Protein 2WHX (pdb70)

Radius of gyration: 28.89 Å; Cα contacts (8 Å, |Δi|>4): 1310; chains: 2; bounding box: 64×65×86 Å

Secondary structure (DSSP, 8-state):
-EEEEEEE-SS-EEEEEEEE-SSS-EEE-HHHHTT--EE---B-EEEEETTTTEEEESSS--------SSS-EEEEE--TTS--EEEEE--EE---EEE-----TT-TT-EEE-SSS-EEEE----EE-B-------------GGGGSTT-EEEE-PPTTSSIIIIIHHHHHHHHHHTT--EEEEESSHHHHHHHHHHTTTS-EEE--TTSS----SSS-EEEEEHHHHHHHHHH-SS----SEEEEESTT--SHHHHHHHHHHHHHHHHTS-EEEEE-SS-TT---SS---SS-EEEEE----SS--SSS-HHHHH--S-EEEE-SSHHHHHHHHHHHHHTT--EEEE-TTTHHHHTTHHHHS--SEEEE-GGGGTT-----SEEEE--EEEEEEEE-SSS-EEEEEEEEEPPHHHHHHHHTTSS--TT---EEEEE-S------TT-HHHHHHHHHHTT---TT-PPP---GGGGGG--PPTTTT---HHHHHHHHHHHHTT---HHHHHHHHHTT--TT--GGGT---GGG--EETTEE-EEE-TTS-EEE---SS-BTHHHHSHHHHHHHHHHHHT--/--EEEEEEE-S---

CATH classification: 2.40.10.120 (+2 more: 3.40.50.300, 3.40.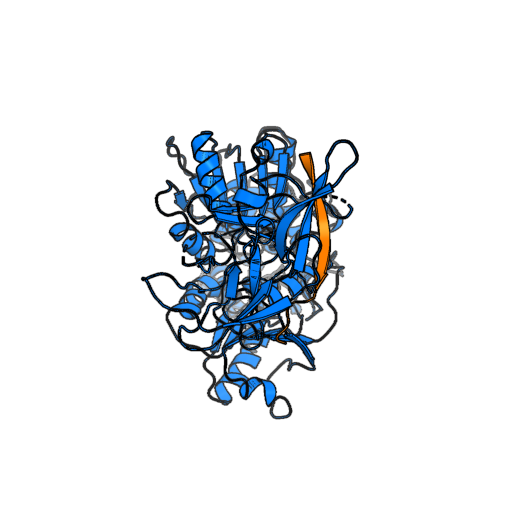50.300)

Foldseek 3Di:
DKDFDWDDDPHDIDTQEIWDDDDDKIKFFCVSQVQPFDDPVTWGWQAHDDVLGITMTPWFDAQQAADPQFDKKWFQFDAPPDDGDTDIDHWHPPVFTATCDDDDGNRHGTFIADPPGGGHATFADVTTGRDDNDQTQGDDPDDPVLWFFLAEAEAQPAQLNQVLLPVVLVVVVVCLVVLFAEEEAAADPVRLVVSVVSNPPAQEDEDDLVDLDDDDVDSYYYYYYLQSVLLSLLDPPDDDQGQEYEYELLQDLFLSSQLSLLQVNVRSNVRRHRYYYYHNADQPRAALADDFSADAAEAEDDDDQFADDDDPVVVVVDDWAEEEEHQAPVSLVRVVVNCVVVVFFEFEEDDVCCVPGLVCLPVPDGRYYYYYLSCLRNRAHPTQEYEEQQWHWFWFFDPPPDTAIDTDDRDGAASRSSNSRSSNPSSDNVDHYRYYYYYDDHDHDDLRGPSQVLSLLSQLSRADPVRDRRDGDDSSRSSYPDDRNPNYDDDQLSVQLSCCCSVVVDRNVVSSVCSVVVHHQQDLVQQQPADPVQQADDPRHRDWAQADVGDIGTRRGNYYYVVCRRDPVSVVSNSCSNRRVD/DDDDDDDDDDDDDD

InterPro domains:
  IPR000069 Envelope glycoprotein M, flavivirus [PF01004] (206-278)
  IPR000208 RNA-directed RNA polymerase, fingers/palm subdomains, flavivirus [PF00972] (2738-3188)
  IPR000336 Flavivirus/Alphavirus glycoprotein, immunoglobulin-like domain superfamily [G3DSA:2.60.40.350] (574-677)
  IPR000404 Flavivirus non-structural protein NS4A [PF01350] (2097-2238)
  IPR000487 Non-structural protein NS2B, flavivirus [PF01002] (1348-1474)
  IPR000487 Non-structural protein NS2B, flavivirus [PS51527] (1345-1474)
  IPR000752 Flavivirus non-structural protein NS2A [PF01005] (1137-1308)
  IPR001122 Capsid protein C, flavivirus [PF01003] (5-112)
  IPR001157 Non-structural protein NS1, flavivirus [PF00948] (777-1128)
  IPR001528 Flavivirus non-structural protein NS4B [PF01349] (2243-2480)
  IPR001650 Helicase, C-terminal domain-like [PS51194] (1805-1986)
  IPR001650 Helicase, C-terminal domain-like [SM00490] (1843-1939)
  IPR001850 Non-structural protein NS3, peptidase S7, flavivirus [PF00949] (1492-1641)
  IPR001850 Non-structural protein NS3, peptidase S7, flavivirus [PS51528] (1475-1652)
  IPR002535 Flavivirus polyprotein propeptide [PF01570] (119-203)
  IPR002877 Ribosomal RNA methyltransferase, FtsJ domain [PF01728] (2542-2709)
  IPR007094 RNA-directed RNA polymerase, catalytic domain [PS50507] (3015-3165)
  IPR009003 Peptidase S1, PA clan [SSF50494] (1479-1647)
  IPR011492 Non-structural protein NS3-like, DEAD-box helicase, flavivirus [PF07652] (1657-1804)
  IPR011998 Envelope glycoprotein E, central and dimerisation domain, flavivirus [PF00869] (281-575)

Solvent-accessible surface area: 28278 Å² total; per-residue (Å²): 23,0,53,36,0,31,54,166,45,180,198,38,65,88,20,50,0,0,0,0,58,85,60,47,9,0,0,0,0,72,83,11,5,166,25,50,76,0,56,78,137,105,38,116,50,32,22,51,35,112,229,43,18,10,0,0,0,59,11,13,4,112,8,55,59,100,28,83,144,65,33,50,0,6,0,0,1,0,25,48,88,126,131,44,44,54,46,93,22,137,9,26,83,132,170,56,19,3,0,101,40,135,38,156,120,12,0,25,0,0,0,0,0,27,63,83,24,128,0,2,0,0,13,4,102,119,12,31,23,16,32,5,149,163,120,10,90,42,62,58,167,33,79,110,52,7,16,141,118,125,107,42,29,67,20,80,78,40,10,19,19,16,20,32,109,60,2,1,9,20,0,0,131,46,0,44,78,98,174,38,136,1,0,0,0,0,9,21,92,15,4,0,42,37,4,67,105,36,5,216,82,38,57,28,109,40,6,59,67,100,67,95,45,51,143,61,63,189,101,52,1,13,0,1,14,1,46,4,4,1,26,20,21,7,24,27,138,136,81,36,71,30,11,0,1,0,0,1,21,0,19,14,58,25,17,32,1,0,0,0,1,0,10,0,16,13,8,15,112,47,23,67,0,0,0,0,4,0,1,20,6,26,40,69,27,94,79,24,78,25,120,26,36,3,80,29,97,59,40,123,107,127,11,9,144,165,56,27,137,111,64,29,100,43,0,35,101,52,184,36,51,0,0,1,0,4,25,20,47,133,14,2,67,39,2,0,103,2,0,114,129,60,64,43,134,16,18,49,5,8,90,75,36,5,81,94,41,5,61,94,6,94,169,72,90,4,31,4,0,2,0,7,41,4,0,10,8,12,0,51,16,209,9,12,2,0,0,0,17,6,86,29,47,19,8,18,33,45,104,119,56,89,68,64,1,61,44,25,46,65,43,28,2,36,10,21,24,0,0,9,0,16,5,5,3,0,78,66,59,99,88,113,117,3,35,0,2,16,33,35,118,26,78,148,91,17,76,75,28,1,22,7,30,1,0,4,4,0,0,0,0,2,93,14,103,93,62,78,56,0,26,3,14,34,64,3,121,127,35,14,172,23,120,82,18,93,27,75,10,183,54,138,70,30,124,12,0,7,42,1,30,84,121,1,72,12,27,14,0,0,0,29,40,0,1,43,55,50,30,70,10,148,62,21,102,5,0,32,83,13,95,194,123,13,24,3,103,40,146,150,115,87,7,79,5,155,16,168,127,50,82,117,55,86,0,54,1,103,30,24,1,8,43,6,71,48,22,70,80,10,7,144,45,5,58,70,0,1,6,14,142,55,102,111,9,46,24,99,126,25,22,82,40,101,63,128

Nearest PDB structures (foldseek):
  2whx-assembly1_A  TM=1.002E+00  e=0.000E+00  dengue virus type 4
  5yvu-assembly1_B  TM=7.774E-01  e=0.000E+00  dengue virus type 4
  5yvw-assembly1_B  TM=8.117E-01  e=0.000E+00  dengue virus type 4
  2jls-assembly1_A  TM=9.951E-01  e=6.774E-86  Dengue virus 4 Thailand/0348/1991
  2jlr-assembly1_A  TM=9.913E-01  e=8.833E-85  Dengue virus 4 Thailand/0348/1991

B-factor: mean 20.71, std 4.02, range [2.0, 70.57]

Sequence (596 aa):
GVYRIMQRGLFGKTQVGVGIHMEGVFHTMWHVTRGSVICHERLEPSWADVRNDMISYGGGWRLGDKWDKEEDVQVLAIEPGKNPKHVQTKPGLFEIGAVTLDFKPGTSGSPIINKKGKVIGLYGNVSAITQAERIGEPDYEVDEDIFRKKRLTIMDLHPGAGKTKRILPSIVREALKRRLRTLILAPTRVVAAEMEEALRGLPIRYQTPAVKSDHTGREIVDLMCHATFTTRLLSSTRVPNYNLIVMDEAHFTDPCSVAARGYISTRVEMGEAAAIFMTATPPGSTDPFPQSNSPIEDIEREIPERSWNTGFDWITDYQGKTVWFVPSIKAGNDIANCLRKSGKRVIQLSRKTFDTEYPKTKLTDWDFVVTTDISEMGANFRAGRVIDPRRCLKPVILTDGPERVILAGPIPVTPASAAQRRGRIGRNPAQEDDQYVFSGDPLKNDEDHAHWTEAKMLLDNIYTPEGIIPTLFGPEREKTQAIDGEFRLRGEQRKTFVELMRRGDLPVWLSYKVASAGISYKDREWCFTGERNNQILEENMEVEIWTREGEKKKLRPKWLDARVYADPMALKDFKEFASGRKADLSLEKAANVQWD

Organism: Dengue virus type 4 (strain Thailand/0348/1991) (NCBI:txid408688)

Structure (mmCIF, N/CA/C/O backbone):
data_2WHX
#
_entry.id   2WHX
#
_cell.length_a   52.420
_cell.length_b   87.720
_cell.length_c   75.779
_cell.angle_alpha   90.00
_cell.angle_beta   92.90
_cell.angle_gamma   90.00
#
_symmetry.space_group_name_H-M   'P 1 21 1'
#
loop_
_entity.id
_entity.type
_entity.pdbx_description
1 polymer 'SERINE PROTEASE/NTPASE/HELICASE NS3'
2 polymer 'SERINE PROTEASE SUBUNIT NS2B'
3 non-polymer "ADENOSINE-5'-DIPHOSPHATE"
4 non-polymer 'MANGANESE (II) ION'
5 non-polymer 'CHLORIDE ION'
6 water water
#
loop_
_atom_site.group_PDB
_atom_site.id
_atom_site.type_symbol
_atom_site.label_atom_id
_atom_site.label_alt_id
_atom_site.label_comp_id
_atom_site.label_asym_id
_atom_site.label_entity_id
_atom_site.label_seq_id
_atom_site.pdbx_PDB_ins_code
_atom_site.Cartn_x
_atom_site.Cartn_y
_atom_site.Cartn_z
_atom_site.occupancy
_atom_site.B_iso_or_equiv
_atom_site.auth_seq_id
_atom_site.auth_comp_id
_atom_site.auth_asym_id
_atom_site.auth_atom_id
_atom_site.pdbx_PDB_model_num
ATOM 1 N N . GLY A 1 21 ? -2.129 12.736 1.403 1.00 20.41 21 GLY A N 1
ATOM 2 C CA . GLY A 1 21 ? -1.982 11.668 0.371 1.00 20.38 21 GLY A CA 1
ATOM 3 C C . GLY A 1 21 ? -1.247 12.129 -0.874 1.00 20.39 21 GLY A C 1
ATOM 4 O O . GLY A 1 21 ? -0.015 12.130 -0.914 1.00 20.36 21 GLY A O 1
ATOM 5 N N . VAL A 1 22 ? -2.010 12.522 -1.891 1.00 20.41 22 VAL A N 1
ATOM 6 C CA . VAL A 1 22 ? -1.447 12.917 -3.184 1.00 20.35 22 VAL A CA 1
ATOM 7 C C . VAL A 1 22 ? -1.412 14.445 -3.328 1.00 20.42 22 VAL A C 1
ATOM 8 O O . VAL A 1 22 ? -2.438 15.120 -3.186 1.00 20.31 22 VAL A O 1
ATOM 12 N N . TYR A 1 23 ? -0.224 14.975 -3.612 1.00 20.45 23 TYR A N 1
ATOM 13 C CA . TYR A 1 23 ? -0.015 16.420 -3.672 1.00 20.58 23 TYR A CA 1
ATOM 14 C C . TYR A 1 23 ? 0.498 16.901 -5.027 1.00 20.53 23 TYR A C 1
ATOM 15 O O . TYR A 1 23 ? 1.344 16.254 -5.650 1.00 20.45 23 TYR A O 1
ATOM 24 N N . ARG A 1 24 ? -0.031 18.040 -5.468 1.00 20.57 24 ARG A N 1
ATOM 25 C CA . ARG A 1 24 ? 0.473 18.751 -6.641 1.00 20.61 24 ARG A CA 1
ATOM 26 C C . ARG A 1 24 ? 1.726 19.534 -6.253 1.00 20.61 24 ARG A C 1
ATOM 27 O O . ARG A 1 24 ? 1.722 20.261 -5.256 1.00 20.66 24 ARG A O 1
ATOM 35 N N . ILE A 1 25 ? 2.798 19.379 -7.024 1.00 20.52 25 ILE A N 1
ATOM 36 C CA . ILE A 1 25 ? 3.992 20.197 -6.811 1.00 20.49 25 ILE A CA 1
ATOM 37 C C . ILE A 1 25 ? 4.045 21.363 -7.802 1.00 20.48 25 ILE A C 1
ATOM 38 O O . ILE A 1 25 ? 4.120 21.175 -9.023 1.00 20.48 25 ILE A O 1
ATOM 43 N N . MET A 1 26 ? 3.983 22.566 -7.242 1.00 20.33 26 MET A N 1
ATOM 44 C CA . MET A 1 26 ? 3.866 23.794 -8.010 1.00 20.25 26 MET A CA 1
ATOM 45 C C . MET A 1 26 ? 5.197 24.532 -8.051 1.00 20.37 26 MET A C 1
ATOM 46 O O . MET A 1 26 ? 6.024 24.384 -7.147 1.00 20.34 26 MET A O 1
ATOM 51 N N . GLN A 1 27 ? 5.398 25.318 -9.107 1.00 20.48 27 GLN A N 1
ATOM 52 C CA . GLN A 1 27 ? 6.560 26.197 -9.206 1.00 20.59 27 GLN A CA 1
ATOM 53 C C . GLN A 1 27 ? 6.114 27.657 -9.276 1.00 20.61 27 GLN A C 1
ATOM 54 O O . GLN A 1 27 ? 5.344 28.043 -10.162 1.00 20.62 27 GLN A O 1
ATOM 60 N N . ARG A 1 28 ? 6.597 28.456 -8.326 1.00 20.61 28 ARG A N 1
ATOM 61 C CA . ARG A 1 28 ? 6.258 29.874 -8.240 1.00 20.59 28 ARG A CA 1
ATOM 62 C C . ARG A 1 28 ? 7.000 30.689 -9.300 1.00 20.49 28 ARG A C 1
ATOM 63 O O . ARG A 1 28 ? 8.225 30.607 -9.418 1.00 20.47 28 ARG A O 1
ATOM 71 N N . GLY A 1 29 ? 6.244 31.467 -10.070 1.00 20.38 29 GLY A N 1
ATOM 72 C CA . GLY A 1 29 ? 6.820 32.444 -10.989 1.00 20.28 29 GLY A CA 1
ATOM 73 C C . GLY A 1 29 ? 6.897 33.796 -10.306 1.00 20.23 29 GLY A C 1
ATOM 74 O O . GLY A 1 29 ? 6.856 33.877 -9.075 1.00 20.22 29 GLY A O 1
ATOM 75 N N . LEU A 1 30 ? 7.009 34.858 -11.102 1.00 20.19 30 LEU A N 1
ATOM 76 C CA . LEU A 1 30 ? 6.998 36.226 -10.577 1.00 20.08 30 LEU A CA 1
ATOM 77 C C . LEU A 1 30 ? 5.665 36.566 -9.912 1.00 20.04 30 LEU A C 1
ATOM 78 O O . LEU A 1 30 ? 5.634 37.220 -8.867 1.00 20.00 30 LEU A O 1
ATOM 83 N N . PHE A 1 31 ? 4.573 36.113 -10.527 1.00 20.00 31 PHE A N 1
ATOM 84 C CA . PHE A 1 31 ? 3.222 36.361 -10.020 1.00 19.92 31 PHE A CA 1
ATOM 85 C C . PHE A 1 31 ? 2.242 35.227 -10.342 1.00 19.85 31 PHE A C 1
ATOM 86 O O . PHE A 1 31 ? 1.066 35.295 -9.975 1.00 19.85 31 PHE A O 1
ATOM 94 N N . GLY A 1 32 ? 2.734 34.189 -11.019 1.00 19.74 32 GLY A N 1
ATOM 95 C CA . GLY A 1 32 ? 1.923 33.017 -11.352 1.00 19.58 32 GLY A CA 1
ATOM 96 C C . GLY A 1 32 ? 2.358 31.762 -10.615 1.00 19.46 32 GLY A C 1
ATOM 97 O O . GLY A 1 32 ? 3.179 31.825 -9.698 1.00 19.43 32 GLY A O 1
ATOM 98 N N . LYS A 1 33 ? 1.793 30.624 -11.019 1.00 19.39 33 LYS A N 1
ATOM 99 C CA . LYS A 1 33 ? 2.120 29.312 -10.445 1.00 19.31 33 LYS A CA 1
ATOM 100 C C . LYS A 1 33 ? 1.723 28.188 -11.402 1.00 19.23 33 LYS A C 1
ATOM 101 O O . LYS A 1 33 ? 0.597 28.162 -11.906 1.00 19.27 33 LYS A O 1
ATOM 103 N N . THR A 1 34 ? 2.654 27.266 -11.647 1.00 19.13 34 THR A N 1
ATOM 104 C CA . THR A 1 34 ? 2.434 26.146 -12.570 1.00 18.99 34 THR A CA 1
ATOM 105 C C . THR A 1 34 ? 2.793 24.800 -11.939 1.00 18.87 34 THR A C 1
ATOM 106 O O . THR A 1 34 ? 3.738 24.708 -11.154 1.00 18.91 34 THR A O 1
ATOM 110 N N . GLN A 1 35 ? 2.037 23.762 -12.293 1.00 18.62 35 GLN A N 1
ATOM 111 C CA . GLN A 1 35 ? 2.306 22.401 -11.829 1.00 18.36 35 GLN A CA 1
ATOM 112 C C . GLN A 1 35 ? 3.427 21.773 -12.654 1.00 18.24 35 GLN A C 1
ATOM 113 O O . GLN A 1 35 ? 3.352 21.728 -13.884 1.00 18.12 35 GLN A O 1
ATOM 119 N N . VAL A 1 36 ? 4.462 21.295 -11.968 1.00 18.06 36 VAL A N 1
ATOM 120 C CA . VAL A 1 36 ? 5.608 20.663 -12.629 1.00 17.92 36 VAL A CA 1
ATOM 121 C C . VAL A 1 36 ? 5.665 19.145 -12.400 1.00 17.85 36 VAL A C 1
ATOM 122 O O . VAL A 1 36 ? 6.539 18.459 -12.938 1.00 17.76 36 VAL A O 1
ATOM 126 N N . GLY A 1 37 ? 4.723 18.633 -11.612 1.00 17.82 37 GLY A N 1
ATOM 127 C CA . GLY A 1 37 ? 4.642 17.203 -11.326 1.00 17.81 37 GLY A CA 1
ATOM 128 C C . GLY A 1 37 ? 3.719 16.866 -10.171 1.00 17.81 37 GLY A C 1
ATOM 129 O O . GLY A 1 37 ? 2.915 17.697 -9.743 1.00 17.72 37 GLY A O 1
ATOM 130 N N . VAL A 1 38 ? 3.846 15.639 -9.667 1.00 17.92 38 VAL A N 1
ATOM 131 C CA . VAL A 1 38 ? 2.998 15.127 -8.582 1.00 18.05 38 VAL A CA 1
ATOM 132 C C . VAL A 1 38 ? 3.836 14.323 -7.576 1.00 18.00 38 VAL A C 1
ATOM 133 O O . VAL A 1 38 ? 4.800 13.659 -7.955 1.00 17.91 38 VAL A O 1
ATOM 137 N N . GLY A 1 39 ? 3.462 14.394 -6.299 1.00 18.22 39 GLY A N 1
ATOM 138 C CA . GLY A 1 39 ? 4.132 13.633 -5.238 1.00 18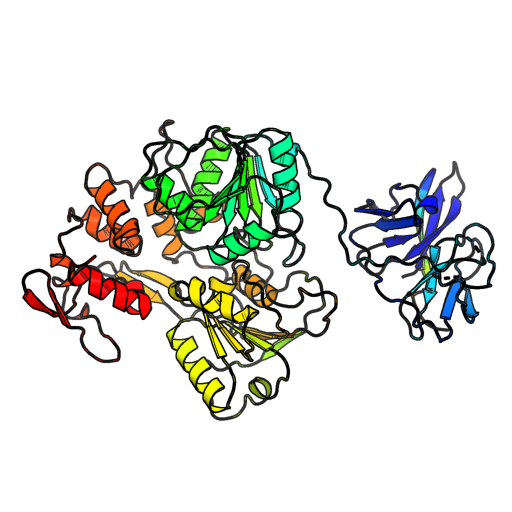.35 39 GLY A CA 1
ATOM 139 C C . GLY A 1 39 ? 3.181 13.016 -4.225 1.00 18.52 39 GLY A C 1
ATOM 140 O O . GLY A 1 39 ? 1.998 13.361 -4.190 1.00 18.55 39 GLY A O 1
ATOM 141 N N . ILE A 1 40 ? 3.701 12.109 -3.393 1.00 18.75 40 ILE A N 1
ATOM 142 C CA . ILE A 1 40 ? 2.879 11.334 -2.444 1.00 18.91 40 ILE A CA 1
ATOM 143 C C . ILE A 1 40 ? 3.427 11.345 -1.012 1.00 19.05 40 ILE A C 1
ATOM 144 O O . ILE A 1 40 ? 4.588 11.003 -0.783 1.00 19.21 40 ILE A O 1
ATOM 149 N N . HIS A 1 41 ? 2.575 11.721 -0.057 1.00 19.22 41 HIS A N 1
ATOM 150 C CA . HIS A 1 41 ? 2.897 11.684 1.375 1.00 19.33 41 HIS A CA 1
ATOM 151 C C . HIS A 1 41 ? 2.351 10.386 1.984 1.00 19.40 41 HIS A C 1
ATOM 152 O O . HIS A 1 41 ? 1.511 9.723 1.366 1.00 19.40 41 HIS A O 1
ATOM 159 N N . MET A 1 42 ? 2.807 10.022 3.185 1.00 19.49 42 MET A N 1
ATOM 160 C CA . MET A 1 42 ? 2.446 8.708 3.753 1.00 19.59 42 MET A CA 1
ATOM 161 C C . MET A 1 42 ? 1.892 8.563 5.194 1.00 19.52 42 MET A C 1
ATOM 162 O O . MET A 1 42 ? 0.806 8.004 5.356 1.00 19.48 42 MET A O 1
ATOM 167 N N . GLU A 1 43 ? 2.586 9.025 6.238 1.00 19.44 43 GLU A N 1
ATOM 168 C CA . GLU A 1 43 ? 3.853 9.751 6.191 1.00 19.38 43 GLU A CA 1
ATOM 169 C C . GLU A 1 43 ? 4.978 8.897 6.820 1.00 19.32 43 GLU A C 1
ATOM 170 O O . GLU A 1 43 ? 4.810 7.686 6.969 1.00 19.26 43 GLU A O 1
ATOM 172 N N . GLY A 1 44 ? 6.120 9.490 7.183 1.00 19.26 44 GLY A N 1
ATOM 173 C CA . GLY A 1 44 ? 6.399 10.919 7.023 1.00 19.21 44 GLY A CA 1
ATOM 174 C C . GLY A 1 44 ? 7.344 11.210 5.877 1.00 19.13 44 GLY A C 1
ATOM 175 O O . GLY A 1 44 ? 8.279 12.001 6.023 1.00 19.18 44 GLY A O 1
ATOM 176 N N . VAL A 1 45 ? 7.101 10.569 4.736 1.00 18.95 45 VAL A N 1
ATOM 177 C CA . VAL A 1 45 ? 7.978 10.706 3.575 1.00 18.93 45 VAL A CA 1
ATOM 178 C C . VAL A 1 45 ? 7.211 11.145 2.323 1.00 18.94 45 VAL A C 1
ATOM 179 O O . VAL A 1 45 ? 6.180 10.564 1.972 1.00 18.94 45 VAL A O 1
ATOM 183 N N . PHE A 1 46 ? 7.724 12.182 1.665 1.00 18.98 46 PHE A N 1
ATOM 184 C CA . PHE A 1 46 ? 7.148 12.676 0.420 1.00 19.05 46 PHE A CA 1
ATOM 185 C C . PHE A 1 46 ? 7.894 12.072 -0.763 1.00 19.10 46 PHE A C 1
ATOM 186 O O . PHE A 1 46 ? 9.114 12.205 -0.870 1.00 19.17 46 PHE A O 1
ATOM 194 N N . HIS A 1 47 ? 7.151 11.402 -1.640 1.00 19.12 47 HIS A N 1
ATOM 195 C CA . HIS A 1 47 ? 7.732 10.660 -2.756 1.00 19.26 47 HIS A CA 1
ATOM 196 C C . HIS A 1 47 ? 7.346 11.273 -4.093 1.00 19.36 47 HIS A C 1
ATOM 197 O O . HIS A 1 47 ? 6.170 11.524 -4.347 1.00 19.42 47 HIS A O 1
ATOM 204 N N . THR A 1 48 ? 8.347 11.510 -4.936 1.00 19.51 48 THR A N 1
ATOM 205 C CA . THR A 1 48 ? 8.146 11.965 -6.314 1.00 19.73 48 THR A CA 1
ATOM 206 C C . THR A 1 48 ? 9.321 11.492 -7.182 1.00 19.92 48 THR A C 1
ATOM 207 O O . THR A 1 48 ? 10.151 10.700 -6.730 1.00 20.05 48 THR A O 1
ATOM 211 N N . MET A 1 49 ? 9.383 11.963 -8.423 1.00 20.17 49 MET A N 1
ATOM 212 C CA . MET A 1 49 ? 10.448 11.573 -9.344 1.00 20.54 49 MET A CA 1
ATOM 213 C C . MET A 1 49 ? 11.499 12.676 -9.419 1.00 20.63 49 MET A C 1
ATOM 214 O O . MET A 1 49 ? 11.163 13.858 -9.326 1.00 20.68 49 MET A O 1
ATOM 219 N N . TRP A 1 50 ? 12.763 12.283 -9.580 1.00 20.72 50 TRP A N 1
ATOM 220 C CA . TRP A 1 50 ? 13.898 13.218 -9.514 1.00 20.84 50 TRP A CA 1
ATOM 221 C C . TRP A 1 50 ? 13.773 14.446 -10.423 1.00 20.86 50 TRP A C 1
ATOM 222 O O . TRP A 1 50 ? 13.995 15.572 -9.973 1.00 20.72 50 TRP A O 1
ATOM 233 N N . HIS A 1 51 ? 13.416 14.226 -11.689 1.00 20.95 51 HIS A N 1
ATOM 234 C CA . HIS A 1 51 ? 13.411 15.299 -12.694 1.00 21.05 51 HIS A CA 1
ATOM 235 C C . HIS A 1 51 ? 12.369 16.393 -12.424 1.00 21.12 51 HIS A C 1
ATOM 236 O O . HIS A 1 51 ? 12.433 17.479 -13.006 1.00 21.11 51 HIS A O 1
ATOM 243 N N . VAL A 1 52 ? 11.426 16.100 -11.532 1.00 21.21 52 VAL A N 1
ATOM 244 C CA . VAL A 1 52 ? 10.381 17.049 -11.152 1.00 21.35 52 VAL A CA 1
ATOM 245 C C . VAL A 1 52 ? 10.936 18.162 -10.252 1.00 21.47 52 VAL A C 1
ATOM 246 O O . VAL A 1 52 ? 10.631 19.341 -10.456 1.00 21.46 52 VAL A O 1
ATOM 250 N N . THR A 1 53 ? 11.765 17.781 -9.280 1.00 21.64 53 THR A N 1
ATOM 251 C CA . THR A 1 53 ? 12.262 18.707 -8.255 1.00 21.78 53 THR A CA 1
ATOM 252 C C . THR A 1 53 ? 13.743 19.055 -8.406 1.00 21.99 53 THR A C 1
ATOM 253 O O . THR A 1 53 ? 14.166 20.150 -8.027 1.00 22.06 53 THR A O 1
ATOM 257 N N . ARG A 1 54 ? 14.517 18.112 -8.946 1.00 22.22 54 ARG A N 1
ATOM 258 C CA . ARG A 1 54 ? 15.982 18.213 -9.054 1.00 22.55 54 ARG A CA 1
ATOM 259 C C . ARG A 1 54 ? 16.679 18.460 -7.706 1.00 22.66 54 ARG A C 1
ATOM 260 O O . ARG A 1 54 ? 17.714 19.129 -7.642 1.00 22.61 54 ARG A O 1
ATOM 268 N N . GLY A 1 55 ? 16.101 17.906 -6.640 1.00 22.84 55 GLY A N 1
ATOM 269 C CA . GLY A 1 55 ? 16.656 18.007 -5.290 1.00 23.11 55 GLY A CA 1
ATOM 270 C C . GLY A 1 55 ? 16.391 19.311 -4.553 1.00 23.32 55 GLY A C 1
ATOM 271 O O . GLY A 1 55 ? 17.046 19.600 -3.546 1.00 23.28 55 GLY A O 1
ATOM 272 N N . SER A 1 56 ? 15.435 20.098 -5.047 1.00 23.49 56 SER A N 1
ATOM 273 C CA . SER A 1 56 ? 15.081 21.377 -4.426 1.00 23.70 56 SER A CA 1
ATOM 274 C C . SER A 1 56 ? 14.118 21.191 -3.252 1.00 23.89 56 SER A C 1
ATOM 275 O O . SER A 1 56 ? 13.425 20.174 -3.162 1.00 23.92 56 SER A O 1
ATOM 278 N N . VAL A 1 57 ? 14.084 22.178 -2.359 1.00 24.13 57 VAL A N 1
ATOM 279 C CA . VAL A 1 57 ? 13.189 22.150 -1.198 1.00 24.42 57 VAL A CA 1
ATOM 280 C C . VAL A 1 57 ? 11.751 22.534 -1.555 1.00 24.60 57 VAL A C 1
ATOM 281 O O . VAL A 1 57 ? 11.518 23.469 -2.327 1.00 24.57 57 VAL A O 1
ATOM 285 N N . ILE A 1 58 ? 10.796 21.794 -0.994 1.00 24.86 58 ILE A N 1
ATOM 286 C CA . ILE A 1 58 ? 9.370 22.112 -1.133 1.00 25.23 58 ILE A CA 1
ATOM 287 C C . ILE A 1 58 ? 8.751 22.366 0.244 1.00 25.36 58 ILE A C 1
ATOM 288 O O . ILE A 1 58 ? 9.199 21.792 1.241 1.00 25.50 58 ILE A O 1
ATOM 293 N N . CYS A 1 59 ? 7.735 23.227 0.303 1.00 25.48 59 CYS A N 1
ATOM 294 C CA . CYS A 1 59 ? 7.125 23.587 1.587 1.00 25.60 59 CYS A CA 1
ATOM 295 C C . CYS A 1 59 ? 5.628 23.887 1.528 1.00 25.67 59 CYS A C 1
ATOM 296 O O . CYS A 1 59 ? 5.151 24.578 0.626 1.00 25.69 59 CYS A O 1
ATOM 299 N N . HIS A 1 60 ? 4.903 23.344 2.506 1.00 25.73 60 HIS A N 1
ATOM 300 C CA . HIS A 1 60 ? 3.495 23.661 2.727 1.00 25.73 60 HIS A CA 1
ATOM 301 C C . HIS A 1 60 ? 3.358 24.747 3.799 1.00 25.74 60 HIS A C 1
ATOM 302 O O . HIS A 1 60 ? 2.338 25.440 3.863 1.00 25.76 60 HIS A O 1
ATOM 304 N N . GLU A 1 61 ? 4.397 24.880 4.628 1.00 25.73 61 GLU A N 1
ATOM 305 C CA . GLU A 1 61 ? 4.481 25.884 5.700 1.00 25.73 61 GLU A CA 1
ATOM 306 C C . GLU A 1 61 ? 3.237 25.953 6.584 1.00 25.71 61 GLU A C 1
ATOM 307 O O . GLU A 1 61 ? 2.857 24.966 7.213 1.00 25.65 61 GLU A O 1
ATOM 309 N N . ARG A 1 64 ? 9.258 23.330 5.444 1.00 24.52 64 ARG A N 1
ATOM 310 C CA . ARG A 1 64 ? 10.305 22.953 4.501 1.00 24.55 64 ARG A CA 1
ATOM 311 C C . ARG A 1 64 ? 10.570 21.448 4.520 1.00 24.60 64 ARG A C 1
ATOM 312 O O . ARG A 1 64 ? 10.644 20.833 5.588 1.00 24.60 64 ARG A O 1
ATOM 314 N N . LEU A 1 65 ? 10.706 20.865 3.330 1.00 24.60 65 LEU A N 1
ATOM 315 C CA . LEU A 1 65 ? 11.005 19.441 3.182 1.00 24.62 65 LEU A CA 1
ATOM 316 C C . LEU A 1 65 ? 12.340 19.237 2.464 1.00 24.57 65 LEU A C 1
ATOM 317 O O . LEU A 1 65 ? 12.504 19.632 1.305 1.00 24.49 65 LEU A O 1
ATOM 322 N N . GLU A 1 66 ? 13.288 18.620 3.167 1.00 24.58 66 GLU A N 1
ATOM 323 C CA . GLU A 1 66 ? 14.647 18.421 2.661 1.00 24.58 66 GLU A CA 1
ATOM 324 C C . GLU A 1 66 ? 14.849 17.027 2.064 1.00 24.55 66 GLU A C 1
ATOM 325 O O . GLU A 1 66 ? 14.427 16.032 2.662 1.00 24.53 66 GLU A O 1
ATOM 331 N N . PRO A 1 67 ? 15.497 16.952 0.881 1.00 24.50 67 PRO A N 1
ATOM 332 C CA . PRO A 1 67 ? 15.768 15.666 0.226 1.00 24.45 67 PRO A CA 1
ATOM 333 C C . PRO A 1 67 ? 16.738 14.804 1.032 1.00 24.36 67 PRO A C 1
ATOM 334 O O . PRO A 1 67 ? 17.828 15.259 1.383 1.00 24.37 67 PRO A O 1
ATOM 338 N N . SER A 1 68 ? 16.330 13.571 1.323 1.00 24.33 68 SER A N 1
ATOM 339 C CA . SER A 1 68 ? 17.124 12.663 2.153 1.00 24.29 68 SER A CA 1
ATOM 340 C C . SER A 1 68 ? 17.517 11.364 1.443 1.00 24.27 68 SER A C 1
ATOM 341 O O . SER A 1 68 ? 18.381 10.630 1.923 1.00 24.29 68 SER A O 1
ATOM 344 N N . TRP A 1 69 ? 16.883 11.090 0.304 1.00 24.32 69 TRP A N 1
ATOM 345 C CA . TRP A 1 69 ? 17.175 9.901 -0.501 1.00 24.29 69 TRP A CA 1
ATOM 346 C C . TRP A 1 69 ? 16.811 10.155 -1.959 1.00 24.21 69 TRP A C 1
ATOM 347 O O . TRP A 1 69 ? 15.760 10.728 -2.251 1.00 24.23 69 TRP A O 1
ATOM 358 N N . ALA A 1 70 ? 17.684 9.727 -2.869 1.00 24.13 70 ALA A N 1
ATOM 359 C CA . ALA A 1 70 ? 17.489 9.958 -4.301 1.00 24.03 70 ALA A CA 1
ATOM 360 C C . ALA A 1 70 ? 18.114 8.871 -5.178 1.00 23.98 70 ALA A C 1
ATOM 361 O O . ALA A 1 70 ? 19.076 8.207 -4.779 1.00 24.03 70 ALA A O 1
ATOM 363 N N . ASP A 1 71 ? 17.542 8.693 -6.368 1.00 23.83 71 ASP A N 1
ATOM 364 C CA . ASP A 1 71 ? 18.110 7.842 -7.413 1.00 23.73 71 ASP A CA 1
ATOM 365 C C . ASP A 1 71 ? 17.974 8.581 -8.743 1.00 23.65 71 ASP A C 1
ATOM 366 O O . ASP A 1 71 ? 16.859 8.806 -9.223 1.00 23.61 71 ASP A O 1
ATOM 371 N N . VAL A 1 72 ? 19.105 8.965 -9.328 1.00 23.55 72 VAL A N 1
ATOM 372 C CA . VAL A 1 72 ? 19.106 9.775 -10.553 1.00 23.44 72 VAL A CA 1
ATOM 373 C C . VAL A 1 72 ? 18.924 8.932 -11.825 1.00 23.32 72 VAL A C 1
ATOM 374 O O . VAL A 1 72 ? 18.286 9.378 -12.785 1.00 23.32 72 VAL A O 1
ATOM 378 N N . ARG A 1 73 ? 19.466 7.714 -11.812 1.00 23.15 73 ARG A N 1
ATOM 379 C CA . ARG A 1 73 ? 19.410 6.814 -12.966 1.00 22.98 73 ARG A CA 1
ATOM 380 C C . ARG A 1 73 ? 18.001 6.262 -13.207 1.00 22.80 73 ARG A C 1
ATOM 381 O O . ARG A 1 73 ? 17.561 6.149 -14.354 1.00 22.74 73 ARG A O 1
ATOM 389 N N . ASN A 1 74 ? 17.307 5.918 -12.124 1.00 22.58 74 ASN A N 1
ATOM 390 C CA . ASN A 1 74 ? 15.946 5.388 -12.204 1.00 22.41 74 ASN A CA 1
ATOM 391 C C . ASN A 1 74 ? 14.881 6.474 -11.995 1.00 22.24 74 ASN A C 1
ATOM 392 O O . ASN A 1 74 ? 13.681 6.198 -12.071 1.00 22.21 74 ASN A O 1
ATOM 394 N N . ASP A 1 75 ? 15.340 7.701 -11.737 1.00 22.09 75 ASP A N 1
ATOM 395 C CA . ASP A 1 75 ? 14.483 8.890 -11.584 1.00 21.92 75 ASP A CA 1
ATOM 396 C C . ASP A 1 75 ? 13.487 8.797 -10.413 1.00 21.77 75 ASP A C 1
ATOM 397 O O . ASP A 1 75 ? 12.270 8.780 -10.615 1.00 21.71 75 ASP A O 1
ATOM 402 N N . MET A 1 76 ? 14.022 8.739 -9.194 1.00 21.59 76 MET A N 1
ATOM 403 C CA . MET A 1 76 ? 13.214 8.711 -7.967 1.00 21.43 76 MET A CA 1
ATOM 404 C C . MET A 1 76 ? 13.870 9.530 -6.850 1.00 21.46 76 MET A C 1
ATOM 405 O O . MET A 1 76 ? 15.096 9.575 -6.747 1.00 21.39 76 MET A O 1
ATOM 410 N N . ILE A 1 77 ? 13.046 10.175 -6.023 1.00 21.50 77 ILE A N 1
ATOM 411 C CA . ILE A 1 77 ? 13.523 10.982 -4.887 1.00 21.54 77 ILE A CA 1
ATOM 412 C C . ILE A 1 77 ? 12.489 11.007 -3.749 1.00 21.58 77 ILE A C 1
ATOM 413 O O . ILE A 1 77 ? 11.282 10.928 -3.996 1.00 21.61 77 ILE A O 1
ATOM 418 N N . SER A 1 78 ? 12.968 11.102 -2.508 1.00 21.57 78 SER A N 1
ATOM 419 C CA . SER A 1 78 ? 12.085 11.143 -1.339 1.00 21.59 78 SER A CA 1
ATOM 420 C C . SER A 1 78 ? 12.496 12.184 -0.292 1.00 21.67 78 SER A C 1
ATOM 421 O O . SER A 1 78 ? 13.682 12.478 -0.120 1.00 21.70 78 SER A O 1
ATOM 424 N N . TYR A 1 79 ? 11.500 12.732 0.403 1.00 21.76 79 TYR A N 1
ATOM 425 C CA . TYR A 1 79 ? 11.699 13.834 1.346 1.00 21.82 79 TYR A CA 1
ATOM 426 C C . TYR A 1 79 ? 11.215 13.478 2.748 1.00 21.91 79 TYR A C 1
ATOM 427 O O . TYR A 1 79 ? 10.090 13.012 2.920 1.00 21.86 79 TYR A O 1
ATOM 436 N N . GLY A 1 80 ? 12.067 13.714 3.743 1.00 22.10 80 GLY A N 1
ATOM 437 C CA . GLY A 1 80 ? 11.715 13.479 5.146 1.00 22.26 80 GLY A CA 1
ATOM 438 C C . GLY A 1 80 ? 12.163 12.138 5.702 1.00 22.40 80 GLY A C 1
ATOM 439 O O . GLY A 1 80 ? 12.082 11.903 6.910 1.00 22.36 80 GLY A O 1
ATOM 440 N N . GLY A 1 81 ? 12.632 11.259 4.819 1.00 22.54 81 GLY A N 1
ATOM 441 C CA . GLY A 1 81 ? 13.102 9.931 5.210 1.00 22.73 81 GLY A CA 1
ATOM 442 C C . GLY A 1 81 ? 13.230 8.981 4.034 1.00 22.89 81 GLY A C 1
ATOM 443 O O . GLY A 1 81 ? 13.172 9.400 2.872 1.00 22.94 81 GLY A O 1
ATOM 444 N N . GLY A 1 82 ? 13.401 7.697 4.341 1.00 23.01 82 GLY A N 1
ATOM 445 C CA . GLY A 1 82 ? 13.556 6.658 3.321 1.00 23.09 82 GLY A CA 1
ATOM 446 C C . GLY A 1 82 ? 12.280 6.334 2.566 1.00 23.16 82 GLY A C 1
ATOM 447 O O . GLY A 1 82 ? 11.187 6.727 2.978 1.00 23.21 82 GLY A O 1
ATOM 448 N N . TRP A 1 83 ? 12.432 5.607 1.459 1.00 23.16 83 TRP A N 1
ATOM 449 C CA . TRP A 1 83 ? 11.320 5.215 0.590 1.00 23.08 83 TRP A CA 1
ATOM 450 C C . TRP A 1 83 ? 10.306 4.340 1.338 1.00 23.09 83 TRP A C 1
ATOM 451 O O . TRP A 1 83 ? 10.557 3.161 1.606 1.00 23.06 83 TRP A O 1
ATOM 462 N N . ARG A 1 84 ? 9.168 4.940 1.677 1.00 23.08 84 ARG A N 1
ATOM 463 C CA . ARG A 1 84 ? 8.118 4.292 2.470 1.00 23.09 84 ARG A CA 1
ATOM 464 C C . ARG A 1 84 ? 7.271 3.276 1.702 1.00 22.98 84 ARG A C 1
ATOM 465 O O . ARG A 1 84 ? 6.900 2.237 2.251 1.00 22.89 84 ARG A O 1
ATOM 473 N N . LEU A 1 85 ? 6.964 3.581 0.443 1.00 22.98 85 LEU A N 1
ATOM 474 C CA . LEU A 1 85 ? 6.082 2.735 -0.368 1.00 22.95 85 LEU A CA 1
ATOM 475 C C . LEU A 1 85 ? 6.815 1.541 -0.999 1.00 22.88 85 LEU A C 1
ATOM 476 O O . LEU A 1 85 ? 7.398 1.648 -2.081 1.00 22.96 85 LEU A O 1
ATOM 481 N N . GLY A 1 86 ? 6.778 0.408 -0.300 1.00 22.75 86 GLY A N 1
ATOM 482 C CA . GLY A 1 86 ? 7.501 -0.790 -0.717 1.00 22.52 86 GLY A CA 1
ATOM 483 C C . GLY A 1 86 ? 6.651 -1.829 -1.422 1.00 22.46 86 GLY A C 1
ATOM 484 O O . GLY A 1 86 ? 7.101 -2.956 -1.638 1.00 22.51 86 GLY A O 1
ATOM 485 N N . ASP A 1 87 ? 5.423 -1.454 -1.780 1.00 22.32 87 ASP A N 1
ATOM 486 C CA . ASP A 1 87 ? 4.512 -2.355 -2.487 1.00 22.16 87 ASP A CA 1
ATOM 487 C C . ASP A 1 87 ? 4.837 -2.421 -3.974 1.00 22.04 87 ASP A C 1
ATOM 488 O O . ASP A 1 87 ? 5.296 -1.439 -4.563 1.00 22.00 87 ASP A O 1
ATOM 493 N N . LYS A 1 88 ? 4.592 -3.584 -4.574 1.00 21.86 88 LYS A N 1
ATOM 494 C CA . LYS A 1 88 ? 4.863 -3.793 -5.995 1.00 21.65 88 LYS A CA 1
ATOM 495 C C . LYS A 1 88 ? 3.698 -4.449 -6.735 1.00 21.59 88 LYS A C 1
ATOM 496 O O . LYS A 1 88 ? 2.819 -5.060 -6.120 1.00 21.53 88 LYS A O 1
ATOM 502 N N . TRP A 1 89 ? 3.700 -4.305 -8.059 1.00 21.51 89 TRP A N 1
ATOM 503 C CA . TRP A 1 89 ? 2.686 -4.899 -8.923 1.00 21.44 89 TRP A CA 1
ATOM 504 C C . TRP A 1 89 ? 2.912 -6.404 -9.038 1.00 21.52 89 TRP A C 1
ATOM 505 O O . TRP A 1 89 ? 4.020 -6.847 -9.353 1.00 21.60 89 TRP A O 1
ATOM 516 N N . ASP A 1 90 ? 1.861 -7.183 -8.783 1.00 21.51 90 ASP A N 1
ATOM 517 C CA . ASP A 1 90 ? 1.971 -8.648 -8.756 1.00 21.61 90 ASP A CA 1
ATOM 518 C C . ASP A 1 90 ? 2.081 -9.308 -10.143 1.00 21.60 90 ASP A C 1
ATOM 519 O O . ASP A 1 90 ? 1.973 -10.532 -10.264 1.00 21.55 90 ASP A O 1
ATOM 524 N N . LYS A 1 91 ? 2.294 -8.482 -11.171 1.00 21.58 91 LYS A N 1
ATOM 525 C CA . LYS A 1 91 ? 2.534 -8.925 -12.559 1.00 21.56 91 LYS A CA 1
ATOM 526 C C . LYS A 1 91 ? 1.279 -9.367 -13.331 1.00 21.55 91 LYS A C 1
ATOM 527 O O . LYS A 1 91 ? 1.332 -9.566 -14.548 1.00 21.53 91 LYS A O 1
ATOM 533 N N . GLU A 1 92 ? 0.151 -9.493 -12.635 1.00 21.54 92 GLU A N 1
ATOM 534 C CA . GLU A 1 92 ? -1.056 -10.056 -13.242 1.00 21.51 92 GLU A CA 1
ATOM 535 C C . GLU A 1 92 ? -2.270 -9.122 -13.270 1.00 21.49 92 GLU A C 1
ATOM 536 O O . GLU A 1 92 ? -2.936 -9.001 -14.300 1.00 21.53 92 GLU A O 1
ATOM 538 N N . GLU A 1 93 ? -2.555 -8.465 -12.149 1.00 21.43 93 GLU A N 1
ATOM 539 C CA . GLU A 1 93 ? -3.833 -7.769 -11.981 1.00 21.48 93 GLU A CA 1
ATOM 540 C C . GLU A 1 93 ? -3.883 -6.34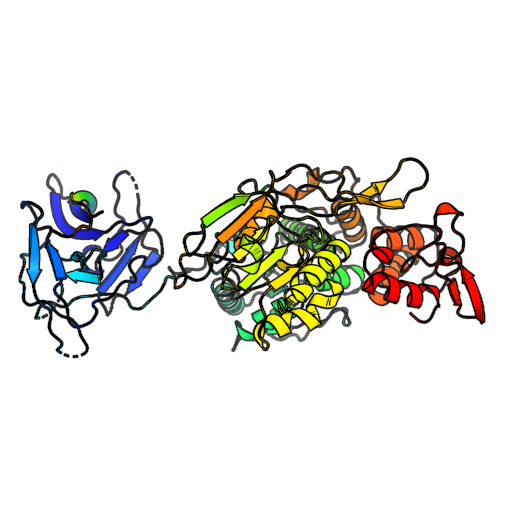6 -12.545 1.00 21.52 93 GLU A C 1
ATOM 541 O O . GLU A 1 93 ? -2.891 -5.829 -13.067 1.00 21.42 93 GLU A O 1
ATOM 543 N N . ASP A 1 94 ? -5.063 -5.736 -12.443 1.00 21.51 94 ASP A N 1
ATOM 544 C CA . ASP A 1 94 ? -5.282 -4.359 -12.862 1.00 21.50 94 ASP A CA 1
ATOM 545 C C . ASP A 1 94 ? -4.726 -3.386 -11.831 1.00 21.43 94 ASP A C 1
ATOM 546 O O . ASP A 1 94 ? -4.519 -3.748 -10.672 1.00 21.51 94 ASP A O 1
ATOM 551 N N . VAL A 1 95 ? -4.475 -2.156 -12.274 1.00 21.31 95 VAL A N 1
ATOM 552 C CA . VAL A 1 95 ? -4.013 -1.067 -11.411 1.00 21.16 95 VAL A CA 1
ATOM 553 C C . VAL A 1 95 ? -4.802 0.200 -11.730 1.00 21.07 95 VAL A C 1
ATOM 554 O O . VAL A 1 95 ? -5.425 0.298 -12.788 1.00 21.07 95 VAL A O 1
ATOM 558 N N . GLN A 1 96 ? -4.772 1.170 -10.823 1.00 20.98 96 GLN A N 1
ATOM 559 C CA . GLN A 1 96 ? -5.385 2.462 -11.096 1.00 20.94 96 GLN A CA 1
ATOM 560 C C . GLN A 1 96 ? -4.377 3.599 -10.990 1.00 20.96 96 GLN A C 1
ATOM 561 O O . GLN A 1 96 ? -3.802 3.842 -9.928 1.00 20.94 96 GLN A O 1
ATOM 567 N N . VAL A 1 97 ? -4.155 4.283 -12.107 1.00 20.84 97 VAL A N 1
ATOM 568 C CA . VAL A 1 97 ? -3.331 5.481 -12.104 1.00 20.74 97 VAL A CA 1
ATOM 569 C C . VAL A 1 97 ? -4.205 6.621 -11.600 1.00 20.62 97 VAL A C 1
ATOM 570 O O . VAL A 1 97 ? -5.177 7.004 -12.253 1.00 20.66 97 VAL A O 1
ATOM 574 N N . LEU A 1 98 ? -3.874 7.127 -10.416 1.00 20.60 98 LEU A N 1
ATOM 575 C CA . LEU A 1 98 ? -4.552 8.289 -9.853 1.00 20.51 98 LEU A CA 1
ATOM 576 C C . LEU A 1 98 ? -3.916 9.549 -10.445 1.00 20.42 98 LEU A C 1
ATOM 577 O O . LEU A 1 98 ? -3.120 10.238 -9.798 1.00 20.44 98 LEU A O 1
ATOM 582 N N . ALA A 1 99 ? -4.272 9.825 -11.697 1.00 20.25 99 ALA A N 1
ATOM 583 C CA . ALA A 1 99 ? -3.645 10.891 -12.465 1.00 20.14 99 ALA A CA 1
ATOM 584 C C . ALA A 1 99 ? -4.067 12.269 -11.975 1.00 20.10 99 ALA A C 1
ATOM 585 O O . ALA A 1 99 ? -5.254 12.610 -11.980 1.00 20.12 99 ALA A O 1
ATOM 587 N N . ILE A 1 100 ? -3.081 13.048 -11.540 1.00 19.95 100 ILE A N 1
ATOM 588 C CA . ILE A 1 100 ? -3.310 14.420 -11.112 1.00 19.93 100 ILE A CA 1
ATOM 589 C C . ILE A 1 100 ? -2.801 15.352 -12.209 1.00 20.10 100 ILE A C 1
ATOM 590 O O . ILE A 1 100 ? -1.651 15.806 -12.184 1.00 20.11 100 ILE A O 1
ATOM 595 N N . GLU A 1 101 ? -3.661 15.603 -13.190 1.00 20.18 101 GLU A N 1
ATOM 596 C CA . GLU A 1 101 ? -3.321 16.474 -14.305 1.00 20.39 101 GLU A CA 1
ATOM 597 C C . GLU A 1 101 ? -3.506 17.925 -13.883 1.00 20.50 101 GLU A C 1
ATOM 598 O O . GLU A 1 101 ? -4.471 18.240 -13.184 1.00 20.54 101 GLU A O 1
ATOM 604 N N . PRO A 1 102 ? -2.575 18.810 -14.293 1.00 20.62 102 PRO A N 1
ATOM 605 C CA . PRO A 1 102 ? -2.665 20.233 -13.949 1.00 20.73 102 PRO A CA 1
ATOM 606 C C . PRO A 1 102 ? -3.928 20.881 -14.508 1.00 20.82 102 PRO A C 1
ATOM 607 O O . PRO A 1 102 ? -4.314 20.600 -15.646 1.00 20.76 102 PRO A O 1
ATOM 611 N N . GLY A 1 103 ? -4.567 21.722 -13.692 1.00 20.97 103 GLY A N 1
ATOM 612 C CA . GLY A 1 103 ? -5.809 22.407 -14.061 1.00 21.06 103 GLY A CA 1
ATOM 613 C C . GLY A 1 103 ? -6.968 21.469 -14.343 1.00 21.17 103 GLY A C 1
ATOM 614 O O . GLY A 1 103 ? -7.940 21.848 -14.997 1.00 21.17 103 GLY A O 1
ATOM 615 N N . LYS A 1 104 ? -6.851 20.239 -13.848 1.00 21.28 104 LYS A N 1
ATOM 616 C CA . LYS A 1 104 ? -7.863 19.205 -14.038 1.00 21.40 104 LYS A CA 1
ATOM 617 C C . LYS A 1 104 ? -8.136 18.491 -12.719 1.00 21.37 104 LYS A C 1
ATOM 618 O O . LYS A 1 104 ? -7.269 18.434 -11.843 1.00 21.33 104 LYS A O 1
ATOM 624 N N . ASN A 1 105 ? -9.344 17.952 -12.586 1.00 21.39 105 ASN A N 1
ATOM 625 C CA . ASN A 1 105 ? -9.720 17.173 -11.410 1.00 21.40 105 ASN A CA 1
ATOM 626 C C . ASN A 1 105 ? -9.002 15.822 -11.355 1.00 21.35 105 ASN A C 1
ATOM 627 O O . ASN A 1 105 ? -8.739 15.220 -12.400 1.00 21.41 105 ASN A O 1
ATOM 632 N N . PRO A 1 106 ? -8.671 15.348 -10.135 1.00 21.28 106 PRO A N 1
ATOM 633 C CA . PRO A 1 106 ? -8.091 14.016 -9.961 1.00 21.19 106 PRO A CA 1
ATOM 634 C C . PRO A 1 106 ? -8.968 12.938 -10.593 1.00 21.12 106 PRO A C 1
ATOM 635 O O . PRO A 1 106 ? -10.164 12.853 -10.293 1.00 21.17 106 PRO A O 1
ATOM 639 N N . LYS A 1 107 ? -8.373 12.138 -11.473 1.00 20.99 107 LYS A N 1
ATOM 640 C CA . LYS A 1 107 ? -9.100 11.087 -12.178 1.00 20.81 107 LYS A CA 1
ATOM 641 C C . LYS A 1 107 ? -8.424 9.734 -12.004 1.00 20.64 107 LYS A C 1
ATOM 642 O O . LYS A 1 107 ? -7.236 9.581 -12.306 1.00 20.60 107 LYS A O 1
ATOM 644 N N . HIS A 1 108 ? -9.189 8.767 -11.500 1.00 20.37 108 HIS A N 1
ATOM 645 C CA . HIS A 1 108 ? -8.735 7.386 -11.386 1.00 20.20 108 HIS A CA 1
ATOM 646 C C . HIS A 1 108 ? -8.948 6.703 -12.728 1.00 19.95 108 HIS A C 1
ATOM 647 O O . HIS A 1 108 ? -10.059 6.721 -13.267 1.00 19.99 108 HIS A O 1
ATOM 654 N N . VAL A 1 109 ? -7.885 6.117 -13.274 1.00 19.63 109 VAL A N 1
ATOM 655 C CA . VAL A 1 109 ? -7.989 5.358 -14.523 1.00 19.43 109 VAL A CA 1
ATOM 656 C C . VAL A 1 109 ? -7.403 3.955 -14.373 1.00 19.29 109 VAL A C 1
ATOM 657 O O . VAL A 1 109 ? -6.199 3.789 -14.155 1.00 19.08 109 VAL A O 1
ATOM 661 N N . GLN A 1 110 ? -8.280 2.959 -14.491 1.00 19.28 110 GLN A N 1
ATOM 662 C CA . GLN A 1 110 ? -7.912 1.551 -14.390 1.00 19.17 110 GLN A CA 1
ATOM 663 C C . GLN A 1 110 ? -7.387 1.036 -15.724 1.00 19.27 110 GLN A C 1
ATOM 664 O O . GLN A 1 110 ? -7.914 1.379 -16.787 1.00 19.40 110 GLN A O 1
ATOM 670 N N . THR A 1 111 ? -6.343 0.214 -15.656 1.00 19.26 111 THR A N 1
ATOM 671 C CA . THR A 1 111 ? -5.707 -0.361 -16.843 1.00 19.21 111 THR A CA 1
ATOM 672 C C . THR A 1 111 ? -4.998 -1.666 -16.483 1.00 19.21 111 THR A C 1
ATOM 673 O O . THR A 1 111 ? -4.901 -2.021 -15.305 1.00 19.25 111 THR A O 1
ATOM 677 N N . LYS A 1 112 ? -4.513 -2.378 -17.496 1.00 19.23 112 LYS A N 1
ATOM 678 C CA . LYS A 1 112 ? -3.698 -3.567 -17.272 1.00 19.22 112 LYS A CA 1
ATOM 679 C C . LYS A 1 112 ? -2.283 -3.347 -17.811 1.00 19.36 112 LYS A C 1
ATOM 680 O O . LYS A 1 112 ? -2.095 -3.164 -19.018 1.00 19.42 112 LYS A O 1
ATOM 686 N N . PRO A 1 113 ? -1.285 -3.346 -16.912 1.00 19.51 113 PRO A N 1
ATOM 687 C CA . PRO A 1 113 ? 0.105 -3.190 -17.329 1.00 19.69 113 PRO A CA 1
ATOM 688 C C . PRO A 1 113 ? 0.640 -4.440 -18.026 1.00 19.86 113 PRO A C 1
ATOM 689 O O . PRO A 1 113 ? 0.066 -5.523 -17.885 1.00 19.81 113 PRO A O 1
ATOM 693 N N . GLY A 1 114 ? 1.728 -4.273 -18.776 1.00 20.07 114 GLY A N 1
ATOM 694 C CA . GLY A 1 114 ? 2.411 -5.386 -19.433 1.00 20.41 114 GLY A CA 1
ATOM 695 C C . GLY A 1 114 ? 3.898 -5.419 -19.124 1.00 20.71 114 GLY A C 1
ATOM 696 O O . GLY A 1 114 ? 4.448 -4.466 -18.559 1.00 20.68 114 GLY A O 1
ATOM 697 N N . LEU A 1 115 ? 4.547 -6.520 -19.503 1.00 20.93 115 LEU A N 1
ATOM 698 C CA . LEU A 1 115 ? 5.981 -6.711 -19.270 1.00 21.24 115 LEU A CA 1
ATOM 699 C C . LEU A 1 115 ? 6.781 -6.542 -20.562 1.00 21.34 115 LEU A C 1
ATOM 700 O O . LEU A 1 115 ? 6.417 -7.099 -21.603 1.00 21.39 115 LEU A O 1
ATOM 705 N N . PHE A 1 116 ? 7.868 -5.776 -20.486 1.00 21.44 116 PHE A N 1
ATOM 706 C CA . PHE A 1 116 ? 8.704 -5.479 -21.654 1.00 21.49 116 PHE A CA 1
ATOM 707 C C . PHE A 1 116 ? 10.186 -5.636 -21.326 1.00 21.52 116 PHE A C 1
ATOM 708 O O . PHE A 1 116 ? 10.650 -6.728 -20.995 1.00 21.56 116 PHE A O 1
ATOM 716 N N . GLU A 1 122 ? 13.312 -6.641 -17.906 1.00 23.08 122 GLU A N 1
ATOM 717 C CA . GLU A 1 122 ? 11.946 -6.667 -17.394 1.00 23.03 122 GLU A CA 1
ATOM 718 C C . GLU A 1 122 ? 11.578 -5.356 -16.706 1.00 22.91 122 GLU A C 1
ATOM 719 O O . GLU A 1 122 ? 12.258 -4.913 -15.777 1.00 22.85 122 GLU A O 1
ATOM 725 N N . ILE A 1 123 ? 10.497 -4.741 -17.181 1.00 22.81 123 ILE A N 1
ATOM 726 C CA . ILE A 1 123 ? 9.969 -3.512 -16.598 1.00 22.65 123 ILE A CA 1
ATOM 727 C C . ILE A 1 123 ? 8.450 -3.467 -16.727 1.00 22.53 123 ILE A C 1
ATOM 728 O O . ILE A 1 123 ? 7.904 -3.703 -17.808 1.00 22.53 123 ILE A O 1
ATOM 730 N N . GLY A 1 124 ? 7.777 -3.177 -15.617 1.00 22.37 124 GLY A N 1
ATOM 731 C CA . GLY A 1 124 ? 6.329 -2.984 -15.617 1.00 22.24 124 GLY A CA 1
ATOM 732 C C . GLY A 1 124 ? 5.985 -1.626 -16.198 1.00 22.14 124 GLY A C 1
ATOM 733 O O . GLY A 1 124 ? 6.597 -0.618 -15.833 1.00 22.22 124 GLY A O 1
ATOM 734 N N . ALA A 1 125 ? 5.015 -1.596 -17.109 1.00 21.90 125 ALA A N 1
ATOM 735 C CA . ALA A 1 125 ? 4.645 -0.358 -17.790 1.00 21.68 125 ALA A CA 1
ATOM 736 C C . ALA A 1 125 ? 3.156 -0.279 -18.109 1.00 21.62 125 ALA A C 1
ATOM 737 O O . ALA A 1 125 ? 2.528 -1.290 -18.440 1.00 21.50 125 ALA A O 1
ATOM 739 N N . VAL A 1 126 ? 2.603 0.930 -18.006 1.00 21.47 126 VAL A N 1
ATOM 740 C CA . VAL A 1 126 ? 1.217 1.196 -18.405 1.00 21.37 126 VAL A CA 1
ATOM 741 C C . VAL A 1 126 ? 1.160 1.747 -19.830 1.00 21.34 126 VAL A C 1
ATOM 742 O O . VAL A 1 126 ? 2.134 2.319 -20.322 1.00 21.39 126 VAL A O 1
ATOM 746 N N . THR A 1 127 ? 0.014 1.569 -20.484 1.00 21.33 127 THR A N 1
ATOM 747 C CA . THR A 1 127 ? -0.196 2.055 -21.848 1.00 21.23 127 THR A CA 1
ATOM 748 C C . THR A 1 127 ? -1.010 3.358 -21.900 1.00 21.35 127 THR A C 1
ATOM 749 O O . THR A 1 127 ? -1.514 3.747 -22.957 1.00 21.26 127 THR A O 1
ATOM 753 N N . LEU A 1 128 ? -1.119 4.033 -20.757 1.00 21.54 128 LEU A N 1
ATOM 754 C CA . LEU A 1 128 ? -1.849 5.299 -20.661 1.00 21.85 128 LEU A CA 1
ATOM 755 C C . LEU A 1 128 ? -0.935 6.510 -20.854 1.00 22.08 128 LEU A C 1
ATOM 756 O O . LEU A 1 128 ? 0.222 6.504 -20.423 1.00 22.18 128 LEU A O 1
ATOM 761 N N . ASP A 1 129 ? -1.467 7.543 -21.506 1.00 22.36 129 ASP A N 1
ATOM 762 C CA . ASP A 1 129 ? -0.743 8.798 -21.717 1.00 22.63 129 ASP A CA 1
ATOM 763 C C . ASP A 1 129 ? -1.469 9.999 -21.110 1.00 22.64 129 ASP A C 1
ATOM 764 O O . ASP A 1 129 ? -2.611 10.299 -21.471 1.00 22.72 129 ASP A O 1
ATOM 769 N N . PHE A 1 130 ? -0.794 10.670 -20.180 1.00 22.58 130 PHE A N 1
ATOM 770 C CA . PHE A 1 130 ? -1.296 11.906 -19.582 1.00 22.59 130 PHE A CA 1
ATOM 771 C C . PHE A 1 130 ? -0.361 13.071 -19.916 1.00 22.54 130 PHE A C 1
ATOM 772 O O . PHE A 1 130 ? 0.838 12.875 -20.135 1.00 22.61 130 PHE A O 1
ATOM 780 N N . LYS A 1 131 ? -0.920 14.277 -19.962 1.00 22.40 131 LYS A N 1
ATOM 781 C CA . LYS A 1 131 ? -0.197 15.454 -20.444 1.00 22.23 131 LYS A CA 1
ATOM 782 C C . LYS A 1 131 ? 0.826 15.964 -19.421 1.00 22.01 131 LYS A C 1
ATOM 783 O O . LYS A 1 131 ? 0.706 15.660 -18.232 1.00 22.11 131 LYS A O 1
ATOM 789 N N . PRO A 1 132 ? 1.850 16.720 -19.885 1.00 21.72 132 PRO A N 1
ATOM 790 C CA . PRO A 1 132 ? 2.893 17.307 -19.033 1.00 21.36 132 PRO A CA 1
ATOM 791 C C . PRO A 1 132 ? 2.386 17.888 -17.707 1.00 20.98 132 PRO A C 1
ATOM 792 O O . PRO A 1 132 ? 1.360 18.570 -17.680 1.00 20.95 132 PRO A O 1
ATOM 796 N N . GLY A 1 133 ? 3.114 17.610 -16.628 1.00 20.59 133 GLY A N 1
ATOM 797 C CA . GLY A 1 133 ? 2.745 18.065 -15.285 1.00 20.18 133 GLY A CA 1
ATOM 798 C C . GLY A 1 133 ? 2.128 16.989 -14.403 1.00 19.88 133 GLY A C 1
ATOM 799 O O . GLY A 1 133 ? 1.883 17.219 -13.216 1.00 19.65 133 GLY A O 1
ATOM 800 N N . THR A 1 134 ? 1.877 15.817 -14.985 1.00 19.62 134 THR A N 1
ATOM 801 C CA . THR A 1 134 ? 1.245 14.703 -14.276 1.00 19.49 134 THR A CA 1
ATOM 802 C C . THR A 1 134 ? 2.284 13.678 -13.800 1.00 19.52 134 THR A C 1
ATOM 803 O O . THR A 1 134 ? 1.946 12.717 -13.103 1.00 19.42 134 THR A O 1
ATOM 807 N N . SER A 1 135 ? 3.545 13.898 -14.172 1.00 19.49 135 SER A N 1
ATOM 808 C CA . SER A 1 135 ? 4.650 13.011 -13.799 1.00 19.65 135 SER A CA 1
ATOM 809 C C . SER A 1 135 ? 4.832 12.885 -12.282 1.00 19.70 135 SER A C 1
ATOM 810 O O . SER A 1 135 ? 5.024 13.880 -11.580 1.00 19.71 135 SER A O 1
ATOM 813 N N . GLY A 1 136 ? 4.763 11.649 -11.792 1.00 19.75 136 GLY A N 1
ATOM 814 C CA . GLY A 1 136 ? 4.834 11.364 -10.360 1.00 19.77 136 GLY A CA 1
ATOM 815 C C . GLY A 1 136 ? 3.484 10.987 -9.773 1.00 19.89 136 GLY A C 1
ATOM 816 O O . GLY A 1 136 ? 3.343 10.858 -8.553 1.00 19.88 136 GLY A O 1
ATOM 817 N N . SER A 1 137 ? 2.489 10.823 -10.644 1.00 19.85 137 SER A N 1
ATOM 818 C CA . SER A 1 137 ? 1.161 10.375 -10.237 1.00 19.84 137 SER A CA 1
ATOM 819 C C . SER A 1 137 ? 1.203 8.930 -9.738 1.00 19.88 137 SER A C 1
ATOM 820 O O . SER A 1 137 ? 1.852 8.082 -10.355 1.00 19.78 137 SER A O 1
ATOM 823 N N . PRO A 1 138 ? 0.517 8.654 -8.613 1.00 19.91 138 PRO A N 1
ATOM 824 C CA . PRO A 1 138 ? 0.489 7.324 -8.008 1.00 19.92 138 PRO A CA 1
ATOM 825 C C . PRO A 1 138 ? -0.287 6.289 -8.825 1.00 19.99 138 PRO A C 1
ATOM 826 O O . PRO A 1 138 ? -1.377 6.574 -9.332 1.00 19.63 138 PRO A O 1
ATOM 830 N N . ILE A 1 139 ? 0.293 5.098 -8.940 1.00 20.24 139 ILE A N 1
ATOM 831 C CA . ILE A 1 139 ? -0.396 3.947 -9.506 1.00 20.61 139 ILE A CA 1
ATOM 832 C C . ILE A 1 139 ? -0.814 3.027 -8.353 1.00 20.91 139 ILE A C 1
ATOM 833 O O . ILE A 1 139 ? 0.031 2.466 -7.649 1.00 21.05 139 ILE A O 1
ATOM 838 N N . ILE A 1 140 ? -2.125 2.886 -8.174 1.00 21.11 140 ILE A N 1
ATOM 839 C CA . ILE A 1 140 ? -2.703 2.269 -6.984 1.00 21.28 140 ILE A CA 1
ATOM 840 C C . ILE A 1 140 ? -2.922 0.763 -7.136 1.00 21.41 140 ILE A C 1
ATOM 841 O O . ILE A 1 140 ? -3.359 0.287 -8.189 1.00 21.43 140 ILE A O 1
ATOM 846 N N . ASN A 1 141 ? -2.611 0.037 -6.062 1.00 21.49 141 ASN A N 1
ATOM 847 C CA . ASN A 1 141 ? -2.818 -1.407 -5.940 1.00 21.53 141 ASN A CA 1
ATOM 848 C C . ASN A 1 141 ? -4.294 -1.761 -5.780 1.00 21.53 141 ASN A C 1
ATOM 849 O O . ASN A 1 141 ? -5.134 -0.888 -5.564 1.00 21.50 141 ASN A O 1
ATOM 854 N N . LYS A 1 142 ? -4.588 -3.055 -5.859 1.00 21.61 142 LYS A N 1
ATOM 855 C CA . LYS A 1 142 ? -5.945 -3.583 -5.742 1.00 21.63 142 LYS A CA 1
ATOM 856 C C . LYS A 1 142 ? -6.136 -4.474 -4.494 1.00 21.71 142 LYS A C 1
ATOM 857 O O . LYS A 1 142 ? -6.006 -5.699 -4.585 1.00 21.66 142 LYS A O 1
ATOM 863 N N . LYS A 1 143 ? -6.448 -3.896 -3.329 1.00 21.68 143 LYS A N 1
ATOM 864 C CA . LYS A 1 143 ? -6.645 -2.463 -3.110 1.00 21.66 143 LYS A CA 1
ATOM 865 C C . LYS A 1 143 ? -6.286 -2.120 -1.659 1.00 21.75 143 LYS A C 1
ATOM 866 O O . LYS A 1 143 ? -6.665 -2.851 -0.742 1.00 21.69 143 LYS A O 1
ATOM 868 N N . GLY A 1 144 ? -5.559 -1.023 -1.437 1.00 21.84 144 GLY A N 1
ATOM 869 C CA . GLY A 1 144 ? -5.096 -0.132 -2.498 1.00 21.91 144 GLY A CA 1
ATOM 870 C C . GLY A 1 144 ? -3.935 0.752 -2.084 1.00 21.99 144 GLY A C 1
ATOM 871 O O . GLY A 1 144 ? -4.119 1.932 -1.780 1.00 22.01 144 GLY A O 1
ATOM 872 N N . LYS A 1 145 ? -2.736 0.174 -2.073 1.00 22.05 145 LYS A N 1
ATOM 873 C CA . LYS A 1 145 ? -1.502 0.911 -1.798 1.00 22.06 145 LYS A CA 1
ATOM 874 C C . LYS A 1 145 ? -0.905 1.399 -3.122 1.00 22.11 145 LYS A C 1
ATOM 875 O O . LYS A 1 145 ? -1.342 0.979 -4.190 1.00 22.13 145 LYS A O 1
ATOM 881 N N . VAL A 1 146 ? 0.080 2.289 -3.064 1.00 22.13 146 VAL A N 1
ATOM 882 C CA . VAL A 1 146 ? 0.757 2.740 -4.286 1.00 22.21 146 VAL A CA 1
ATOM 883 C C . VAL A 1 146 ? 1.890 1.769 -4.649 1.00 22.18 146 VAL A C 1
ATOM 884 O O . VAL A 1 146 ? 2.737 1.447 -3.810 1.00 22.24 146 VAL A O 1
ATOM 888 N N . ILE A 1 147 ? 1.880 1.291 -5.893 1.00 22.10 147 ILE A N 1
ATOM 889 C CA . ILE A 1 147 ? 2.858 0.295 -6.357 1.00 21.98 147 ILE A CA 1
ATOM 890 C C . ILE A 1 147 ? 3.905 0.875 -7.311 1.00 21.97 147 ILE A C 1
ATOM 891 O O . ILE A 1 147 ? 4.836 0.177 -7.720 1.00 22.03 147 ILE A O 1
ATOM 896 N N . GLY A 1 148 ? 3.745 2.148 -7.657 1.00 21.93 148 GLY A N 1
ATOM 897 C CA . GLY A 1 148 ? 4.669 2.827 -8.555 1.00 21.88 148 GLY A CA 1
ATOM 898 C C . GLY A 1 148 ? 4.161 4.187 -8.981 1.00 21.92 148 GLY A C 1
ATOM 899 O O . GLY A 1 148 ? 3.018 4.554 -8.690 1.00 21.89 148 GLY A O 1
ATOM 900 N N . LEU A 1 149 ? 5.019 4.931 -9.677 1.00 21.88 149 LEU A N 1
ATOM 901 C CA . LEU A 1 149 ? 4.706 6.289 -10.107 1.00 21.92 149 LEU A CA 1
ATOM 902 C C . LEU A 1 149 ? 4.606 6.371 -11.625 1.00 22.01 149 LEU A C 1
ATOM 903 O O . LEU A 1 149 ? 5.441 5.811 -12.341 1.00 21.98 149 LEU A O 1
ATOM 908 N N . TYR A 1 150 ? 3.576 7.064 -12.104 1.00 22.17 150 TYR A N 1
ATOM 909 C CA . TYR A 1 150 ? 3.397 7.312 -13.530 1.00 22.30 150 TYR A CA 1
ATOM 910 C C . TYR A 1 150 ? 4.415 8.338 -14.029 1.00 22.50 150 TYR A C 1
ATOM 911 O O . TYR A 1 150 ? 4.746 9.291 -13.320 1.00 22.41 150 TYR A O 1
ATOM 920 N N . GLY A 1 151 ? 4.893 8.134 -15.256 1.00 22.75 151 GLY A N 1
ATOM 921 C CA . GLY A 1 151 ? 5.869 9.023 -15.880 1.00 23.12 151 GLY A CA 1
ATOM 922 C C . GLY A 1 151 ? 7.024 8.250 -16.490 1.00 23.45 151 GLY A C 1
ATOM 923 O O . GLY A 1 151 ? 7.221 7.067 -16.183 1.00 23.64 151 GLY A O 1
ATOM 924 N N . ASN A 1 152 ? 7.787 8.930 -17.348 1.00 23.53 152 ASN A N 1
ATOM 925 C CA . ASN A 1 152 ? 8.922 8.344 -18.079 1.00 23.61 152 ASN A CA 1
ATOM 926 C C . ASN A 1 152 ? 8.501 7.220 -19.022 1.00 23.52 152 ASN A C 1
ATOM 927 O O . ASN A 1 152 ? 8.450 7.404 -20.239 1.00 23.46 152 ASN A O 1
ATOM 932 N N . VAL A 1 162 ? 6.196 3.033 -24.422 1.00 23.20 162 VAL A N 1
ATOM 933 C CA . VAL A 1 162 ? 5.308 2.852 -23.270 1.00 23.30 162 VAL A CA 1
ATOM 934 C C . VAL A 1 162 ? 5.731 3.687 -22.059 1.00 23.29 162 VAL A C 1
ATOM 935 O O . VAL A 1 162 ? 6.914 3.991 -21.880 1.00 23.28 162 VAL A O 1
ATOM 939 N N . SER A 1 163 ? 4.748 4.053 -21.240 1.00 23.32 163 SER A N 1
ATOM 940 C CA . SER A 1 163 ? 4.986 4.755 -19.979 1.00 23.43 163 SER A CA 1
ATOM 941 C C . SER A 1 163 ? 5.333 3.762 -18.868 1.00 23.37 163 SER A C 1
ATOM 942 O O . SER A 1 163 ? 4.549 2.861 -18.563 1.00 23.36 163 SER A O 1
ATOM 945 N N . ALA A 1 164 ? 6.502 3.944 -18.259 1.00 23.35 164 ALA A N 1
ATOM 946 C CA . ALA A 1 164 ? 7.009 3.017 -17.246 1.00 23.45 164 ALA A CA 1
ATOM 947 C C . ALA A 1 164 ? 6.376 3.199 -15.864 1.00 23.54 164 ALA A C 1
ATOM 948 O O . ALA A 1 164 ? 6.023 4.316 -15.473 1.00 23.52 164 ALA A O 1
ATOM 950 N N . ILE A 1 165 ? 6.228 2.089 -15.139 1.00 23.59 165 ILE A N 1
ATOM 951 C CA . ILE A 1 165 ? 5.902 2.123 -13.716 1.00 23.69 165 ILE A CA 1
ATOM 952 C C . ILE A 1 165 ? 7.227 2.180 -12.961 1.00 23.81 165 ILE A C 1
ATOM 953 O O . ILE A 1 165 ? 7.939 1.176 -12.873 1.00 23.77 165 ILE A O 1
ATOM 958 N N . THR A 1 166 ? 7.565 3.355 -12.434 1.00 24.01 166 THR A N 1
ATOM 959 C CA . THR A 1 166 ? 8.819 3.525 -11.698 1.00 24.21 166 THR A CA 1
ATOM 960 C C . THR A 1 166 ? 8.604 3.268 -10.208 1.00 24.23 166 THR A C 1
ATOM 961 O O . THR A 1 166 ? 7.790 3.940 -9.564 1.00 24.22 166 THR A O 1
ATOM 965 N N . GLN A 1 167 ? 9.329 2.284 -9.678 1.00 24.24 167 GLN A N 1
ATOM 966 C CA . GLN A 1 167 ? 9.234 1.899 -8.271 1.00 24.34 167 GLN A CA 1
ATOM 967 C C . GLN A 1 167 ? 10.583 1.417 -7.740 1.00 24.42 167 GLN A C 1
ATOM 968 O O . GLN A 1 167 ? 11.274 0.634 -8.395 1.00 24.41 167 GLN A O 1
ATOM 974 N N . ALA A 1 168 ? 10.943 1.896 -6.551 1.00 24.51 168 ALA A N 1
ATOM 975 C CA . ALA A 1 168 ? 12.186 1.504 -5.893 1.00 24.65 168 ALA A CA 1
ATOM 976 C C . ALA A 1 168 ? 12.085 0.106 -5.293 1.00 24.76 168 ALA A C 1
ATOM 977 O O . ALA A 1 168 ? 11.016 -0.316 -4.847 1.00 24.70 168 ALA A O 1
ATOM 979 N N . GLU A 1 169 ? 13.214 -0.598 -5.289 1.00 24.95 169 GLU A N 1
ATOM 980 C CA . GLU A 1 169 ? 13.302 -1.955 -4.758 1.00 25.14 169 GLU A CA 1
ATOM 981 C C . GLU A 1 169 ? 13.860 -1.946 -3.330 1.00 25.29 169 GLU A C 1
ATOM 982 O O . GLU A 1 169 ? 14.027 -3.001 -2.708 1.00 25.36 169 GLU A O 1
ATOM 988 N N . ARG A 1 170 ? 14.123 -0.748 -2.810 1.00 25.44 170 ARG A N 1
ATOM 989 C CA . ARG A 1 170 ? 14.823 -0.594 -1.532 1.00 25.57 170 ARG A CA 1
ATOM 990 C C . ARG A 1 170 ? 13.902 -0.357 -0.330 1.00 25.61 170 ARG A C 1
ATOM 991 O O . ARG A 1 170 ? 12.702 -0.113 -0.486 1.00 25.55 170 ARG A O 1
ATOM 999 N N . ILE A 1 171 ? 14.487 -0.442 0.865 1.00 25.66 171 ILE A N 1
ATOM 1000 C CA . ILE A 1 171 ? 13.760 -0.284 2.124 1.00 25.75 171 ILE A CA 1
ATOM 1001 C C . ILE A 1 171 ? 13.819 1.163 2.630 1.00 25.84 171 ILE A C 1
ATOM 1002 O O . ILE A 1 171 ? 12.785 1.817 2.774 1.00 25.87 171 ILE A O 1
ATOM 1007 N N . GLY A 1 172 ? 15.029 1.653 2.892 1.00 25.89 172 GLY A N 1
ATOM 1008 C CA . GLY A 1 172 ? 15.218 2.990 3.451 1.00 25.93 172 GLY A CA 1
ATOM 1009 C C . GLY A 1 172 ? 15.831 3.983 2.479 1.00 25.95 172 GLY A C 1
ATOM 1010 O O . GLY A 1 172 ? 15.261 4.247 1.419 1.00 26.01 172 GLY A O 1
ATOM 1011 N N . GLU A 1 173 ? 16.992 4.538 2.829 1.00 25.95 173 GLU A N 1
ATOM 1012 C CA . GLU A 1 173 ? 17.694 4.199 4.075 1.00 25.95 173 GLU A CA 1
ATOM 1013 C C . GLU A 1 173 ? 17.414 5.131 5.269 1.00 25.97 173 GLU A C 1
ATOM 1014 O O . GLU A 1 173 ? 17.306 4.644 6.399 1.00 26.04 173 GLU A O 1
ATOM 1020 N N . PRO A 1 174 ? 17.300 6.464 5.044 1.00 25.96 174 PRO A N 1
ATOM 1021 C CA . PRO A 1 174 ? 17.395 7.273 3.812 1.00 25.94 174 PRO A CA 1
ATOM 1022 C C . PRO A 1 174 ? 18.817 7.373 3.236 1.00 25.91 174 PRO A C 1
ATOM 1023 O O . PRO A 1 174 ? 19.149 6.647 2.299 1.00 25.94 174 PRO A O 1
ATOM 1027 N N . ASP A 1 175 ? 19.634 8.271 3.783 1.00 25.83 175 ASP A N 1
ATOM 1028 C CA . ASP A 1 175 ? 21.041 8.403 3.404 1.00 25.73 175 ASP A CA 1
ATOM 1029 C C . ASP A 1 175 ? 21.768 9.166 4.495 1.00 25.62 175 ASP A C 1
ATOM 1030 O O . ASP A 1 175 ? 21.306 10.224 4.931 1.00 25.60 175 ASP A O 1
ATOM 1032 N N . TYR A 1 176 ? 22.899 8.629 4.944 1.00 25.53 176 TYR A N 1
ATOM 1033 C CA . TYR A 1 176 ? 23.664 9.301 5.987 1.00 25.45 176 TYR A CA 1
ATOM 1034 C C . TYR A 1 176 ? 24.865 10.079 5.456 1.00 25.45 176 TYR A C 1
ATOM 1035 O O . TYR A 1 176 ? 25.991 9.572 5.407 1.00 25.41 176 TYR A O 1
ATOM 1044 N N . GLU A 1 177 ? 24.591 11.317 5.049 1.00 25.41 177 GLU A N 1
ATOM 1045 C CA . GLU A 1 177 ? 25.622 12.318 4.827 1.00 25.38 177 GLU A CA 1
ATOM 1046 C C . GLU A 1 177 ? 26.226 12.654 6.184 1.00 25.32 177 GLU A C 1
ATOM 1047 O O . GLU A 1 177 ? 25.583 13.302 7.017 1.00 25.38 177 GLU A O 1
ATOM 1053 N N . VAL A 1 178 ? 27.451 12.188 6.410 1.00 25.16 178 VAL A N 1
ATOM 1054 C CA . VAL A 1 178 ? 28.118 12.360 7.698 1.00 25.01 178 VAL A CA 1
ATOM 1055 C C . VAL A 1 178 ? 28.484 13.821 7.965 1.00 24.92 178 VAL A C 1
ATOM 1056 O O . VAL A 1 178 ? 29.272 14.424 7.232 1.00 24.87 178 VAL A O 1
ATOM 1060 N N . ASP A 1 179 ? 27.879 14.384 9.009 1.00 24.82 179 ASP A N 1
ATOM 1061 C CA . ASP A 1 179 ? 28.156 15.755 9.423 1.00 24.77 179 ASP A CA 1
ATOM 1062 C C . ASP A 1 179 ? 29.553 15.831 10.03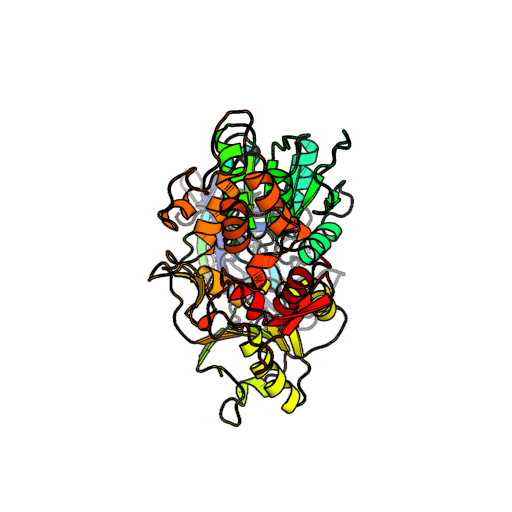0 1.00 24.77 179 ASP A C 1
ATOM 1063 O O . ASP A 1 179 ? 29.826 15.232 11.068 1.00 24.74 179 ASP A O 1
ATOM 1068 N N . GLU A 1 180 ? 30.426 16.577 9.363 1.00 24.78 180 GLU A N 1
ATOM 1069 C CA . GLU A 1 180 ? 31.846 16.665 9.712 1.00 24.69 180 GLU A CA 1
ATOM 1070 C C . GLU A 1 180 ? 32.118 17.411 11.021 1.00 24.42 180 GLU A C 1
ATOM 1071 O O . GLU A 1 180 ? 33.221 17.350 11.558 1.00 24.21 180 GLU A O 1
ATOM 1077 N N . ASP A 1 181 ? 31.106 18.107 11.531 1.00 24.30 181 ASP A N 1
ATOM 1078 C CA . ASP A 1 181 ? 31.229 18.818 12.801 1.00 24.10 181 ASP A CA 1
ATOM 1079 C C . ASP A 1 181 ? 31.159 17.887 14.017 1.00 23.69 181 ASP A C 1
ATOM 1080 O O . ASP A 1 181 ? 31.422 18.308 15.146 1.00 23.74 181 ASP A O 1
ATOM 1085 N N . ILE A 1 182 ? 30.823 16.619 13.783 1.00 23.02 182 ILE A N 1
ATOM 1086 C CA . ILE A 1 182 ? 30.845 15.612 14.849 1.00 22.47 182 ILE A CA 1
ATOM 1087 C C . ILE A 1 182 ? 32.277 15.161 15.167 1.00 21.91 182 ILE A C 1
ATOM 1088 O O . ILE A 1 182 ? 32.506 14.487 16.170 1.00 21.68 182 ILE A O 1
ATOM 1093 N N . PHE A 1 183 ? 33.228 15.543 14.309 1.00 21.57 183 PHE A N 1
ATOM 1094 C CA . PHE A 1 183 ? 34.647 15.186 14.479 1.00 21.20 183 PHE A CA 1
ATOM 1095 C C . PHE A 1 183 ? 35.487 16.294 15.119 1.00 21.00 183 PHE A C 1
ATOM 1096 O O . PHE A 1 183 ? 36.687 16.107 15.341 1.00 20.92 183 PHE A O 1
ATOM 1104 N N . ARG A 1 184 ? 34.872 17.441 15.406 1.00 20.77 184 ARG A N 1
ATOM 1105 C CA . ARG A 1 184 ? 35.591 18.547 16.040 1.00 20.70 184 ARG A CA 1
ATOM 1106 C C . ARG A 1 184 ? 35.899 18.201 17.489 1.00 20.38 184 ARG A C 1
ATOM 1107 O O . ARG A 1 184 ? 35.050 17.670 18.201 1.00 20.17 184 ARG A O 1
ATOM 1115 N N . LYS A 1 185 ? 37.117 18.512 17.918 1.00 20.19 185 LYS A N 1
ATOM 1116 C CA . LYS A 1 185 ? 37.500 18.347 19.311 1.00 20.06 185 LYS A CA 1
ATOM 1117 C C . LYS A 1 185 ? 36.669 19.273 20.199 1.00 19.76 185 LYS A C 1
ATOM 1118 O O . LYS A 1 185 ? 36.339 20.392 19.807 1.00 19.55 185 LYS A O 1
ATOM 1124 N N . LYS A 1 186 ? 36.332 18.779 21.387 1.00 19.50 186 LYS A N 1
ATOM 1125 C CA . LYS A 1 186 ? 35.467 19.472 22.347 1.00 19.30 186 LYS A CA 1
ATOM 1126 C C . LYS A 1 186 ? 33.990 19.444 21.933 1.00 19.24 186 LYS A C 1
ATOM 1127 O O . LYS A 1 186 ? 33.180 20.226 22.432 1.00 19.26 186 LYS A O 1
ATOM 1133 N N . ARG A 1 187 ? 33.643 18.523 21.038 1.00 18.84 187 ARG A N 1
ATOM 1134 C CA . ARG A 1 187 ? 32.252 18.309 20.658 1.00 19.15 187 ARG A CA 1
ATOM 1135 C C . ARG A 1 187 ? 31.781 16.900 21.050 1.00 18.75 187 ARG A C 1
ATOM 1136 O O . ARG A 1 187 ? 32.462 15.906 20.799 1.00 18.43 187 ARG A O 1
ATOM 1144 N N . LEU A 1 188 ? 30.627 16.835 21.698 1.00 18.79 188 LEU A N 1
ATOM 1145 C CA . LEU A 1 188 ? 29.995 15.559 22.012 1.00 18.85 188 LEU A CA 1
ATOM 1146 C C . LEU A 1 188 ? 28.637 15.530 21.331 1.00 18.80 188 LEU A C 1
ATOM 1147 O O . LEU A 1 188 ? 27.817 16.434 21.526 1.00 18.82 188 LEU A O 1
ATOM 1152 N N . THR A 1 189 ? 28.420 14.504 20.512 1.00 18.92 189 THR A N 1
ATOM 1153 C CA . THR A 1 189 ? 27.155 14.326 19.816 1.00 19.24 189 THR A CA 1
ATOM 1154 C C . THR A 1 189 ? 26.415 13.122 20.379 1.00 19.76 189 THR A C 1
ATOM 1155 O O . THR A 1 189 ? 27.000 12.053 20.567 1.00 19.84 189 THR A O 1
ATOM 1159 N N . ILE A 1 190 ? 25.132 13.314 20.665 1.00 20.21 190 ILE A N 1
ATOM 1160 C CA . ILE A 1 190 ? 24.246 12.216 20.985 1.00 20.61 190 ILE A CA 1
ATOM 1161 C C . ILE A 1 190 ? 23.480 11.862 19.722 1.00 20.73 190 ILE A C 1
ATOM 1162 O O . ILE A 1 190 ? 22.677 12.648 19.227 1.00 20.44 190 ILE A O 1
ATOM 1167 N N . MET A 1 191 ? 23.761 10.676 19.199 1.00 21.12 191 MET A N 1
ATOM 1168 C CA . MET A 1 191 ? 23.106 10.161 18.008 1.00 21.52 191 MET A CA 1
ATOM 1169 C C . MET A 1 191 ? 21.894 9.374 18.494 1.00 21.20 191 MET A C 1
ATOM 1170 O O . MET A 1 191 ? 22.023 8.197 18.847 1.00 20.92 191 MET A O 1
ATOM 1175 N N . ASP A 1 192 ? 20.728 10.026 18.530 1.00 20.84 192 ASP A N 1
ATOM 1176 C CA . ASP A 1 192 ? 19.552 9.435 19.185 1.00 20.64 192 ASP A CA 1
ATOM 1177 C C . ASP A 1 192 ? 18.405 9.017 18.261 1.00 20.00 192 ASP A C 1
ATOM 1178 O O . ASP A 1 192 ? 17.248 8.989 18.682 1.00 19.92 192 ASP A O 1
ATOM 1183 N N . LEU A 1 193 ? 18.730 8.677 17.015 1.00 19.16 193 LEU A N 1
ATOM 1184 C CA . LEU A 1 193 ? 17.765 8.063 16.111 1.00 18.61 193 LEU A CA 1
ATOM 1185 C C . LEU A 1 193 ? 17.109 6.849 16.774 1.00 18.06 193 LEU A C 1
ATOM 1186 O O . LEU A 1 193 ? 17.783 6.078 17.460 1.00 17.96 193 LEU A O 1
ATOM 1191 N N . HIS A 1 194 ? 15.799 6.700 16.565 1.00 17.57 194 HIS A N 1
ATOM 1192 C CA . HIS A 1 194 ? 14.975 5.643 17.172 1.00 16.95 194 HIS A CA 1
ATOM 1193 C C . HIS A 1 194 ? 15.578 4.226 17.070 1.00 16.80 194 HIS A C 1
ATOM 1194 O O . HIS A 1 194 ? 16.449 3.982 16.234 1.00 16.45 194 HIS A O 1
ATOM 1201 N N . PRO A 1 195 ? 15.115 3.284 17.923 1.00 16.82 195 PRO A N 1
ATOM 1202 C CA . PRO A 1 195 ? 15.617 1.904 17.824 1.00 16.67 195 PRO A CA 1
ATOM 1203 C C . PRO A 1 195 ? 15.372 1.331 16.429 1.00 16.54 195 PRO A C 1
ATOM 1204 O O . PRO A 1 195 ? 14.283 1.500 15.878 1.00 16.42 195 PRO A O 1
ATOM 1208 N N . GLY A 1 196 ? 16.388 0.689 15.855 1.00 16.51 196 GLY A N 1
ATOM 1209 C CA . GLY A 1 196 ? 16.281 0.108 14.511 1.00 16.17 196 GLY A CA 1
ATOM 1210 C C . GLY A 1 196 ? 16.609 1.048 13.362 1.00 16.23 196 GLY A C 1
ATOM 1211 O O . GLY A 1 196 ? 16.573 0.637 12.204 1.00 15.79 196 GLY A O 1
ATOM 1212 N N . ALA A 1 197 ? 16.853 2.298 13.655 1.00 16.75 197 ALA A N 1
ATOM 1213 C CA . ALA A 1 197 ? 17.090 3.290 12.659 1.00 17.46 197 ALA A CA 1
ATOM 1214 C C . ALA A 1 197 ? 18.324 2.960 11.873 1.00 17.78 197 ALA A C 1
ATOM 1215 O O . ALA A 1 197 ? 18.354 3.169 10.718 1.00 18.08 197 ALA A O 1
ATOM 1217 N N . GLY A 1 198 ? 19.321 2.397 12.521 1.00 18.26 198 GLY A N 1
ATOM 1218 C CA . GLY A 1 198 ? 20.465 1.848 11.857 1.00 18.76 198 GLY A CA 1
ATOM 1219 C C . GLY A 1 198 ? 21.758 2.351 12.400 1.00 18.58 198 GLY A C 1
ATOM 1220 O O . GLY A 1 198 ? 22.732 2.354 11.717 1.00 19.29 198 GLY A O 1
ATOM 1221 N N . LYS A 1 199 ? 21.754 2.776 13.641 1.00 18.35 199 LYS A N 1
ATOM 1222 C CA . LYS A 1 199 ? 22.884 3.441 14.243 1.00 17.81 199 LYS A CA 1
ATOM 1223 C C . LYS A 1 199 ? 24.145 2.625 14.248 1.00 17.25 199 LYS A C 1
ATOM 1224 O O . LYS A 1 199 ? 25.161 3.070 13.902 1.00 17.07 199 LYS A O 1
ATOM 1230 N N . THR A 1 200 ? 24.020 1.425 14.716 1.00 17.09 200 THR A N 1
ATOM 1231 C CA . THR A 1 200 ? 25.070 0.421 14.816 1.00 17.26 200 THR A CA 1
ATOM 1232 C C . THR A 1 200 ? 25.499 -0.125 13.452 1.00 17.09 200 THR A C 1
ATOM 1233 O O . THR A 1 200 ? 26.684 -0.140 13.133 1.00 17.12 200 THR A O 1
ATOM 1237 N N . LYS A 1 201 ? 24.530 -0.567 12.660 1.00 17.21 201 LYS A N 1
ATOM 1238 C CA . LYS A 1 201 ? 24.805 -1.328 11.446 1.00 17.77 201 LYS A CA 1
ATOM 1239 C C . LYS A 1 201 ? 25.103 -0.466 10.220 1.00 17.79 201 LYS A C 1
ATOM 1240 O O . LYS A 1 201 ? 25.746 -0.924 9.273 1.00 18.12 201 LYS A O 1
ATOM 1246 N N . ARG A 1 202 ? 24.638 0.778 10.234 1.00 17.77 202 ARG A N 1
ATOM 1247 C CA . ARG A 1 202 ? 24.675 1.604 9.034 1.00 17.82 202 ARG A CA 1
ATOM 1248 C C . ARG A 1 202 ? 25.435 2.918 9.241 1.00 17.72 202 ARG A C 1
ATOM 1249 O O . ARG A 1 202 ? 26.277 3.289 8.420 1.00 18.02 202 ARG A O 1
ATOM 1257 N N . ILE A 1 203 ? 25.141 3.608 10.339 1.00 17.47 203 ILE A N 1
ATOM 1258 C CA . ILE A 1 203 ? 25.747 4.907 10.616 1.00 17.22 203 ILE A CA 1
ATOM 1259 C C . ILE A 1 203 ? 27.158 4.756 11.180 1.00 17.20 203 ILE A C 1
ATOM 1260 O O . ILE A 1 203 ? 28.072 5.473 10.768 1.00 17.23 203 ILE A O 1
ATOM 1265 N N . LEU A 1 204 ? 27.333 3.812 12.102 1.00 17.05 204 LEU A N 1
ATOM 1266 C CA . LEU A 1 204 ? 28.634 3.575 12.723 1.00 16.98 204 LEU A CA 1
ATOM 1267 C C . LEU A 1 204 ? 29.735 3.207 11.713 1.00 16.77 204 LEU A C 1
ATOM 1268 O O . LEU A 1 204 ? 30.802 3.814 11.744 1.00 16.60 204 LEU A O 1
ATOM 1273 N N . PRO A 1 205 ? 29.483 2.235 10.811 1.00 16.73 205 PRO A N 1
ATOM 1274 C CA . PRO A 1 205 ? 30.525 1.958 9.820 1.00 16.77 205 PRO A CA 1
ATOM 1275 C C . PRO A 1 205 ? 30.881 3.194 9.004 1.00 16.79 205 PRO A C 1
ATOM 1276 O O . PRO A 1 205 ? 32.063 3.475 8.805 1.00 16.77 205 PRO A O 1
ATOM 1280 N N . SER A 1 206 ? 29.859 3.926 8.560 1.00 16.91 206 SER A N 1
ATOM 1281 C CA . SER A 1 206 ? 30.032 5.154 7.779 1.00 16.76 206 SER A CA 1
ATOM 1282 C C . SER A 1 206 ? 30.975 6.137 8.480 1.00 16.62 206 SER A C 1
ATOM 1283 O O . SER A 1 206 ? 31.914 6.657 7.865 1.00 16.61 206 SER A O 1
ATOM 1286 N N . ILE A 1 207 ? 30.727 6.356 9.769 1.00 16.34 207 ILE A N 1
ATOM 1287 C CA . ILE A 1 207 ? 31.533 7.245 10.598 1.00 16.40 207 ILE A CA 1
ATOM 1288 C C . ILE A 1 207 ? 32.981 6.762 10.709 1.00 16.47 207 ILE A C 1
ATOM 1289 O O . ILE A 1 207 ? 33.910 7.560 10.586 1.00 16.46 207 ILE A O 1
ATOM 1294 N N . VAL A 1 208 ? 33.159 5.461 10.927 1.00 16.56 208 VAL A N 1
ATOM 1295 C CA . VAL A 1 208 ? 34.492 4.859 11.042 1.00 16.83 208 VAL A CA 1
ATOM 1296 C C . VAL A 1 208 ? 35.257 4.992 9.735 1.00 17.04 208 VAL A C 1
ATOM 1297 O O . VAL A 1 208 ? 36.439 5.353 9.737 1.00 17.20 208 VAL A O 1
ATOM 1301 N N . ARG A 1 209 ? 34.574 4.704 8.627 1.00 17.28 209 ARG A N 1
ATOM 1302 C CA . ARG A 1 209 ? 35.130 4.909 7.290 1.00 17.56 209 ARG A CA 1
ATOM 1303 C C . ARG A 1 209 ? 35.556 6.365 7.089 1.00 17.50 209 ARG A C 1
ATOM 1304 O O . ARG A 1 209 ? 36.607 6.634 6.507 1.00 17.45 209 ARG A O 1
ATOM 1312 N N . GLU A 1 210 ? 34.744 7.293 7.592 1.00 17.41 210 GLU A N 1
ATOM 1313 C CA . GLU A 1 210 ? 35.014 8.720 7.444 1.00 17.25 210 GLU A CA 1
ATOM 1314 C C . GLU A 1 210 ? 36.158 9.177 8.343 1.00 17.03 210 GLU A C 1
ATOM 1315 O O . GLU A 1 210 ? 37.005 9.971 7.922 1.00 16.99 210 GLU A O 1
ATOM 1321 N N . ALA A 1 211 ? 36.177 8.662 9.570 1.00 16.64 211 ALA A N 1
ATOM 1322 C CA . ALA A 1 211 ? 37.198 8.990 10.557 1.00 16.46 211 ALA A CA 1
ATOM 1323 C C . ALA A 1 211 ? 38.565 8.462 10.149 1.00 16.51 211 ALA A C 1
ATOM 1324 O O . ALA A 1 211 ? 39.593 9.058 10.484 1.00 16.51 211 ALA A O 1
ATOM 1326 N N . LEU A 1 212 ? 38.567 7.341 9.430 1.00 16.40 212 LEU A N 1
ATOM 1327 C CA . LEU A 1 212 ? 39.792 6.763 8.890 1.00 16.40 212 LEU A CA 1
ATOM 1328 C C . LEU A 1 212 ? 40.367 7.594 7.746 1.00 16.46 212 LEU A C 1
ATOM 1329 O O . LEU A 1 212 ? 41.582 7.618 7.545 1.00 16.36 212 LEU A O 1
ATOM 1334 N N . LYS A 1 213 ? 39.488 8.263 7.001 1.00 16.61 213 LYS A N 1
ATOM 1335 C CA . LYS A 1 213 ? 39.904 9.178 5.939 1.00 16.78 213 LYS A CA 1
ATOM 1336 C C . LYS A 1 213 ? 40.539 10.435 6.531 1.00 16.97 213 LYS A C 1
ATOM 1337 O O . LYS A 1 213 ? 41.477 10.997 5.958 1.00 17.01 213 LYS A O 1
ATOM 1339 N N . ARG A 1 214 ? 40.030 10.854 7.689 1.00 17.27 214 ARG A N 1
ATOM 1340 C CA . ARG A 1 214 ? 40.543 12.028 8.396 1.00 17.69 214 ARG A CA 1
ATOM 1341 C C . ARG A 1 214 ? 41.776 11.716 9.244 1.00 17.73 214 ARG A C 1
ATOM 1342 O O . ARG A 1 214 ? 42.353 12.613 9.863 1.00 17.61 214 ARG A O 1
ATOM 1350 N N . ARG A 1 215 ? 42.167 10.441 9.253 1.00 18.02 215 ARG A N 1
ATOM 1351 C CA . ARG A 1 215 ? 43.319 9.933 10.009 1.00 18.38 215 ARG A CA 1
ATOM 1352 C C . ARG A 1 215 ? 43.193 10.178 11.523 1.00 18.35 215 ARG A C 1
ATOM 1353 O O . ARG A 1 215 ? 44.167 10.515 12.202 1.00 18.14 215 ARG A O 1
ATOM 1361 N N . LEU A 1 216 ? 41.977 9.998 12.033 1.00 18.42 216 LEU A N 1
ATOM 1362 C CA . LEU A 1 216 ? 41.691 10.145 13.458 1.00 18.72 216 LEU A CA 1
ATOM 1363 C C . LEU A 1 216 ? 41.966 8.837 14.194 1.00 18.89 216 LEU A C 1
ATOM 1364 O O . LEU A 1 216 ? 41.739 7.752 13.653 1.00 19.21 216 LEU A O 1
ATOM 1369 N N . ARG A 1 217 ? 42.463 8.955 15.423 1.00 18.79 217 ARG A N 1
ATOM 1370 C CA . ARG A 1 217 ? 42.698 7.815 16.298 1.00 18.74 217 ARG A CA 1
ATOM 1371 C C . ARG A 1 217 ? 41.368 7.401 16.928 1.00 18.35 217 ARG A C 1
ATOM 1372 O O . ARG A 1 217 ? 40.902 8.024 17.884 1.00 18.23 217 ARG A O 1
ATOM 1380 N N . THR A 1 218 ? 40.759 6.347 16.393 1.00 18.05 218 THR A N 1
ATOM 1381 C CA . THR A 1 218 ? 39.367 6.025 16.739 1.00 17.73 218 THR A CA 1
ATOM 1382 C C . THR A 1 218 ? 39.198 4.866 17.726 1.00 17.21 218 THR A C 1
ATOM 1383 O O . THR A 1 218 ? 39.851 3.824 17.608 1.00 17.43 218 THR A O 1
ATOM 1387 N N . LEU A 1 219 ? 38.307 5.065 18.687 1.00 16.67 219 LEU A N 1
ATOM 1388 C CA . LEU A 1 219 ? 37.885 4.012 19.601 1.00 16.32 219 LEU A CA 1
ATOM 1389 C C . LEU A 1 219 ? 36.376 3.768 19.484 1.00 16.17 219 LEU A C 1
ATOM 1390 O O . LEU A 1 219 ? 35.583 4.699 19.605 1.00 15.97 219 LEU A O 1
ATOM 1395 N N . ILE A 1 220 ? 35.997 2.517 19.230 1.00 16.19 220 ILE A N 1
ATOM 1396 C CA . ILE A 1 220 ? 34.594 2.100 19.246 1.00 16.25 220 ILE A CA 1
ATOM 1397 C C . ILE A 1 220 ? 34.298 1.255 20.489 1.00 16.37 220 ILE A C 1
ATOM 1398 O O . ILE A 1 220 ? 34.997 0.278 20.762 1.00 16.36 220 ILE A O 1
ATOM 1403 N N . LEU A 1 221 ? 33.250 1.619 21.221 1.00 16.62 221 LEU A N 1
ATOM 1404 C CA . LEU A 1 221 ? 32.855 0.887 22.427 1.00 17.02 221 LEU A CA 1
ATOM 1405 C C . LEU A 1 221 ? 31.519 0.161 22.250 1.00 17.77 221 LEU A C 1
ATOM 1406 O O . LEU A 1 221 ? 30.503 0.772 21.885 1.00 17.84 221 LEU A O 1
ATOM 1411 N N . ALA A 1 222 ? 31.554 -1.148 22.505 1.00 18.31 222 ALA A N 1
ATOM 1412 C CA . ALA A 1 222 ? 30.404 -2.031 22.428 1.00 18.81 222 ALA A CA 1
ATOM 1413 C C . ALA A 1 222 ? 30.011 -2.463 23.834 1.00 19.38 222 ALA A C 1
ATOM 1414 O O . ALA A 1 222 ? 30.876 -2.569 24.705 1.00 19.99 222 ALA A O 1
ATOM 1416 N N . PRO A 1 223 ? 28.709 -2.706 24.070 1.00 19.58 223 PRO A N 1
ATOM 1417 C CA . PRO A 1 223 ? 28.243 -3.060 25.417 1.00 19.87 223 PRO A CA 1
ATOM 1418 C C . PRO A 1 223 ? 28.735 -4.414 25.922 1.00 20.36 223 PRO A C 1
ATOM 1419 O O . PRO A 1 223 ? 29.069 -4.532 27.100 1.00 20.63 223 PRO A O 1
ATOM 1423 N N . THR A 1 224 ? 28.747 -5.422 25.046 1.00 20.81 224 THR A N 1
ATOM 1424 C CA . THR A 1 224 ? 29.186 -6.782 25.380 1.00 20.99 224 THR A CA 1
ATOM 1425 C C . THR A 1 224 ? 30.086 -7.327 24.271 1.00 21.39 224 THR A C 1
ATOM 1426 O O . THR A 1 224 ? 30.128 -6.770 23.165 1.00 20.81 224 THR A O 1
ATOM 1430 N N . ARG A 1 225 ? 30.786 -8.425 24.566 1.00 21.82 225 ARG A N 1
ATOM 1431 C CA . ARG A 1 225 ? 31.711 -9.050 23.612 1.00 22.36 225 ARG A CA 1
ATOM 1432 C C . ARG A 1 225 ? 30.983 -9.566 22.370 1.00 22.19 225 ARG A C 1
ATOM 1433 O O . ARG A 1 225 ? 31.441 -9.345 21.249 1.00 21.67 225 ARG A O 1
ATOM 1441 N N . VAL A 1 226 ? 29.858 -10.254 22.569 1.00 22.59 226 VAL A N 1
ATOM 1442 C CA . VAL A 1 226 ? 29.099 -10.822 21.441 1.00 22.95 226 VAL A CA 1
ATOM 1443 C C . VAL A 1 226 ? 28.582 -9.724 20.514 1.00 22.84 226 VAL A C 1
ATOM 1444 O O . VAL A 1 226 ? 28.568 -9.888 19.290 1.00 22.79 226 VAL A O 1
ATOM 1448 N N . VAL A 1 227 ? 28.170 -8.608 21.107 1.00 22.81 227 VAL A N 1
ATOM 1449 C CA . VAL A 1 227 ? 27.750 -7.440 20.343 1.00 23.07 227 VAL A CA 1
ATOM 1450 C C . VAL A 1 227 ? 28.937 -6.849 19.576 1.00 23.39 227 VAL A C 1
ATOM 1451 O O . VAL A 1 227 ? 28.804 -6.515 18.400 1.00 23.43 227 VAL A O 1
ATOM 1455 N N . ALA A 1 228 ? 30.090 -6.745 20.240 1.00 23.71 228 ALA A N 1
ATOM 1456 C CA . ALA A 1 228 ? 31.335 -6.356 19.580 1.00 24.31 228 ALA A CA 1
ATOM 1457 C C . ALA A 1 228 ? 31.661 -7.294 18.423 1.00 24.88 228 ALA A C 1
ATOM 1458 O O . ALA A 1 228 ? 32.024 -6.837 17.340 1.00 24.92 228 ALA A O 1
ATOM 1460 N N . ALA A 1 229 ? 31.517 -8.599 18.663 1.00 25.56 229 ALA A N 1
ATOM 1461 C CA . ALA A 1 229 ? 31.740 -9.626 17.648 1.00 26.26 229 ALA A CA 1
ATOM 1462 C C . ALA A 1 229 ? 30.831 -9.429 16.433 1.00 26.96 229 ALA A C 1
ATOM 1463 O O . ALA A 1 229 ? 31.268 -9.609 15.297 1.00 27.10 229 ALA A O 1
ATOM 1465 N N . GLU A 1 230 ? 29.576 -9.056 16.678 1.00 27.78 230 GLU A N 1
ATOM 1466 C CA . GLU A 1 230 ? 28.653 -8.694 15.602 1.00 28.77 230 GLU A CA 1
ATOM 1467 C C . GLU A 1 230 ? 29.151 -7.457 14.850 1.00 29.62 230 GLU A C 1
ATOM 1468 O O . GLU A 1 230 ? 29.194 -7.452 13.620 1.00 29.85 230 GLU A O 1
ATOM 1474 N N . MET A 1 231 ? 29.551 -6.423 15.591 1.00 30.53 231 MET A N 1
ATOM 1475 C CA . MET A 1 231 ? 30.110 -5.209 14.988 1.00 31.46 231 MET A CA 1
ATOM 1476 C C . MET A 1 231 ? 31.344 -5.486 14.118 1.00 31.89 231 MET A C 1
ATOM 1477 O O . MET A 1 231 ? 31.513 -4.859 13.070 1.00 32.12 231 MET A O 1
ATOM 1482 N N . GLU A 1 232 ? 32.188 -6.425 14.554 1.00 32.13 232 GLU A N 1
ATOM 1483 C CA . GLU A 1 232 ? 33.379 -6.834 13.806 1.00 32.51 232 GLU A CA 1
ATOM 1484 C C . GLU A 1 232 ? 33.083 -7.313 12.383 1.00 32.54 232 GLU A C 1
ATOM 1485 O O . GLU A 1 232 ? 33.866 -7.056 11.466 1.00 32.65 232 GLU A O 1
ATOM 1491 N N . GLU A 1 233 ? 31.963 -8.014 12.212 1.00 32.49 233 GLU A N 1
ATOM 1492 C CA . GLU A 1 233 ? 31.560 -8.529 10.907 1.00 32.36 233 GLU A CA 1
ATOM 1493 C C . GLU A 1 233 ? 30.991 -7.418 10.019 1.00 32.01 233 GLU A C 1
ATOM 1494 O O . GLU A 1 233 ? 31.256 -7.385 8.817 1.00 32.03 233 GLU A O 1
ATOM 1500 N N . ALA A 1 234 ? 30.227 -6.506 10.623 1.00 31.54 234 ALA A N 1
ATOM 1501 C CA . ALA A 1 234 ? 29.602 -5.397 9.898 1.00 30.95 234 ALA A CA 1
ATOM 1502 C C . ALA A 1 234 ? 30.606 -4.312 9.484 1.00 30.44 234 ALA A C 1
ATOM 1503 O O . ALA A 1 234 ? 30.294 -3.455 8.649 1.00 30.47 234 ALA A O 1
ATOM 1505 N N . LEU A 1 235 ? 31.802 -4.354 10.069 1.00 29.57 235 LEU A N 1
ATOM 1506 C CA . LEU A 1 235 ? 32.877 -3.434 9.704 1.00 28.76 235 LEU A CA 1
ATOM 1507 C C . LEU A 1 235 ? 33.922 -4.140 8.832 1.00 28.36 235 LEU A C 1
ATOM 1508 O O . LEU A 1 235 ? 35.127 -3.919 8.975 1.00 28.25 235 LEU A O 1
ATOM 1513 N N . ARG A 1 236 ? 33.439 -4.981 7.920 1.00 27.69 236 ARG A N 1
ATOM 1514 C CA . ARG A 1 236 ? 34.294 -5.816 7.081 1.00 27.24 236 ARG A CA 1
ATOM 1515 C C . ARG A 1 236 ? 35.109 -4.985 6.090 1.00 26.65 236 ARG A C 1
ATOM 1516 O O . ARG A 1 236 ? 34.580 -4.079 5.440 1.00 26.74 236 ARG A O 1
ATOM 1524 N N . GLY A 1 237 ? 36.398 -5.300 5.988 1.00 25.93 237 GLY A N 1
ATOM 1525 C CA . GLY A 1 237 ? 37.311 -4.577 5.101 1.00 24.92 237 GLY A CA 1
ATOM 1526 C C . GLY A 1 237 ? 38.112 -3.517 5.837 1.00 24.15 237 GLY A C 1
ATOM 1527 O O . GLY A 1 237 ? 39.249 -3.206 5.458 1.00 24.01 237 GLY A O 1
ATOM 1528 N N . LEU A 1 238 ? 37.510 -2.973 6.893 1.00 23.15 238 LEU A N 1
ATOM 1529 C CA . LEU A 1 238 ? 38.128 -1.944 7.728 1.00 22.28 238 LEU A CA 1
ATOM 1530 C C . LEU A 1 238 ? 39.222 -2.542 8.620 1.00 21.70 238 LEU A C 1
ATOM 1531 O O . LEU A 1 238 ? 39.216 -3.750 8.870 1.00 21.71 238 LEU A O 1
ATOM 1536 N N . PRO A 1 239 ? 40.182 -1.707 9.076 1.00 21.14 239 PRO A N 1
ATOM 1537 C CA . PRO A 1 239 ? 41.232 -2.181 9.980 1.00 20.71 239 PRO A CA 1
ATOM 1538 C C . PRO A 1 239 ? 40.849 -2.065 11.464 1.00 20.30 239 PRO A C 1
ATOM 1539 O O . PRO A 1 239 ? 41.469 -1.308 12.215 1.00 20.23 239 PRO A O 1
ATOM 1543 N N . ILE A 1 240 ? 39.836 -2.819 11.877 1.00 19.76 240 ILE A N 1
ATOM 1544 C CA . ILE A 1 240 ? 39.408 -2.810 13.275 1.00 19.36 240 ILE A CA 1
ATOM 1545 C C . ILE A 1 240 ? 40.111 -3.903 14.086 1.00 19.10 240 ILE A C 1
ATOM 1546 O O . ILE A 1 240 ? 40.361 -5.009 13.582 1.00 18.85 240 ILE A O 1
ATOM 1551 N N . ARG A 1 241 ? 40.451 -3.572 15.329 1.00 18.41 241 ARG A N 1
ATOM 1552 C CA . ARG A 1 241 ? 41.177 -4.484 16.207 1.00 18.28 241 ARG A CA 1
ATOM 1553 C C . ARG A 1 241 ? 40.431 -4.650 17.524 1.00 18.07 241 ARG A C 1
ATOM 1554 O O . ARG A 1 241 ? 40.267 -3.680 18.280 1.00 17.78 241 ARG A O 1
ATOM 1562 N N . TYR A 1 242 ? 39.975 -5.870 17.800 1.00 17.79 242 TYR A N 1
ATOM 1563 C CA . TYR A 1 242 ? 39.284 -6.122 19.064 1.00 17.83 242 TYR A CA 1
ATOM 1564 C C . TYR A 1 242 ? 40.286 -6.163 20.219 1.00 17.67 242 TYR A C 1
ATOM 1565 O O . TYR A 1 242 ? 41.345 -6.788 20.123 1.00 17.58 242 TYR A O 1
ATOM 1574 N N . GLN A 1 243 ? 39.935 -5.480 21.300 1.00 17.51 243 GLN A N 1
ATOM 1575 C CA . GLN A 1 243 ? 40.796 -5.351 22.462 1.00 17.59 243 GLN A CA 1
ATOM 1576 C C . GLN A 1 243 ? 40.191 -6.031 23.688 1.00 17.66 243 GLN A C 1
ATOM 1577 O O . GLN A 1 243 ? 39.077 -5.716 24.086 1.00 17.44 243 GLN A O 1
ATOM 1583 N N . THR A 1 244 ? 40.940 -6.951 24.285 1.00 17.97 244 THR A N 1
ATOM 1584 C CA . THR A 1 244 ? 40.476 -7.718 25.445 1.00 18.59 244 THR A CA 1
ATOM 1585 C C . THR A 1 244 ? 40.896 -7.040 26.756 1.00 18.86 244 THR A C 1
ATOM 1586 O O . THR A 1 244 ? 41.912 -6.351 26.792 1.00 18.91 244 THR A O 1
ATOM 1590 N N . PRO A 1 245 ? 40.128 -7.254 27.846 1.00 19.15 245 PRO A N 1
ATOM 1591 C CA . PRO A 1 245 ? 40.524 -6.727 29.165 1.00 18.97 245 PRO A CA 1
ATOM 1592 C C . PRO A 1 245 ? 41.772 -7.387 29.792 1.00 18.86 245 PRO A C 1
ATOM 1593 O O . PRO A 1 245 ? 42.278 -6.882 30.801 1.00 19.04 245 PRO A O 1
ATOM 1597 N N . ALA A 1 246 ? 42.261 -8.485 29.208 1.00 17.93 246 ALA A N 1
ATOM 1598 C CA . ALA A 1 246 ? 43.471 -9.154 29.699 1.00 17.67 246 ALA A CA 1
ATOM 1599 C C . ALA A 1 246 ? 44.749 -8.383 29.343 1.00 17.38 246 ALA A C 1
ATOM 1600 O O . ALA A 1 246 ? 45.818 -8.647 29.902 1.00 17.18 246 ALA A O 1
ATOM 1602 N N . VAL A 1 247 ? 44.622 -7.456 28.397 1.00 16.92 247 VAL A N 1
ATOM 1603 C CA . VAL A 1 247 ? 45.705 -6.565 28.000 1.00 16.78 247 VAL A CA 1
ATOM 1604 C C . VAL A 1 247 ? 45.388 -5.145 28.478 1.00 16.54 247 VAL A C 1
ATOM 1605 O O . VAL A 1 247 ? 44.277 -4.661 28.296 1.00 16.31 247 VAL A O 1
ATOM 1609 N N . LYS A 1 248 ? 46.369 -4.492 29.096 1.00 16.36 248 LYS A N 1
ATOM 1610 C CA . LYS A 1 248 ? 46.160 -3.175 29.690 1.00 16.26 248 LYS A CA 1
ATOM 1611 C C . LYS A 1 248 ? 46.247 -2.040 28.669 1.00 16.18 248 LYS A C 1
ATOM 1612 O O . LYS A 1 248 ? 45.544 -1.038 28.801 1.00 16.32 248 LYS A O 1
ATOM 1618 N N . SER A 1 249 ? 47.123 -2.192 27.674 1.00 15.85 249 SER A N 1
ATOM 1619 C CA . SER A 1 249 ? 47.153 -1.309 26.498 1.00 15.54 249 SER A CA 1
ATOM 1620 C C . SER A 1 249 ? 47.794 -2.025 25.309 1.00 15.31 249 SER A C 1
ATOM 1621 O O . SER A 1 249 ? 48.524 -2.996 25.489 1.00 15.59 249 SER A O 1
ATOM 1624 N N . ASP A 1 250 ? 47.522 -1.544 24.101 1.00 15.24 250 ASP A N 1
ATOM 1625 C CA . ASP A 1 250 ? 47.986 -2.205 22.881 1.00 15.50 250 ASP A CA 1
ATOM 1626 C C . ASP A 1 250 ? 48.125 -1.200 21.736 1.00 15.41 250 ASP A C 1
ATOM 1627 O O . ASP A 1 250 ? 47.165 -0.886 21.035 1.00 15.66 250 ASP A O 1
ATOM 1632 N N . HIS A 1 251 ? 49.340 -0.698 21.565 1.00 15.65 251 HIS A N 1
ATOM 1633 C CA . HIS A 1 251 ? 49.645 0.323 20.574 1.00 15.44 251 HIS A CA 1
ATOM 1634 C C . HIS A 1 251 ? 50.445 -0.296 19.430 1.00 15.36 251 HIS A C 1
ATOM 1635 O O . HIS A 1 251 ? 51.515 -0.870 19.654 1.00 15.34 251 HIS A O 1
ATOM 1642 N N . THR A 1 252 ? 49.924 -0.188 18.209 1.00 15.17 252 THR A N 1
ATOM 1643 C CA . THR A 1 252 ? 50.597 -0.758 17.031 1.00 14.80 252 THR A CA 1
ATOM 1644 C C . THR A 1 252 ? 51.381 0.280 16.239 1.00 15.08 252 THR A C 1
ATOM 1645 O O . THR A 1 252 ? 52.357 -0.052 15.568 1.00 15.09 252 THR A O 1
ATOM 1649 N N . GLY A 1 253 ? 50.938 1.532 16.298 1.00 15.53 253 GLY A N 1
ATOM 1650 C CA . GLY A 1 253 ? 51.542 2.600 15.500 1.00 15.98 253 GLY A CA 1
ATOM 1651 C C . GLY A 1 253 ? 51.003 2.631 14.079 1.00 16.21 253 GLY A C 1
ATOM 1652 O O . GLY A 1 253 ? 51.474 3.408 13.247 1.00 16.01 253 GLY A O 1
ATOM 1653 N N . ARG A 1 254 ? 50.006 1.786 13.813 1.00 16.38 254 ARG A N 1
ATOM 1654 C CA . ARG A 1 254 ? 49.389 1.668 12.493 1.00 16.45 254 ARG A CA 1
ATOM 1655 C C . ARG A 1 254 ? 48.034 2.353 12.510 1.00 16.51 254 ARG A C 1
ATOM 1656 O O . ARG A 1 254 ? 47.439 2.535 13.578 1.00 16.28 254 ARG A O 1
ATOM 1664 N N . GLU A 1 255 ? 47.544 2.724 11.327 1.00 16.59 255 GLU A N 1
ATOM 1665 C CA . GLU A 1 255 ? 46.214 3.314 11.199 1.00 16.66 255 GLU A CA 1
ATOM 1666 C C . GLU A 1 255 ? 45.191 2.216 11.457 1.00 16.53 255 GLU A C 1
ATOM 1667 O O . GLU A 1 255 ? 44.883 1.418 10.564 1.00 16.56 255 GLU A O 1
ATOM 1673 N N . ILE A 1 256 ? 44.688 2.181 12.691 1.00 16.03 256 ILE A N 1
ATOM 1674 C CA . ILE A 1 256 ? 43.875 1.080 13.199 1.00 15.86 256 ILE A CA 1
ATOM 1675 C C . ILE A 1 256 ? 42.789 1.587 14.152 1.00 15.74 256 ILE A C 1
ATOM 1676 O O . ILE A 1 256 ? 43.025 2.491 14.959 1.00 15.78 256 ILE A O 1
ATOM 1681 N N . VAL A 1 257 ? 41.601 1.002 14.044 1.00 15.36 257 VAL A N 1
ATOM 1682 C CA . VAL A 1 257 ? 40.503 1.329 14.939 1.00 15.60 257 VAL A CA 1
ATOM 1683 C C . VAL A 1 257 ? 40.388 0.283 16.046 1.00 15.59 257 VAL A C 1
ATOM 1684 O O . VAL A 1 257 ? 40.281 -0.914 15.775 1.00 15.75 257 VAL A O 1
ATOM 1688 N N . ASP A 1 258 ? 40.419 0.744 17.290 1.00 15.55 258 ASP A N 1
ATOM 1689 C CA . ASP A 1 258 ? 40.215 -0.138 18.437 1.00 15.38 258 ASP A CA 1
ATOM 1690 C C . ASP A 1 258 ? 38.733 -0.367 18.725 1.00 15.35 258 ASP A C 1
ATOM 1691 O O . ASP A 1 258 ? 37.942 0.579 18.799 1.00 15.15 258 ASP A O 1
ATOM 1696 N N . LEU A 1 259 ? 38.372 -1.635 18.882 1.00 15.60 259 LEU A N 1
ATOM 1697 C CA . LEU A 1 259 ? 37.036 -2.031 19.293 1.00 15.92 259 LEU A CA 1
ATOM 1698 C C . LEU A 1 259 ? 37.139 -2.771 20.622 1.00 16.39 259 LEU A C 1
ATOM 1699 O O . LEU A 1 259 ? 37.954 -3.684 20.766 1.00 16.83 259 LEU A O 1
ATOM 1704 N N . MET A 1 260 ? 36.321 -2.375 21.589 1.00 16.67 260 MET A N 1
ATOM 1705 C CA . MET A 1 260 ? 36.323 -3.014 22.909 1.00 17.25 260 MET A CA 1
ATOM 1706 C C . MET A 1 260 ? 34.996 -2.808 23.639 1.00 17.49 260 MET A C 1
ATOM 1707 O O . MET A 1 260 ? 34.180 -1.983 23.244 1.00 17.50 260 MET A O 1
ATOM 1712 N N . CYS A 1 261 ? 34.796 -3.570 24.706 1.00 18.11 261 CYS A N 1
ATOM 1713 C CA . CYS A 1 261 ? 33.612 -3.439 25.546 1.00 18.70 261 CYS A CA 1
ATOM 1714 C C . CYS A 1 261 ? 33.679 -2.146 26.341 1.00 18.31 261 CYS A C 1
ATOM 1715 O O . CYS A 1 261 ? 34.773 -1.644 26.593 1.00 18.16 261 CYS A O 1
ATOM 1718 N N . HIS A 1 262 ? 32.522 -1.602 26.732 1.00 18.53 262 HIS A N 1
ATOM 1719 C CA . HIS A 1 262 ? 32.517 -0.424 27.612 1.00 18.06 262 HIS A CA 1
ATOM 1720 C C . HIS A 1 262 ? 33.450 -0.709 28.790 1.00 18.02 262 HIS A C 1
ATOM 1721 O O . HIS A 1 262 ? 34.314 0.111 29.117 1.00 18.09 262 HIS A O 1
ATOM 1728 N N . ALA A 1 263 ? 33.280 -1.882 29.403 1.00 17.80 263 ALA A N 1
ATOM 1729 C CA . ALA A 1 263 ? 33.999 -2.246 30.634 1.00 18.03 263 ALA A CA 1
ATOM 1730 C C . ALA A 1 263 ? 35.508 -2.431 30.446 1.00 18.10 263 ALA A C 1
ATOM 1731 O O . ALA A 1 263 ? 36.281 -2.219 31.382 1.00 18.43 263 ALA A O 1
ATOM 1733 N N . THR A 1 264 ? 35.915 -2.835 29.246 1.00 17.92 264 THR A N 1
ATOM 1734 C CA . THR A 1 264 ? 37.328 -3.018 28.936 1.00 18.02 264 THR A CA 1
ATOM 1735 C C . THR A 1 264 ? 38.052 -1.675 28.944 1.00 17.90 264 THR A C 1
ATOM 1736 O O . THR A 1 264 ? 39.164 -1.562 29.460 1.00 18.14 264 THR A O 1
ATOM 1740 N N . PHE A 1 265 ? 37.408 -0.662 28.372 1.00 17.77 265 PHE A N 1
ATOM 1741 C CA . PHE A 1 265 ? 37.921 0.702 28.372 1.00 17.58 265 PHE A CA 1
ATOM 1742 C C . PHE A 1 265 ? 38.162 1.209 29.802 1.00 17.62 265 PHE A C 1
ATOM 1743 O O . PHE A 1 265 ? 39.253 1.692 30.116 1.00 17.20 265 PHE A O 1
ATOM 1751 N N . THR A 1 266 ? 37.149 1.074 30.661 1.00 17.27 266 THR A N 1
ATOM 1752 C CA . THR A 1 266 ? 37.239 1.509 32.057 1.00 17.37 266 THR A CA 1
ATOM 1753 C C . THR A 1 266 ? 38.347 0.778 32.814 1.00 17.64 266 THR A C 1
ATOM 1754 O O . THR A 1 266 ? 39.083 1.389 33.588 1.00 18.05 266 THR A O 1
ATOM 1758 N N . THR A 1 267 ? 38.460 -0.530 32.586 1.00 17.75 267 THR A N 1
ATOM 1759 C CA . THR A 1 267 ? 39.460 -1.356 33.261 1.00 17.42 267 THR A CA 1
ATOM 1760 C C . THR A 1 267 ? 40.888 -0.956 32.870 1.00 17.06 267 THR A C 1
ATOM 1761 O O . THR A 1 267 ? 41.779 -0.884 33.719 1.00 17.02 267 THR A O 1
ATOM 1765 N N . ARG A 1 268 ? 41.091 -0.692 31.585 1.00 16.70 268 ARG A N 1
ATOM 1766 C CA . ARG A 1 268 ? 42.371 -0.199 31.085 1.00 16.40 268 ARG A CA 1
ATOM 1767 C C . ARG A 1 268 ? 42.744 1.165 31.679 1.00 16.45 268 ARG A C 1
ATOM 1768 O O . ARG A 1 268 ? 43.928 1.447 31.893 1.00 16.28 268 ARG A O 1
ATOM 1776 N N . LEU A 1 269 ? 41.737 1.997 31.945 1.00 16.20 269 LEU A N 1
ATOM 1777 C CA . LEU A 1 269 ? 41.947 3.326 32.519 1.00 16.51 269 LEU A CA 1
ATOM 1778 C C . LEU A 1 269 ? 42.401 3.240 33.972 1.00 16.94 269 LEU A C 1
ATOM 1779 O O . LEU A 1 269 ? 43.216 4.050 34.426 1.00 16.90 269 LEU A O 1
ATOM 1784 N N . LEU A 1 270 ? 41.880 2.245 34.689 1.00 17.18 270 LEU A N 1
ATOM 1785 C CA . LEU A 1 270 ? 42.263 2.011 36.078 1.00 17.63 270 LEU A CA 1
ATOM 1786 C C . LEU A 1 270 ? 43.610 1.320 36.242 1.00 17.84 270 LEU A C 1
ATOM 1787 O O . LEU A 1 270 ? 44.208 1.410 37.308 1.00 17.85 270 LEU A O 1
ATOM 1792 N N . SER A 1 271 ? 44.077 0.627 35.202 1.00 18.31 271 SER A N 1
ATOM 1793 C CA . SER A 1 271 ? 45.258 -0.239 35.322 1.00 18.89 271 SER A CA 1
ATOM 1794 C C . SER A 1 271 ? 46.447 0.115 34.432 1.00 19.23 271 SER A C 1
ATOM 1795 O O . SER A 1 271 ? 47.584 -0.164 34.796 1.00 19.27 271 SER A O 1
ATOM 1798 N N . SER A 1 272 ? 46.194 0.709 33.269 1.00 20.06 272 SER A N 1
ATOM 1799 C CA . SER A 1 272 ? 47.273 1.016 32.335 1.00 20.89 272 SER A CA 1
ATOM 1800 C C . SER A 1 272 ? 48.123 2.186 32.797 1.00 21.98 272 SER A C 1
ATOM 1801 O O . SER A 1 272 ? 47.641 3.118 33.437 1.00 22.15 272 SER A O 1
ATOM 1804 N N . THR A 1 273 ? 49.399 2.114 32.450 1.00 23.21 273 THR A N 1
ATOM 1805 C CA . THR A 1 273 ? 50.344 3.184 32.694 1.00 24.54 273 THR A CA 1
ATOM 1806 C C . THR A 1 273 ? 50.410 4.126 31.483 1.00 25.11 273 THR A C 1
ATOM 1807 O O . THR A 1 273 ? 51.206 5.069 31.472 1.00 25.44 273 THR A O 1
ATOM 1811 N N . ARG A 1 274 ? 49.578 3.859 30.473 1.00 25.71 274 ARG A N 1
ATOM 1812 C CA . ARG A 1 274 ? 49.564 4.630 29.227 1.00 26.37 274 ARG A CA 1
ATOM 1813 C C . ARG A 1 274 ? 48.252 5.380 29.063 1.00 26.77 274 ARG A C 1
ATOM 1814 O O . ARG A 1 274 ? 47.175 4.782 29.123 1.00 26.65 274 ARG A O 1
ATOM 1822 N N . VAL A 1 275 ? 48.344 6.685 28.828 1.00 27.25 275 VAL A N 1
ATOM 1823 C CA . VAL A 1 275 ? 47.170 7.463 28.442 1.00 27.69 275 VAL A CA 1
ATOM 1824 C C . VAL A 1 275 ? 46.763 7.113 27.004 1.00 27.83 275 VAL A C 1
ATOM 1825 O O . VAL A 1 275 ? 47.610 7.059 26.112 1.00 27.88 275 VAL A O 1
ATOM 1829 N N . PRO A 1 276 ? 45.465 6.841 26.785 1.00 28.02 276 PRO A N 1
ATOM 1830 C CA . PRO A 1 276 ? 44.986 6.444 25.466 1.00 27.88 276 PRO A CA 1
ATOM 1831 C C . PRO A 1 276 ? 44.465 7.645 24.681 1.00 27.43 276 PRO A C 1
ATOM 1832 O O . PRO A 1 276 ? 43.285 7.984 24.781 1.00 28.14 276 PRO A O 1
ATOM 1836 N N . ASN A 1 277 ? 45.329 8.282 23.902 1.00 26.67 277 ASN A N 1
ATOM 1837 C CA . ASN A 1 277 ? 44.945 9.513 23.223 1.00 25.91 277 ASN A CA 1
ATOM 1838 C C . ASN A 1 277 ? 44.167 9.307 21.919 1.00 24.79 277 ASN A C 1
ATOM 1839 O O . ASN A 1 277 ? 44.640 9.659 20.837 1.00 24.97 277 ASN A O 1
ATOM 1844 N N . TYR A 1 278 ? 42.974 8.726 22.037 1.00 23.09 278 TYR A N 1
ATOM 1845 C CA . TYR A 1 278 ? 42.009 8.709 20.943 1.00 21.54 278 TYR A CA 1
ATOM 1846 C C . TYR A 1 278 ? 41.401 10.093 20.808 1.00 20.70 278 TYR A C 1
ATOM 1847 O O . TYR A 1 278 ? 41.000 10.681 21.804 1.00 20.67 278 TYR A O 1
ATOM 1856 N N . ASN A 1 279 ? 41.312 10.616 19.591 1.00 19.71 279 ASN A N 1
ATOM 1857 C CA . ASN A 1 279 ? 40.607 11.886 19.399 1.00 18.92 279 ASN A CA 1
ATOM 1858 C C . ASN A 1 279 ? 39.163 11.747 18.882 1.00 18.51 279 ASN A C 1
ATOM 1859 O O . ASN A 1 279 ? 38.485 12.751 18.631 1.00 18.11 279 ASN A O 1
ATOM 1864 N N . LEU A 1 280 ? 38.714 10.498 18.735 1.00 17.91 280 LEU A N 1
ATOM 1865 C CA . LEU A 1 280 ? 37.319 10.173 18.455 1.00 17.56 280 LEU A CA 1
ATOM 1866 C C . LEU A 1 280 ? 36.922 8.896 19.188 1.00 17.75 280 LEU A C 1
ATOM 1867 O O . LEU A 1 280 ? 37.547 7.844 19.028 1.00 17.81 280 LEU A O 1
ATOM 1872 N N . ILE A 1 281 ? 35.888 9.002 20.010 1.00 17.49 281 ILE A N 1
ATOM 1873 C CA . ILE A 1 281 ? 35.388 7.862 20.752 1.00 17.50 281 ILE A CA 1
ATOM 1874 C C . ILE A 1 281 ? 33.909 7.703 20.434 1.00 17.50 281 ILE A C 1
ATOM 1875 O O . ILE A 1 281 ? 33.113 8.620 20.641 1.00 17.34 281 ILE A O 1
ATOM 1880 N N . VAL A 1 282 ? 33.554 6.547 19.887 1.00 17.67 282 VAL A N 1
ATOM 1881 C CA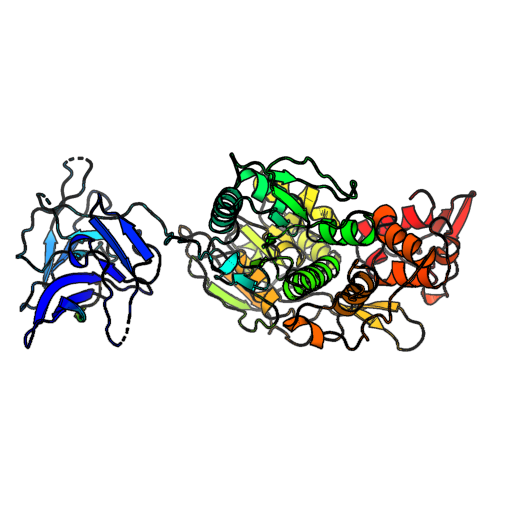 . VAL A 1 282 ? 32.159 6.225 19.633 1.00 17.76 282 VAL A CA 1
ATOM 1882 C C . VAL A 1 282 ? 31.726 5.173 20.643 1.00 18.05 282 VAL A C 1
ATOM 1883 O O . VAL A 1 282 ? 32.259 4.060 20.647 1.00 18.02 282 VAL A O 1
ATOM 1887 N N . MET A 1 283 ? 30.790 5.537 21.520 1.00 18.30 283 MET A N 1
ATOM 1888 C CA . MET A 1 283 ? 30.179 4.564 22.421 1.00 18.31 283 MET A CA 1
ATOM 1889 C C . MET A 1 283 ? 28.809 4.159 21.885 1.00 18.23 283 MET A C 1
ATOM 1890 O O . MET A 1 283 ? 27.905 4.981 21.789 1.00 17.95 283 MET A O 1
ATOM 1895 N N . ASP A 1 284 ? 28.675 2.887 21.523 1.00 18.22 284 ASP A N 1
ATOM 1896 C CA . ASP A 1 284 ? 27.410 2.363 21.032 1.00 18.15 284 ASP A CA 1
ATOM 1897 C C . ASP A 1 284 ? 26.590 1.781 22.193 1.00 18.46 284 ASP A C 1
ATOM 1898 O O . ASP A 1 284 ? 27.155 1.331 23.185 1.00 18.40 284 ASP A O 1
ATOM 1903 N N . GLU A 1 285 ? 25.265 1.789 22.056 1.00 18.57 285 GLU A N 1
ATOM 1904 C CA . GLU A 1 285 ? 24.357 1.421 23.152 1.00 18.86 285 GLU A CA 1
ATOM 1905 C C . GLU A 1 285 ? 24.752 2.167 24.430 1.00 18.73 285 GLU A C 1
ATOM 1906 O O . GLU A 1 285 ? 24.998 1.564 25.477 1.00 18.84 285 GLU A O 1
ATOM 1912 N N . ALA A 1 286 ? 24.813 3.492 24.323 1.00 18.68 286 ALA A N 1
ATOM 1913 C CA . ALA A 1 286 ? 25.253 4.361 25.422 1.00 18.30 286 ALA A CA 1
ATOM 1914 C C . ALA A 1 286 ? 24.222 4.573 26.551 1.00 18.26 286 ALA A C 1
ATOM 1915 O O . ALA A 1 286 ? 24.446 5.377 27.457 1.00 18.74 286 ALA A O 1
ATOM 1917 N N . HIS A 1 287 ? 23.106 3.850 26.501 1.00 17.69 287 HIS A N 1
ATOM 1918 C CA . HIS A 1 287 ? 22.133 3.839 27.599 1.00 17.42 287 HIS A CA 1
ATOM 1919 C C . HIS A 1 287 ? 22.537 2.876 28.720 1.00 17.40 287 HIS A C 1
ATOM 1920 O O . HIS A 1 287 ? 21.991 2.953 29.823 1.00 17.46 287 HIS A O 1
ATOM 1927 N N . PHE A 1 288 ? 23.477 1.968 28.437 1.00 16.91 288 PHE A N 1
ATOM 1928 C CA . PHE A 1 288 ? 23.951 0.996 29.425 1.00 16.68 288 PHE A CA 1
ATOM 1929 C C . PHE A 1 288 ? 24.229 1.696 30.755 1.00 16.73 288 PHE A C 1
ATOM 1930 O O . PHE A 1 288 ? 25.003 2.652 30.802 1.00 16.40 288 PHE A O 1
ATOM 1938 N N . THR A 1 289 ? 23.586 1.225 31.823 1.00 16.95 289 THR A N 1
ATOM 1939 C CA . THR A 1 289 ? 23.727 1.836 33.155 1.00 17.33 289 THR A CA 1
ATOM 1940 C C . THR A 1 289 ? 24.555 1.001 34.126 1.00 17.72 289 THR A C 1
ATOM 1941 O O . THR A 1 289 ? 24.573 1.265 35.324 1.00 18.10 289 THR A O 1
ATOM 1945 N N . ASP A 1 290 ? 25.226 -0.025 33.625 1.00 18.36 290 ASP A N 1
ATOM 1946 C CA . ASP A 1 290 ? 26.205 -0.716 34.447 1.00 18.78 290 ASP A CA 1
ATOM 1947 C C . ASP A 1 290 ? 27.336 0.275 34.767 1.00 18.66 290 ASP A C 1
ATOM 1948 O O . ASP A 1 290 ? 27.719 1.066 33.896 1.00 18.32 290 ASP A O 1
ATOM 1953 N N . PRO A 1 291 ? 27.844 0.255 36.024 1.00 18.46 291 PRO A N 1
ATOM 1954 C CA . PRO A 1 291 ? 28.830 1.213 36.554 1.00 18.79 291 PRO A CA 1
ATOM 1955 C C . PRO A 1 291 ? 29.995 1.495 35.613 1.00 18.83 291 PRO A C 1
ATOM 1956 O O . PRO A 1 291 ? 30.414 2.644 35.477 1.00 18.84 291 PRO A O 1
ATOM 1960 N N . CYS A 1 292 ? 30.516 0.454 34.978 1.00 19.12 292 CYS A N 1
ATOM 1961 C CA . CYS A 1 292 ? 31.616 0.610 34.030 1.00 19.66 292 CYS A CA 1
ATOM 1962 C C . CYS A 1 292 ? 31.248 1.456 32.811 1.00 19.12 292 CYS A C 1
ATOM 1963 O O . CYS A 1 292 ? 32.094 2.183 32.294 1.00 19.52 292 CYS A O 1
ATOM 1966 N N . SER A 1 293 ? 30.004 1.353 32.349 1.00 18.28 293 SER A N 1
ATOM 1967 C CA . SER A 1 293 ? 29.548 2.157 31.206 1.00 17.92 293 SER A CA 1
ATOM 1968 C C . SER A 1 293 ? 29.318 3.601 31.607 1.00 17.49 293 SER A C 1
ATOM 1969 O O . SER A 1 293 ? 29.628 4.518 30.844 1.00 17.41 293 SER A O 1
ATOM 1972 N N . VAL A 1 294 ? 28.739 3.780 32.796 1.00 16.99 294 VAL A N 1
ATOM 1973 C CA . VAL A 1 294 ? 28.515 5.095 33.385 1.00 16.48 294 VAL A CA 1
ATOM 1974 C C . VAL A 1 294 ? 29.844 5.821 33.596 1.00 16.59 294 VAL A C 1
ATOM 1975 O O . VAL A 1 294 ? 29.986 6.992 33.220 1.00 16.55 294 VAL A O 1
ATOM 1979 N N . ALA A 1 295 ? 30.815 5.118 34.177 1.00 16.36 295 ALA A N 1
ATOM 1980 C CA . ALA A 1 295 ? 32.138 5.695 34.405 1.00 16.44 295 ALA A CA 1
ATOM 1981 C C . ALA A 1 295 ? 32.814 6.049 33.080 1.00 16.43 295 ALA A C 1
ATOM 1982 O O . ALA A 1 295 ? 33.474 7.084 32.977 1.00 16.18 295 ALA A O 1
ATOM 1984 N N . ALA A 1 296 ? 32.628 5.198 32.069 1.00 16.42 296 ALA A N 1
ATOM 1985 C CA . ALA A 1 296 ? 33.199 5.439 30.740 1.00 16.43 296 ALA A CA 1
ATOM 1986 C C . ALA A 1 296 ? 32.675 6.725 30.111 1.00 16.68 296 ALA A C 1
ATOM 1987 O O . ALA A 1 296 ? 33.450 7.506 29.570 1.00 16.72 296 ALA A O 1
ATOM 1989 N N . ARG A 1 297 ? 31.360 6.944 30.204 1.00 16.97 297 ARG A N 1
ATOM 1990 C CA . ARG A 1 297 ? 30.729 8.159 29.693 1.00 16.99 297 ARG A CA 1
ATOM 1991 C C . ARG A 1 297 ? 31.305 9.398 30.359 1.00 17.24 297 ARG A C 1
ATOM 1992 O O . ARG A 1 297 ? 31.582 10.389 29.686 1.00 17.52 297 ARG A O 1
ATOM 2000 N N . GLY A 1 298 ? 31.491 9.329 31.676 1.00 17.09 298 GLY A N 1
ATOM 2001 C CA . GLY A 1 298 ? 32.077 10.420 32.434 1.00 17.13 298 GLY A CA 1
ATOM 2002 C C . GLY A 1 298 ? 33.501 10.739 32.010 1.00 17.28 298 GLY A C 1
ATOM 2003 O O . GLY A 1 298 ? 33.866 11.916 31.869 1.00 17.42 298 GLY A O 1
ATOM 2004 N N . TYR A 1 299 ? 34.310 9.699 31.814 1.00 16.94 299 TYR A N 1
ATOM 2005 C CA . TYR A 1 299 ? 35.684 9.884 31.359 1.00 17.01 299 TYR A CA 1
ATOM 2006 C C . TYR A 1 299 ? 35.744 10.450 29.944 1.00 16.95 299 TYR A C 1
ATOM 2007 O O . TYR A 1 299 ? 36.528 11.352 29.674 1.00 17.03 299 TYR A O 1
ATOM 2016 N N . ILE A 1 300 ? 34.937 9.892 29.045 1.00 17.34 300 ILE A N 1
ATOM 2017 C CA . ILE A 1 300 ? 34.858 10.370 27.662 1.00 17.54 300 ILE A CA 1
ATOM 2018 C C . ILE A 1 300 ? 34.419 11.836 27.644 1.00 17.91 300 ILE A C 1
ATOM 2019 O O . ILE A 1 300 ? 34.921 12.637 26.852 1.00 18.07 300 ILE A O 1
ATOM 2024 N N . SER A 1 301 ? 33.492 12.176 28.538 1.00 18.12 301 SER A N 1
ATOM 2025 C CA . SER A 1 301 ? 32.979 13.534 28.657 1.00 18.74 301 SER A CA 1
ATOM 2026 C C . SER A 1 301 ? 34.057 14.497 29.160 1.00 18.89 301 SER A C 1
ATOM 2027 O O . SER A 1 301 ? 34.160 15.623 28.679 1.00 18.30 301 SER A O 1
ATOM 2030 N N . THR A 1 302 ? 34.858 14.036 30.119 1.00 19.53 302 THR A N 1
ATOM 2031 C CA . THR A 1 302 ? 35.987 14.808 30.643 1.00 20.23 302 THR A CA 1
ATOM 2032 C C . THR A 1 302 ? 37.015 15.030 29.536 1.00 20.42 302 THR A C 1
ATOM 2033 O O . THR A 1 302 ? 37.527 16.132 29.373 1.00 20.55 302 THR A O 1
ATOM 2037 N N . ARG A 1 303 ? 37.273 13.982 28.759 1.00 20.86 303 ARG A N 1
ATOM 2038 C CA . ARG A 1 303 ? 38.167 14.052 27.610 1.00 21.31 303 ARG A CA 1
ATOM 2039 C C . ARG A 1 303 ? 37.693 15.032 26.545 1.00 21.27 303 ARG A C 1
ATOM 2040 O O . ARG A 1 303 ? 38.506 15.725 25.932 1.00 21.12 303 ARG A O 1
ATOM 2048 N N . VAL A 1 304 ? 36.383 15.082 26.321 1.00 21.40 304 VAL A N 1
ATOM 2049 C CA . VAL A 1 304 ? 35.822 16.072 25.413 1.00 21.67 304 VAL A CA 1
ATOM 2050 C C . VAL A 1 304 ? 36.036 17.476 25.983 1.00 21.46 304 VAL A C 1
ATOM 2051 O O . VAL A 1 304 ? 36.505 18.362 25.278 1.00 21.17 304 VAL A O 1
ATOM 2055 N N . GLU A 1 305 ? 35.732 17.652 27.269 1.00 21.58 305 GLU A N 1
ATOM 2056 C CA . GLU A 1 305 ? 35.842 18.950 27.931 1.00 21.60 305 GLU A CA 1
ATOM 2057 C C . GLU A 1 305 ? 37.272 19.495 27.929 1.00 21.92 305 GLU A C 1
ATOM 2058 O O . GLU A 1 305 ? 37.468 20.694 27.749 1.00 21.75 305 GLU A O 1
ATOM 2064 N N . MET A 1 306 ? 38.260 18.614 28.105 1.00 22.30 306 MET A N 1
ATOM 2065 C CA . MET A 1 306 ? 39.670 19.020 28.089 1.00 22.83 306 MET A CA 1
ATOM 2066 C C . MET A 1 306 ? 40.086 19.521 26.703 1.00 22.71 306 MET A C 1
ATOM 2067 O O . MET A 1 306 ? 41.003 20.336 26.578 1.00 22.80 306 MET A O 1
ATOM 2072 N N . GLY A 1 307 ? 39.391 19.043 25.674 1.00 22.74 307 GLY A N 1
ATOM 2073 C CA . GLY A 1 307 ? 39.637 19.457 24.295 1.00 22.83 307 GLY A CA 1
ATOM 2074 C C . GLY A 1 307 ? 40.416 18.439 23.483 1.00 22.85 307 GLY A C 1
ATOM 2075 O O . GLY A 1 307 ? 40.815 18.722 22.352 1.00 22.85 307 GLY A O 1
ATOM 2076 N N . GLU A 1 308 ? 40.620 17.254 24.057 1.00 22.84 308 GLU A N 1
ATOM 2077 C CA . GLU A 1 308 ? 41.456 16.211 23.453 1.00 23.13 308 GLU A CA 1
ATOM 2078 C C . GLU A 1 308 ? 40.721 15.257 22.506 1.00 22.77 308 GLU A C 1
ATOM 2079 O O . GLU A 1 308 ? 41.366 14.495 21.773 1.00 22.99 308 GLU A O 1
ATOM 2085 N N . ALA A 1 309 ? 39.388 15.293 22.518 1.00 21.90 309 ALA A N 1
ATOM 2086 C CA . ALA A 1 309 ? 38.602 14.352 21.725 1.00 21.17 309 ALA A CA 1
ATOM 2087 C C . ALA A 1 309 ? 37.249 14.881 21.279 1.00 20.83 309 ALA A C 1
ATOM 2088 O O . ALA A 1 309 ? 36.689 15.804 21.878 1.00 20.66 309 ALA A O 1
ATOM 2090 N N . ALA A 1 310 ? 36.746 14.281 20.204 1.00 20.50 310 ALA A N 1
ATOM 2091 C CA . ALA A 1 310 ? 35.336 14.327 19.854 1.00 20.13 310 ALA A CA 1
ATOM 2092 C C . ALA A 1 310 ? 34.704 13.025 20.350 1.00 19.99 310 ALA A C 1
ATOM 2093 O O . ALA A 1 310 ? 35.370 11.988 20.418 1.00 19.93 310 ALA A O 1
ATOM 2095 N N . ALA A 1 311 ? 33.428 13.080 20.717 1.00 19.75 311 ALA A N 1
ATOM 2096 C CA . ALA A 1 311 ? 32.749 11.908 21.250 1.00 19.22 311 ALA A CA 1
ATOM 2097 C C . ALA A 1 311 ? 31.357 11.766 20.676 1.00 18.98 311 ALA A C 1
ATOM 2098 O O . ALA A 1 311 ? 30.669 12.763 20.427 1.00 18.85 311 ALA A O 1
ATOM 2100 N N . ILE A 1 312 ? 30.953 10.521 20.451 1.00 18.63 312 ILE A N 1
ATOM 2101 C CA . ILE A 1 312 ? 29.617 10.227 19.951 1.00 18.61 312 ILE A CA 1
ATOM 2102 C C . ILE A 1 312 ? 28.970 9.136 20.799 1.00 18.59 312 ILE A C 1
ATOM 2103 O O . ILE A 1 312 ? 29.505 8.033 20.901 1.00 18.66 312 ILE A O 1
ATOM 2108 N N . PHE A 1 313 ? 27.827 9.456 21.406 1.00 18.54 313 PHE A N 1
ATOM 2109 C CA . PHE A 1 313 ? 27.043 8.471 22.150 1.00 18.50 313 PHE A CA 1
ATOM 2110 C C . PHE A 1 313 ? 25.862 8.049 21.304 1.00 18.67 313 PHE A C 1
ATOM 2111 O O . PHE A 1 313 ? 25.007 8.876 20.954 1.00 18.81 313 PHE A O 1
ATOM 2119 N N . MET A 1 314 ? 25.815 6.767 20.957 1.00 18.59 314 MET A N 1
ATOM 2120 C CA . MET A 1 314 ? 24.718 6.255 20.153 1.00 18.80 314 MET A CA 1
ATOM 2121 C C . MET A 1 314 ? 23.690 5.557 21.021 1.00 18.50 314 MET A C 1
ATOM 2122 O O . MET A 1 314 ? 23.963 4.525 21.631 1.00 18.52 314 MET A O 1
ATOM 2127 N N . THR A 1 315 ? 22.510 6.159 21.102 1.00 18.48 315 THR A N 1
ATOM 2128 C CA . THR A 1 315 ? 21.376 5.549 21.786 1.00 18.15 315 THR A CA 1
ATOM 2129 C C . THR A 1 315 ? 20.102 6.329 21.522 1.00 18.18 315 THR A C 1
ATOM 2130 O O . THR A 1 315 ? 20.081 7.557 21.632 1.00 18.09 315 THR A O 1
ATOM 2134 N N . ALA A 1 316 ? 19.046 5.596 21.189 1.00 17.83 316 ALA A N 1
ATOM 2135 C CA . ALA A 1 316 ? 17.709 6.155 21.085 1.00 17.99 316 ALA A CA 1
ATOM 2136 C C . ALA A 1 316 ? 17.190 6.639 22.438 1.00 17.99 316 ALA A C 1
ATOM 2137 O O . ALA A 1 316 ? 16.289 7.474 22.488 1.00 17.77 316 ALA A O 1
ATOM 2139 N N . THR A 1 317 ? 17.756 6.111 23.526 1.00 18.26 317 THR A N 1
ATOM 2140 C CA . THR A 1 317 ? 17.330 6.479 24.881 1.00 18.59 317 THR A CA 1
ATOM 2141 C C . THR A 1 317 ? 18.471 7.034 25.741 1.00 19.09 317 THR A C 1
ATOM 2142 O O . THR A 1 317 ? 18.955 6.344 26.649 1.00 19.02 317 THR A O 1
ATOM 2146 N N . PRO A 1 318 ? 18.900 8.283 25.468 1.00 19.52 318 PRO A N 1
ATOM 2147 C CA . PRO A 1 318 ? 19.948 8.886 26.282 1.00 20.02 318 PRO A CA 1
ATOM 2148 C C . PRO A 1 318 ? 19.432 9.213 27.685 1.00 20.78 318 PRO A C 1
ATOM 2149 O O . PRO A 1 318 ? 18.218 9.198 27.905 1.00 20.73 318 PRO A O 1
ATOM 2153 N N . PRO A 1 319 ? 20.345 9.492 28.635 1.00 21.62 319 PRO A N 1
ATOM 2154 C CA . PRO A 1 319 ? 19.947 9.880 29.986 1.00 22.23 319 PRO A CA 1
ATOM 2155 C C . PRO A 1 319 ? 18.829 10.923 29.991 1.00 22.74 319 PRO A C 1
ATOM 2156 O O . PRO A 1 319 ? 18.922 11.950 29.301 1.00 22.92 319 PRO A O 1
ATOM 2160 N N . GLY A 1 320 ? 17.771 10.641 30.747 1.00 23.13 320 GLY A N 1
ATOM 2161 C CA . GLY A 1 320 ? 16.631 11.550 30.843 1.00 23.62 320 GLY A CA 1
ATOM 2162 C C . GLY A 1 320 ? 15.453 11.199 29.955 1.00 23.97 320 GLY A C 1
ATOM 2163 O O . GLY A 1 320 ? 14.457 11.933 29.924 1.00 24.15 320 GLY A O 1
ATOM 2164 N N . SER A 1 321 ? 15.561 10.083 29.235 1.00 24.16 321 SER A N 1
ATOM 2165 C CA . SER A 1 321 ? 14.489 9.604 28.356 1.00 24.49 321 SER A CA 1
ATOM 2166 C C . SER A 1 321 ? 13.187 9.375 29.109 1.00 24.44 321 SER A C 1
ATOM 2167 O O . SER A 1 321 ? 13.181 8.771 30.178 1.00 24.61 321 SER A O 1
ATOM 2170 N N . THR A 1 322 ? 12.087 9.856 28.542 1.00 24.55 322 THR A N 1
ATOM 2171 C CA . THR A 1 322 ? 10.781 9.733 29.186 1.00 24.40 322 THR A CA 1
ATOM 2172 C C . THR A 1 322 ? 9.818 8.861 28.387 1.00 24.06 322 THR A C 1
ATOM 2173 O O . THR A 1 322 ? 8.891 8.286 28.953 1.00 24.31 322 THR A O 1
ATOM 2177 N N . ASP A 1 323 ? 10.051 8.748 27.081 1.00 23.61 323 ASP A N 1
ATOM 2178 C CA . ASP A 1 323 ? 9.094 8.106 26.170 1.00 23.03 323 ASP A CA 1
ATOM 2179 C C . ASP A 1 323 ? 9.285 6.590 26.097 1.00 22.31 323 ASP A C 1
ATOM 2180 O O . ASP A 1 323 ? 10.280 6.118 25.543 1.00 22.59 323 ASP A O 1
ATOM 2185 N N . PRO A 1 324 ? 8.326 5.818 26.649 1.00 21.44 324 PRO A N 1
ATOM 2186 C CA . PRO A 1 324 ? 8.434 4.359 26.596 1.00 20.68 324 PRO A CA 1
ATOM 2187 C C . PRO A 1 324 ? 7.999 3.756 25.260 1.00 20.00 324 PRO A C 1
ATOM 2188 O O . PRO A 1 324 ? 8.256 2.577 25.016 1.00 19.89 324 PRO A O 1
ATOM 2192 N N . PHE A 1 325 ? 7.362 4.557 24.403 1.00 19.32 325 PHE A N 1
ATOM 2193 C CA . PHE A 1 325 ? 6.796 4.064 23.143 1.00 18.57 325 PHE A CA 1
ATOM 2194 C C . PHE A 1 325 ? 7.348 4.782 21.904 1.00 17.97 325 PHE A C 1
ATOM 2195 O O . PHE A 1 325 ? 6.584 5.375 21.145 1.00 17.83 325 PHE A O 1
ATOM 2203 N N . PRO A 1 326 ? 8.677 4.720 21.684 1.00 17.73 326 PRO A N 1
ATOM 2204 C CA . PRO A 1 326 ? 9.262 5.455 20.555 1.00 17.34 326 PRO A CA 1
ATOM 2205 C C . PRO A 1 326 ? 8.930 4.872 19.171 1.00 17.34 326 PRO A C 1
ATOM 2206 O O . PRO A 1 326 ? 8.337 3.790 19.070 1.00 17.40 326 PRO A O 1
ATOM 2210 N N . GLN A 1 327 ? 9.308 5.607 18.124 1.00 17.11 327 GLN A N 1
ATOM 2211 C CA . GLN A 1 327 ? 9.161 5.178 16.732 1.00 17.03 327 GLN A CA 1
ATOM 2212 C C . GLN A 1 327 ? 9.877 3.853 16.456 1.00 16.81 327 GLN A C 1
ATOM 2213 O O . GLN A 1 327 ? 10.918 3.561 17.045 1.00 16.80 327 GLN A O 1
ATOM 2219 N N . SER A 1 328 ? 9.302 3.054 15.561 1.00 16.70 328 SER A N 1
ATOM 2220 C CA . SER A 1 328 ? 9.876 1.773 15.152 1.00 16.66 328 SER A CA 1
ATOM 2221 C C . SER A 1 328 ? 9.842 1.657 13.628 1.00 16.68 328 SER A C 1
ATOM 2222 O O . SER A 1 328 ? 9.122 2.408 12.968 1.00 16.77 328 SER A O 1
ATOM 2225 N N . ASN A 1 329 ? 10.624 0.733 13.069 1.00 16.69 329 ASN A N 1
ATOM 2226 C CA . ASN A 1 329 ? 10.646 0.516 11.612 1.00 16.46 329 ASN A CA 1
ATOM 2227 C C . ASN A 1 329 ? 9.319 -0.028 11.084 1.00 16.61 329 ASN A C 1
ATOM 2228 O O . ASN A 1 329 ? 8.902 0.292 9.968 1.00 16.13 329 ASN A O 1
ATOM 2233 N N . SER A 1 330 ? 8.679 -0.856 11.906 1.00 16.82 330 SER A N 1
ATOM 2234 C CA . SER A 1 330 ? 7.380 -1.449 11.611 1.00 17.24 330 SER A CA 1
ATOM 2235 C C . SER A 1 330 ? 6.422 -1.152 12.754 1.00 17.56 330 SER A C 1
ATOM 2236 O O . SER A 1 330 ? 6.871 -0.911 13.881 1.00 17.59 330 SER A O 1
ATOM 2239 N N . PRO A 1 331 ? 5.100 -1.173 12.479 1.00 17.74 331 PRO A N 1
ATOM 2240 C CA . PRO A 1 331 ? 4.125 -0.929 13.535 1.00 17.86 331 PRO A CA 1
ATOM 2241 C C . PRO A 1 331 ? 4.220 -1.957 14.652 1.00 17.84 331 PRO A C 1
ATOM 2242 O O . PRO A 1 331 ? 4.435 -3.139 14.391 1.00 18.09 331 PRO A O 1
ATOM 2246 N N . ILE A 1 332 ? 4.085 -1.491 15.886 1.00 17.82 332 ILE A N 1
ATOM 2247 C CA . ILE A 1 332 ? 4.062 -2.370 17.048 1.00 17.69 332 ILE A CA 1
ATOM 2248 C C . ILE A 1 332 ? 2.666 -2.347 17.645 1.00 17.77 332 ILE A C 1
ATOM 2249 O O . ILE A 1 332 ? 2.029 -1.293 17.714 1.00 17.79 332 ILE A O 1
ATOM 2254 N N . GLU A 1 333 ? 2.186 -3.517 18.053 1.00 17.84 333 GLU A N 1
ATOM 2255 C CA . GLU A 1 333 ? 0.950 -3.594 18.803 1.00 18.17 333 GLU A CA 1
ATOM 2256 C C . GLU A 1 333 ? 1.289 -3.611 20.284 1.00 17.99 333 GLU A C 1
ATOM 2257 O O . GLU A 1 333 ? 1.838 -4.594 20.790 1.00 18.11 333 GLU A O 1
ATOM 2263 N N . ASP A 1 334 ? 0.979 -2.509 20.962 1.00 17.86 334 ASP A N 1
ATOM 2264 C CA . ASP A 1 334 ? 1.244 -2.353 22.392 1.00 17.77 334 ASP A CA 1
ATOM 2265 C C . ASP A 1 334 ? 0.065 -2.879 23.200 1.00 17.74 334 ASP A C 1
ATOM 2266 O O . ASP A 1 334 ? -0.986 -2.234 23.284 1.00 17.74 334 ASP A O 1
ATOM 2271 N N . ILE A 1 335 ? 0.250 -4.053 23.792 1.00 17.73 335 ILE A N 1
ATOM 2272 C CA . ILE A 1 335 ? -0.822 -4.758 24.481 1.00 17.94 335 ILE A CA 1
ATOM 2273 C C . ILE A 1 335 ? -0.574 -4.767 25.988 1.00 17.87 335 ILE A C 1
ATOM 2274 O O . ILE A 1 335 ? 0.440 -5.292 26.461 1.00 18.27 335 ILE A O 1
ATOM 2279 N N . GLU A 1 336 ? -1.505 -4.182 26.733 1.00 17.63 336 GLU A N 1
ATOM 2280 C CA . GLU A 1 336 ? -1.397 -4.090 28.182 1.00 17.53 336 GLU A CA 1
ATOM 2281 C C . GLU A 1 336 ? -2.254 -5.161 28.835 1.00 17.44 336 GLU A C 1
ATOM 2282 O O . GLU A 1 336 ? -3.463 -5.207 28.617 1.00 17.50 336 GLU A O 1
ATOM 2288 N N . ARG A 1 337 ? -1.627 -6.023 29.632 1.00 17.52 337 ARG A N 1
ATOM 2289 C CA . ARG A 1 337 ? -2.365 -7.046 30.377 1.00 17.57 337 ARG A CA 1
ATOM 2290 C C . ARG A 1 337 ? -1.502 -7.715 31.442 1.00 17.59 337 ARG A C 1
ATOM 2291 O O . ARG A 1 337 ? -0.274 -7.610 31.405 1.00 17.58 337 ARG A O 1
ATOM 2299 N N . GLU A 1 338 ? -2.150 -8.407 32.381 1.00 17.62 338 GLU A N 1
ATOM 2300 C CA . GLU A 1 338 ? -1.446 -9.084 33.472 1.00 17.94 338 GLU A CA 1
ATOM 2301 C C . GLU A 1 338 ? -0.468 -10.129 32.941 1.00 17.59 338 GLU A C 1
ATOM 2302 O O . GLU A 1 338 ? -0.797 -10.914 32.047 1.00 17.18 338 GLU A O 1
ATOM 2308 N N . ILE A 1 339 ? 0.739 -10.110 33.498 1.00 17.53 339 ILE A N 1
ATOM 2309 C CA . ILE A 1 339 ? 1.811 -11.020 33.126 1.00 17.37 339 ILE A CA 1
ATOM 2310 C C . ILE A 1 339 ? 2.256 -11.763 34.386 1.00 17.76 339 ILE A C 1
ATOM 2311 O O . ILE A 1 339 ? 2.432 -11.136 35.434 1.00 17.35 339 ILE A O 1
ATOM 2316 N N . PRO A 1 340 ? 2.435 -13.101 34.296 1.00 18.22 340 PRO A N 1
ATOM 2317 C CA . PRO A 1 340 ? 2.831 -13.873 35.477 1.00 18.88 340 PRO A CA 1
ATOM 2318 C C . PRO A 1 340 ? 4.207 -13.486 36.018 1.00 19.59 340 PRO A C 1
ATOM 2319 O O . PRO A 1 340 ? 5.102 -13.121 35.250 1.00 19.82 340 PRO A O 1
ATOM 2323 N N . GLU A 1 341 ? 4.349 -13.558 37.339 1.00 20.57 341 GLU A N 1
ATOM 2324 C CA . GLU A 1 341 ? 5.605 -13.270 38.024 1.00 21.76 341 GLU A CA 1
ATOM 2325 C C . GLU A 1 341 ? 6.394 -14.550 38.265 1.00 21.80 341 GLU A C 1
ATOM 2326 O O . GLU A 1 341 ? 7.609 -14.514 38.463 1.00 21.73 341 GLU A O 1
ATOM 2332 N N . ARG A 1 342 ? 5.684 -15.672 38.276 1.00 22.05 342 ARG A N 1
ATOM 2333 C CA . ARG A 1 342 ? 6.278 -16.986 38.500 1.00 22.56 342 ARG A CA 1
ATOM 2334 C C . ARG A 1 342 ? 5.442 -18.023 37.748 1.00 22.51 342 ARG A C 1
ATOM 2335 O O . ARG A 1 342 ? 4.588 -17.660 36.938 1.00 22.85 342 ARG A O 1
ATOM 2343 N N . SER A 1 343 ? 5.688 -19.303 38.012 1.00 22.64 343 SER A N 1
ATOM 2344 C CA . SER A 1 343 ? 4.891 -20.396 37.448 1.00 22.88 343 SER A CA 1
ATOM 2345 C C . SER A 1 343 ? 3.382 -20.146 37.565 1.00 22.86 343 SER A C 1
ATOM 2346 O O . SER A 1 343 ? 2.897 -19.677 38.599 1.00 22.93 343 SER A O 1
ATOM 2349 N N . TRP A 1 344 ? 2.656 -20.458 36.494 1.00 22.87 344 TRP A N 1
ATOM 2350 C CA . TRP A 1 344 ? 1.203 -20.303 36.450 1.00 22.87 344 TRP A CA 1
ATOM 2351 C C . TRP A 1 344 ? 0.549 -21.616 36.020 1.00 23.41 344 TRP A C 1
ATOM 2352 O O . TRP A 1 344 ? 1.158 -22.412 35.302 1.00 23.49 344 TRP A O 1
ATOM 2363 N N . ASN A 1 345 ? -0.690 -21.829 36.460 1.00 23.98 345 ASN A N 1
ATOM 2364 C CA . ASN A 1 345 ? -1.417 -23.071 36.182 1.00 24.52 345 ASN A CA 1
ATOM 2365 C C . ASN A 1 345 ? -2.595 -22.909 35.217 1.00 24.64 345 ASN A C 1
ATOM 2366 O O . ASN A 1 345 ? -3.068 -23.905 34.649 1.00 25.12 345 ASN A O 1
ATOM 2371 N N . THR A 1 346 ? -3.061 -21.667 35.052 1.00 24.33 346 THR A N 1
ATOM 2372 C CA . THR A 1 346 ? -4.229 -21.306 34.229 1.00 24.05 346 THR A CA 1
ATOM 2373 C C . THR A 1 346 ? -4.251 -19.799 33.989 1.00 23.86 346 THR A C 1
ATOM 2374 O O . THR A 1 346 ? -3.502 -19.054 34.628 1.00 24.01 346 THR A O 1
ATOM 2378 N N . GLY A 1 347 ? -5.115 -19.357 33.073 1.00 23.38 347 GLY A N 1
ATOM 2379 C CA . GLY A 1 347 ? -5.439 -17.934 32.904 1.00 22.63 347 GLY A CA 1
ATOM 2380 C C . GLY A 1 347 ? -4.477 -17.093 32.082 1.00 22.34 347 GLY A C 1
ATOM 2381 O O . GLY A 1 347 ? -4.613 -15.864 32.017 1.00 22.38 347 GLY A O 1
ATOM 2382 N N . PHE A 1 348 ? -3.495 -17.744 31.464 1.00 21.57 348 PHE A N 1
ATOM 2383 C CA . PHE A 1 348 ? -2.550 -17.053 30.590 1.00 20.72 348 PHE A CA 1
ATOM 2384 C C . PHE A 1 348 ? -2.319 -17.878 29.324 1.00 20.29 348 PHE A C 1
ATOM 2385 O O . PHE A 1 348 ? -1.190 -18.023 28.865 1.00 19.67 348 PHE A O 1
ATOM 2393 N N . ASP A 1 349 ? -3.404 -18.420 28.774 1.00 20.01 349 ASP A N 1
ATOM 2394 C CA . ASP A 1 349 ? -3.346 -19.242 27.565 1.00 19.89 349 ASP A CA 1
ATOM 2395 C C . ASP A 1 349 ? -2.708 -18.477 26.411 1.00 19.45 349 ASP A C 1
ATOM 2396 O O . ASP A 1 349 ? -2.035 -19.070 25.567 1.00 19.64 349 ASP A O 1
ATOM 2401 N N . TRP A 1 350 ? -2.914 -17.158 26.397 1.00 18.91 350 TRP A N 1
ATOM 2402 C CA . TRP A 1 350 ? -2.341 -16.262 25.391 1.00 18.15 350 TRP A CA 1
ATOM 2403 C C . TRP A 1 350 ? -0.810 -16.338 25.307 1.00 17.97 350 TRP A C 1
ATOM 2404 O O . TRP A 1 350 ? -0.220 -16.003 24.274 1.00 17.69 350 TRP A O 1
ATOM 2415 N N . ILE A 1 351 ? -0.170 -16.765 26.393 1.00 17.86 351 ILE A N 1
ATOM 2416 C CA . ILE A 1 351 ? 1.293 -16.871 26.413 1.00 17.85 351 ILE A CA 1
ATOM 2417 C C . ILE A 1 351 ? 1.764 -18.017 25.541 1.00 17.78 351 ILE A C 1
ATOM 2418 O O . ILE A 1 351 ? 2.622 -17.839 24.680 1.00 17.80 351 ILE A O 1
ATOM 2423 N N . THR A 1 352 ? 1.176 -19.186 25.758 1.00 17.91 352 THR A N 1
ATOM 2424 C CA . THR A 1 352 ? 1.620 -20.398 25.092 1.00 18.02 352 THR A CA 1
ATOM 2425 C C . THR A 1 352 ? 0.892 -20.684 23.783 1.00 18.19 352 THR A C 1
ATOM 2426 O O . THR A 1 352 ? 1.385 -21.463 22.966 1.00 18.33 352 THR A O 1
ATOM 2430 N N . ASP A 1 353 ? -0.263 -20.048 23.577 1.00 18.31 353 ASP A N 1
ATOM 2431 C CA . ASP A 1 353 ? -1.010 -20.200 22.325 1.00 18.66 353 ASP A CA 1
ATOM 2432 C C . ASP A 1 353 ? -0.381 -19.427 21.165 1.00 18.65 353 ASP A C 1
ATOM 2433 O O . ASP A 1 353 ? -0.606 -19.758 19.992 1.00 18.62 353 ASP A O 1
ATOM 2438 N N . TYR A 1 354 ? 0.397 -18.402 21.505 1.00 18.53 354 TYR A N 1
ATOM 2439 C CA . TYR A 1 354 ? 1.095 -17.567 20.529 1.00 18.73 354 TYR A CA 1
ATOM 2440 C C . TYR A 1 354 ? 2.028 -18.403 19.645 1.00 18.86 354 TYR A C 1
ATOM 2441 O O . TYR A 1 354 ? 2.782 -19.245 20.139 1.00 18.73 354 TYR A O 1
ATOM 2450 N N . GLN A 1 355 ? 1.975 -18.151 18.339 1.00 19.09 355 GLN A N 1
ATOM 2451 C CA . GLN A 1 355 ? 2.594 -19.037 17.349 1.00 19.26 355 GLN A CA 1
ATOM 2452 C C . GLN A 1 355 ? 3.973 -18.603 16.823 1.00 19.34 355 GLN A C 1
ATOM 2453 O O . GLN A 1 355 ? 4.566 -19.287 15.991 1.00 19.90 355 GLN A O 1
ATOM 2459 N N . GLY A 1 356 ? 4.484 -17.483 17.315 1.00 19.12 356 GLY A N 1
ATOM 2460 C CA . GLY A 1 356 ? 5.823 -17.024 16.947 1.00 18.93 356 GLY A CA 1
ATOM 2461 C C . GLY A 1 356 ? 6.805 -17.121 18.100 1.00 18.67 356 GLY A C 1
ATOM 2462 O O . GLY A 1 356 ? 6.576 -17.859 19.062 1.00 18.86 356 GLY A O 1
ATOM 2463 N N . LYS A 1 357 ? 7.903 -16.377 17.996 1.00 18.34 357 LYS A N 1
ATOM 2464 C CA . LYS A 1 357 ? 8.940 -16.364 19.027 1.00 17.90 357 LYS A CA 1
ATOM 2465 C C . LYS A 1 357 ? 8.768 -15.170 19.960 1.00 17.66 357 LYS A C 1
ATOM 2466 O O . LYS A 1 357 ? 8.403 -14.073 19.518 1.00 17.34 357 LYS A O 1
ATOM 2472 N N . THR A 1 358 ? 9.046 -15.394 21.244 1.00 17.20 358 THR A N 1
ATOM 2473 C CA . THR A 1 358 ? 8.895 -14.371 22.277 1.00 16.68 358 THR A CA 1
ATOM 2474 C C . THR A 1 358 ? 10.191 -14.118 23.049 1.00 16.57 358 THR A C 1
ATOM 2475 O O . THR A 1 358 ? 10.919 -15.056 23.399 1.00 16.44 358 THR A O 1
ATOM 2479 N N . VAL A 1 359 ? 10.464 -12.837 23.286 1.00 16.16 359 VAL A N 1
ATOM 2480 C CA . VAL A 1 359 ? 11.501 -12.394 24.207 1.00 16.05 359 VAL A CA 1
ATOM 2481 C C . VAL A 1 359 ? 10.810 -11.908 25.472 1.00 15.68 359 VAL A C 1
ATOM 2482 O O . VAL A 1 359 ? 9.991 -11.002 25.424 1.00 16.13 359 VAL A O 1
ATOM 2486 N N . TRP A 1 360 ? 11.136 -12.515 26.604 1.00 15.60 360 TRP A N 1
ATOM 2487 C CA . TRP A 1 360 ? 10.460 -12.201 27.861 1.00 15.26 360 TRP A CA 1
ATOM 2488 C C . TRP A 1 360 ? 11.475 -11.662 28.869 1.00 15.24 360 TRP A C 1
ATOM 2489 O O . TRP A 1 360 ? 12.411 -12.369 29.267 1.00 15.25 360 TRP A O 1
ATOM 2500 N N . PHE A 1 361 ? 11.281 -10.408 29.271 1.00 15.07 361 PHE A N 1
ATOM 2501 C CA . PHE A 1 361 ? 12.178 -9.731 30.201 1.00 15.02 361 PHE A CA 1
ATOM 2502 C C . PHE A 1 361 ? 11.789 -9.968 31.657 1.00 15.58 361 PHE A C 1
ATOM 2503 O O . PHE A 1 361 ? 10.685 -9.618 32.085 1.00 15.60 361 PHE A O 1
ATOM 2511 N N . VAL A 1 362 ? 12.703 -10.575 32.410 1.00 15.84 362 VAL A N 1
ATOM 2512 C CA . VAL A 1 362 ? 12.453 -10.861 33.820 1.00 16.29 362 VAL A CA 1
ATOM 2513 C C . VAL A 1 362 ? 13.276 -9.927 34.710 1.00 16.59 362 VAL A C 1
ATOM 2514 O O . VAL A 1 362 ? 14.282 -9.379 34.252 1.00 16.59 362 VAL A O 1
ATOM 2518 N N . PRO A 1 363 ? 12.834 -9.722 35.968 1.00 16.78 363 PRO A N 1
ATOM 2519 C CA . PRO A 1 363 ? 13.566 -8.861 36.906 1.00 17.11 363 PRO A CA 1
ATOM 2520 C C . PRO A 1 363 ? 14.870 -9.471 37.426 1.00 17.65 363 PRO A C 1
ATOM 2521 O O . PRO A 1 363 ? 15.772 -8.738 37.828 1.00 17.58 363 PRO A O 1
ATOM 2525 N N . SER A 1 364 ? 14.967 -10.800 37.412 1.00 18.23 364 SER A N 1
ATOM 2526 C CA . SER A 1 364 ? 16.111 -11.499 37.993 1.00 18.63 364 SER A CA 1
ATOM 2527 C C . SER A 1 364 ? 16.314 -12.871 37.357 1.00 19.11 364 SER A C 1
ATOM 2528 O O . SER A 1 364 ? 15.428 -13.394 36.686 1.00 18.91 364 SER A O 1
ATOM 2531 N N . ILE A 1 365 ? 17.490 -13.446 37.590 1.00 19.76 365 ILE A N 1
ATOM 2532 C CA . ILE A 1 365 ? 17.804 -14.804 37.154 1.00 20.33 365 ILE A CA 1
ATOM 2533 C C . ILE A 1 365 ? 16.835 -15.806 37.782 1.00 20.14 365 ILE A C 1
ATOM 2534 O O . ILE A 1 365 ? 16.287 -16.651 37.079 1.00 20.30 365 ILE A O 1
ATOM 2539 N N . LYS A 1 366 ? 16.603 -15.678 39.089 1.00 20.20 366 LYS A N 1
ATOM 2540 C CA . LYS A 1 366 ? 15.672 -16.544 39.820 1.00 20.06 366 LYS A CA 1
ATOM 2541 C C . LYS A 1 366 ? 14.243 -16.473 39.271 1.00 19.70 366 LYS A C 1
ATOM 2542 O O . LYS A 1 366 ? 13.581 -17.510 39.115 1.00 19.87 366 LYS A O 1
ATOM 2548 N N . ALA A 1 367 ? 13.770 -15.264 38.980 1.00 19.02 367 ALA A N 1
ATOM 2549 C CA . ALA A 1 367 ? 12.459 -15.100 38.357 1.00 18.51 367 ALA A CA 1
ATOM 2550 C C . ALA A 1 367 ? 12.459 -15.745 36.974 1.00 18.31 367 ALA A C 1
ATOM 2551 O O . ALA A 1 367 ? 11.480 -16.383 36.582 1.00 17.94 367 ALA A O 1
ATOM 2553 N N . GLY A 1 368 ? 13.569 -15.579 36.253 1.00 18.05 368 GLY A N 1
ATOM 2554 C CA . GLY A 1 368 ? 13.768 -16.229 34.959 1.00 18.17 368 GLY A CA 1
ATOM 2555 C C . GLY A 1 368 ? 13.753 -17.746 35.049 1.00 18.27 368 GLY A C 1
ATOM 2556 O O . GLY A 1 368 ? 13.221 -18.412 34.165 1.00 17.98 368 GLY A O 1
ATOM 2557 N N . ASN A 1 369 ? 14.340 -18.289 36.119 1.00 18.53 369 ASN A N 1
ATOM 2558 C CA . ASN A 1 369 ? 14.353 -19.738 36.357 1.00 18.85 369 ASN A CA 1
ATOM 2559 C C . ASN A 1 369 ? 12.949 -20.292 36.544 1.00 18.97 369 ASN A C 1
ATOM 2560 O O . ASN A 1 369 ? 12.644 -21.396 36.090 1.00 19.11 369 ASN A O 1
ATOM 2565 N N . ASP A 1 370 ? 12.101 -19.515 37.215 1.00 19.19 370 ASP A N 1
ATOM 2566 C CA . ASP A 1 370 ? 10.718 -19.901 37.470 1.00 19.39 370 ASP A CA 1
ATOM 2567 C C . ASP A 1 370 ? 9.905 -19.865 36.196 1.00 18.96 370 ASP A C 1
ATOM 2568 O O . ASP A 1 370 ? 9.121 -20.764 35.930 1.00 19.27 370 ASP A O 1
ATOM 2573 N N . ILE A 1 371 ? 10.082 -18.805 35.419 1.00 18.71 371 ILE A N 1
ATOM 2574 C CA . ILE A 1 371 ? 9.318 -18.627 34.195 1.00 18.56 371 ILE A CA 1
ATOM 2575 C C . ILE A 1 371 ? 9.731 -19.688 33.172 1.00 18.09 371 ILE A C 1
ATOM 2576 O O . ILE A 1 371 ? 8.875 -20.348 32.589 1.00 17.98 371 ILE A O 1
ATOM 2581 N N . ALA A 1 372 ? 11.042 -19.858 32.992 1.00 17.79 372 ALA A N 1
ATOM 2582 C CA . ALA A 1 372 ? 11.597 -20.856 32.069 1.00 17.51 372 ALA A CA 1
ATOM 2583 C C . ALA A 1 372 ? 11.143 -22.272 32.386 1.00 17.12 372 ALA A C 1
ATOM 2584 O O . ALA A 1 372 ? 10.794 -23.016 31.472 1.00 17.12 372 ALA A O 1
ATOM 2586 N N . ASN A 1 373 ? 11.157 -22.634 33.673 1.00 16.97 373 ASN A N 1
ATOM 2587 C CA . ASN A 1 373 ? 10.690 -23.945 34.144 1.00 17.10 373 ASN A CA 1
ATOM 2588 C C . ASN A 1 373 ? 9.219 -24.170 33.798 1.00 17.06 373 ASN A C 1
ATOM 2589 O O . ASN A 1 373 ? 8.834 -25.266 33.388 1.00 16.95 373 ASN A O 1
ATOM 2594 N N . CYS A 1 374 ? 8.406 -23.128 33.962 1.00 16.99 374 CYS A N 1
ATOM 2595 C CA . CYS A 1 374 ? 6.978 -23.212 33.656 1.00 17.09 374 CYS A CA 1
ATOM 2596 C C . CYS A 1 374 ? 6.737 -23.400 32.158 1.00 16.90 374 CYS A C 1
ATOM 2597 O O . CYS A 1 374 ? 5.920 -24.234 31.769 1.00 16.69 374 CYS A O 1
ATOM 2600 N N . LEU A 1 375 ? 7.459 -22.640 31.332 1.00 16.72 375 LEU A N 1
ATOM 2601 C CA . LEU A 1 375 ? 7.352 -22.752 29.871 1.00 16.71 375 LEU A CA 1
ATOM 2602 C C . LEU A 1 375 ? 7.758 -24.134 29.339 1.00 17.00 375 LEU A C 1
ATOM 2603 O O . LEU A 1 375 ? 7.088 -24.685 28.463 1.00 16.84 375 LEU A O 1
ATOM 2608 N N . ARG A 1 376 ? 8.848 -24.686 29.874 1.00 17.32 376 ARG A N 1
ATOM 2609 C CA . ARG A 1 376 ? 9.340 -26.010 29.469 1.00 17.58 376 ARG A CA 1
ATOM 2610 C C . ARG A 1 376 ? 8.385 -27.133 29.853 1.00 18.03 376 ARG A C 1
ATOM 2611 O O . ARG A 1 376 ? 8.349 -28.176 29.195 1.00 17.80 376 ARG A O 1
ATOM 2619 N N . LYS A 1 377 ? 7.614 -26.909 30.915 1.00 18.67 377 LYS A N 1
ATOM 2620 C CA . LYS A 1 377 ? 6.559 -27.837 31.344 1.00 19.52 377 LYS A CA 1
ATOM 2621 C C . LYS A 1 377 ? 5.464 -27.973 30.274 1.00 19.83 377 LYS A C 1
ATOM 2622 O O . LYS A 1 377 ? 4.866 -29.033 30.124 1.00 20.01 377 LYS A O 1
ATOM 2628 N N . SER A 1 378 ? 5.235 -26.906 29.513 1.00 20.48 378 SER A N 1
ATOM 2629 C CA . SER A 1 378 ? 4.311 -26.952 28.375 1.00 20.96 378 SER A CA 1
ATOM 2630 C C . SER A 1 378 ? 5.015 -27.372 27.081 1.00 20.75 378 SER A C 1
ATOM 2631 O O . SER A 1 378 ? 4.456 -27.223 25.992 1.00 21.04 378 SER A O 1
ATOM 2634 N N . GLY A 1 379 ? 6.237 -27.885 27.201 1.00 20.33 379 GLY A N 1
ATOM 2635 C CA . GLY A 1 379 ? 7.023 -28.299 26.038 1.00 19.99 379 GLY A CA 1
ATOM 2636 C C . GLY A 1 379 ? 7.588 -27.168 25.184 1.00 19.66 379 GLY A C 1
ATOM 2637 O O . GLY A 1 379 ? 7.864 -27.362 23.998 1.00 19.65 379 GLY A O 1
ATOM 2638 N N . LYS A 1 380 ? 7.768 -25.991 25.778 1.00 19.22 380 LYS A N 1
ATOM 2639 C CA . LYS A 1 380 ? 8.375 -24.857 25.071 1.00 19.03 380 LYS A CA 1
ATOM 2640 C C . LYS A 1 380 ? 9.893 -24.868 25.176 1.00 19.04 380 LYS A C 1
ATOM 2641 O O . LYS A 1 380 ? 10.449 -25.158 26.241 1.00 19.02 380 LYS A O 1
ATOM 2647 N N . ARG A 1 381 ? 10.554 -24.550 24.065 1.00 18.96 381 ARG A N 1
ATOM 2648 C CA . ARG A 1 381 ? 12.013 -24.484 24.001 1.00 18.75 381 ARG A CA 1
ATOM 2649 C C . ARG A 1 381 ? 12.505 -23.102 24.424 1.00 18.64 381 ARG A C 1
ATOM 2650 O O . ARG A 1 381 ? 12.282 -22.107 23.728 1.00 18.59 381 ARG A O 1
ATOM 2658 N N . VAL A 1 382 ? 13.172 -23.034 25.572 1.00 18.44 382 VAL A N 1
ATOM 2659 C CA . VAL A 1 382 ? 13.616 -21.742 26.086 1.00 17.87 382 VAL A CA 1
ATOM 2660 C C . VAL A 1 382 ? 15.127 -21.563 26.266 1.00 17.79 382 VAL A C 1
ATOM 2661 O O . VAL A 1 382 ? 15.839 -22.473 26.707 1.00 17.39 382 VAL A O 1
ATOM 2665 N N . ILE A 1 383 ? 15.600 -20.379 25.877 1.00 17.47 383 ILE A N 1
ATOM 2666 C CA . ILE A 1 383 ? 16.984 -19.979 26.106 1.00 17.38 383 ILE A CA 1
ATOM 2667 C C . ILE A 1 383 ? 16.989 -18.881 27.166 1.00 17.40 383 ILE A C 1
ATOM 2668 O O . ILE A 1 383 ? 16.206 -17.930 27.093 1.00 17.58 383 ILE A O 1
ATOM 2673 N N . GLN A 1 384 ? 17.847 -19.034 28.169 1.00 17.51 384 GLN A N 1
ATOM 2674 C CA . GLN A 1 384 ? 17.936 -18.062 29.255 1.00 17.70 384 GLN A CA 1
ATOM 2675 C C . GLN A 1 384 ? 19.170 -17.194 29.112 1.00 17.76 384 GLN A C 1
ATOM 2676 O O . GLN A 1 384 ? 20.267 -17.695 28.864 1.00 17.81 384 GLN A O 1
ATOM 2682 N N . LEU A 1 385 ? 18.975 -15.888 29.275 1.00 17.88 385 LEU A N 1
ATOM 2683 C CA . LEU A 1 385 ? 20.056 -14.921 29.141 1.00 17.93 385 LEU A CA 1
ATOM 2684 C C . LEU A 1 385 ? 20.245 -14.108 30.416 1.00 18.03 385 LEU A C 1
ATOM 2685 O O . LEU A 1 385 ? 19.282 -13.673 31.039 1.00 17.97 385 LEU A O 1
ATOM 2690 N N . SER A 1 386 ? 21.506 -13.933 30.793 1.00 18.40 386 SER A N 1
ATOM 2691 C CA . SER A 1 386 ? 21.904 -13.057 31.880 1.00 18.53 386 SER A CA 1
ATOM 2692 C C . SER A 1 386 ? 23.290 -12.539 31.538 1.00 18.76 386 SER A C 1
ATOM 2693 O O . SER A 1 386 ? 23.916 -13.023 30.589 1.00 18.66 386 SER A O 1
ATOM 2696 N N . ARG A 1 387 ? 23.772 -11.572 32.312 1.00 18.85 387 ARG A N 1
ATOM 2697 C CA . ARG A 1 387 ? 25.088 -10.980 32.077 1.00 19.21 387 ARG A CA 1
ATOM 2698 C C . ARG A 1 387 ? 26.204 -12.013 31.979 1.00 19.32 387 ARG A C 1
ATOM 2699 O O . ARG A 1 387 ? 26.995 -11.996 31.027 1.00 19.35 387 ARG A O 1
ATOM 2707 N N . LYS A 1 388 ? 26.257 -12.911 32.959 1.00 19.34 388 LYS A N 1
ATOM 2708 C CA . LYS A 1 388 ? 27.351 -13.875 33.057 1.00 19.65 388 LYS A CA 1
ATOM 2709 C C . LYS A 1 388 ? 27.238 -15.052 32.091 1.00 19.47 388 LYS A C 1
ATOM 2710 O O . LYS A 1 388 ? 28.229 -15.724 31.821 1.00 19.31 388 LYS A O 1
ATOM 2716 N N . THR A 1 389 ? 26.037 -15.294 31.568 1.00 19.58 389 THR A N 1
ATOM 2717 C CA . THR A 1 389 ? 25.829 -16.384 30.618 1.00 19.76 389 THR A CA 1
ATOM 2718 C C . THR A 1 389 ? 25.597 -15.882 29.199 1.00 20.12 389 THR A C 1
ATOM 2719 O O . THR A 1 389 ? 25.430 -16.678 28.277 1.00 20.41 389 THR A O 1
ATOM 2723 N N . PHE A 1 390 ? 25.600 -14.564 29.030 1.00 20.58 390 PHE A N 1
ATOM 2724 C CA . PHE A 1 390 ? 25.253 -13.949 27.751 1.00 21.12 390 PHE A CA 1
ATOM 2725 C C . PHE A 1 390 ? 26.171 -14.425 26.629 1.00 21.61 390 PHE A C 1
ATOM 2726 O O . PHE A 1 390 ? 25.703 -14.775 25.549 1.00 21.52 390 PHE A O 1
ATOM 2734 N N . ASP A 1 391 ? 27.471 -14.469 26.917 1.00 22.37 391 ASP A N 1
ATOM 2735 C CA . ASP A 1 391 ? 28.499 -14.815 25.935 1.00 22.84 391 ASP A CA 1
ATOM 2736 C C . ASP A 1 391 ? 28.336 -16.205 25.337 1.00 22.89 391 ASP A C 1
ATOM 2737 O O . ASP A 1 391 ? 28.585 -16.403 24.148 1.00 22.93 391 ASP A O 1
ATOM 2742 N N . THR A 1 392 ? 27.942 -17.169 26.164 1.00 22.91 392 THR A N 1
ATOM 2743 C CA . THR A 1 392 ? 27.720 -18.530 25.686 1.00 23.02 392 THR A CA 1
ATOM 2744 C C . THR A 1 392 ? 26.305 -18.716 25.139 1.00 22.71 392 THR A C 1
ATOM 2745 O O . THR A 1 392 ? 26.122 -19.352 24.103 1.00 22.60 392 THR A O 1
ATOM 2749 N N . GLU A 1 393 ? 25.313 -18.146 25.820 1.00 22.52 393 GLU A N 1
ATOM 2750 C CA . GLU A 1 393 ? 23.910 -18.399 25.480 1.00 22.50 393 GLU A CA 1
ATOM 2751 C C . GLU A 1 393 ? 23.361 -17.610 24.285 1.00 22.31 393 GLU A C 1
ATOM 2752 O O . GLU A 1 393 ? 22.645 -18.174 23.457 1.00 22.04 393 GLU A O 1
ATOM 2758 N N . TYR A 1 394 ? 23.697 -16.323 24.191 1.00 22.19 394 TYR A N 1
ATOM 2759 C CA . TYR A 1 394 ? 23.187 -15.465 23.108 1.00 22.15 394 TYR A CA 1
ATOM 2760 C C . TYR A 1 394 ? 23.498 -15.965 21.685 1.00 22.28 394 TYR A C 1
ATOM 2761 O O . TYR A 1 394 ? 22.645 -15.847 20.806 1.00 22.38 394 TYR A O 1
ATOM 2770 N N . PRO A 1 395 ? 24.716 -16.501 21.445 1.00 22.45 395 PRO A N 1
ATOM 2771 C CA . PRO A 1 395 ? 24.969 -17.101 20.130 1.00 22.55 395 PRO A CA 1
ATOM 2772 C C . PRO A 1 395 ? 23.952 -18.175 19.739 1.00 22.62 395 PRO A C 1
ATOM 2773 O O . PRO A 1 395 ? 23.621 -18.304 18.560 1.00 22.72 395 PRO A O 1
ATOM 2777 N N . LYS A 1 396 ? 23.460 -18.922 20.723 1.00 22.71 396 LYS A N 1
ATOM 2778 C CA . LYS A 1 396 ? 22.506 -20.005 20.480 1.00 22.77 396 LYS A CA 1
ATOM 2779 C C . LYS A 1 396 ? 21.140 -19.510 19.995 1.00 22.89 396 LYS A C 1
ATOM 2780 O O . LYS A 1 396 ? 20.419 -20.253 19.330 1.00 22.84 396 LYS A O 1
ATOM 2786 N N . THR A 1 397 ? 20.793 -18.261 20.313 1.00 22.87 397 THR A N 1
ATOM 2787 C CA . THR A 1 397 ? 19.539 -17.666 19.831 1.00 22.96 397 THR A CA 1
ATOM 2788 C C . THR A 1 397 ? 19.555 -17.430 18.319 1.00 23.37 397 THR A C 1
ATOM 2789 O O . THR A 1 397 ? 18.532 -17.068 17.732 1.00 23.40 397 THR A O 1
ATOM 2793 N N . LYS A 1 398 ? 20.714 -17.647 17.701 1.00 23.76 398 LYS A N 1
ATOM 2794 C CA . LYS A 1 398 ? 20.864 -17.530 16.252 1.00 24.41 398 LYS A CA 1
ATOM 2795 C C . LYS A 1 398 ? 20.980 -18.886 15.537 1.00 24.73 398 LYS A C 1
ATOM 2796 O O . LYS A 1 398 ? 20.282 -19.118 14.547 1.00 24.85 398 LYS A O 1
ATOM 2802 N N . LEU A 1 399 ? 21.844 -19.774 16.038 1.00 25.12 399 LEU A N 1
ATOM 2803 C CA . LEU A 1 399 ? 22.133 -21.054 15.357 1.00 25.53 399 LEU A CA 1
ATOM 2804 C C . LEU A 1 399 ? 21.448 -22.291 15.969 1.00 25.64 399 LEU A C 1
ATOM 2805 O O . LEU A 1 399 ? 21.817 -23.429 15.675 1.00 25.62 399 LEU A O 1
ATOM 2810 N N . THR A 1 400 ? 20.459 -22.067 16.826 1.00 25.81 400 THR A N 1
ATOM 2811 C CA . THR A 1 400 ? 19.542 -23.132 17.234 1.00 25.94 400 THR A CA 1
ATOM 2812 C C . THR A 1 400 ? 18.135 -22.593 17.041 1.00 25.74 400 THR A C 1
ATOM 2813 O O . THR A 1 400 ? 17.963 -21.410 16.710 1.00 26.19 400 THR A O 1
ATOM 2817 N N . ASP A 1 401 ? 17.125 -23.435 17.233 1.00 25.18 401 ASP A N 1
ATOM 2818 C CA . ASP A 1 401 ? 15.771 -22.904 17.237 1.00 24.56 401 ASP A CA 1
ATOM 2819 C C . ASP A 1 401 ? 15.053 -23.029 18.581 1.00 23.70 401 ASP A C 1
ATOM 2820 O O . ASP A 1 401 ? 15.223 -24.008 19.317 1.00 23.71 401 ASP A O 1
ATOM 2825 N N . TRP A 1 402 ? 14.268 -22.000 18.882 1.00 22.45 402 TRP A N 1
ATOM 2826 C CA . TRP A 1 402 ? 13.722 -21.758 20.207 1.00 21.16 402 TRP A CA 1
ATOM 2827 C C . TRP A 1 402 ? 12.327 -21.150 20.093 1.00 20.30 402 TRP A C 1
ATOM 2828 O O . TRP A 1 402 ? 11.916 -20.740 19.012 1.00 19.98 402 TRP A O 1
ATOM 2839 N N . ASP A 1 403 ? 11.606 -21.102 21.209 1.00 19.46 403 ASP A N 1
ATOM 2840 C CA . ASP A 1 403 ? 10.276 -20.493 21.255 1.00 18.73 403 ASP A CA 1
ATOM 2841 C C . ASP A 1 403 ? 10.281 -19.243 22.123 1.00 18.30 403 ASP A C 1
ATOM 2842 O O . ASP A 1 403 ? 9.567 -18.284 21.843 1.00 18.18 403 ASP A O 1
ATOM 2847 N N . PHE A 1 404 ? 11.070 -19.281 23.193 1.00 17.73 404 PHE A N 1
ATOM 2848 C CA . PHE A 1 404 ? 11.159 -18.182 24.140 1.00 17.41 404 PHE A CA 1
ATOM 2849 C C . PHE A 1 404 ? 12.604 -17.921 24.507 1.00 17.57 404 PHE A C 1
ATOM 2850 O O . PHE A 1 404 ? 13.356 -18.854 24.787 1.00 17.33 404 PHE A O 1
ATOM 2858 N N . VAL A 1 405 ? 12.988 -16.650 24.515 1.00 17.93 405 VAL A N 1
ATOM 2859 C CA . VAL A 1 405 ? 14.171 -16.239 25.263 1.00 18.30 405 VAL A CA 1
ATOM 2860 C C . VAL A 1 405 ? 13.726 -15.511 26.528 1.00 18.18 405 VAL A C 1
ATOM 2861 O O . VAL A 1 405 ? 12.949 -14.557 26.467 1.00 18.51 405 VAL A O 1
ATOM 2865 N N . VAL A 1 406 ? 14.180 -16.014 27.674 1.00 18.06 406 VAL A N 1
ATOM 2866 C CA . VAL A 1 406 ? 13.883 -15.426 28.977 1.00 17.49 406 VAL A CA 1
ATOM 2867 C C . VAL A 1 406 ? 15.148 -14.721 29.460 1.00 17.75 406 VAL A C 1
ATOM 2868 O O . VAL A 1 406 ? 16.148 -15.376 29.776 1.00 17.84 406 VAL A O 1
ATOM 2872 N N . THR A 1 407 ? 15.101 -13.390 29.518 1.00 17.69 407 THR A N 1
ATOM 2873 C CA . THR A 1 407 ? 16.309 -12.582 29.714 1.00 17.72 407 THR A CA 1
ATOM 2874 C C . THR A 1 407 ? 16.192 -11.518 30.814 1.00 17.90 407 THR A C 1
ATOM 2875 O O . THR A 1 407 ? 15.098 -11.069 31.151 1.00 18.01 407 THR A O 1
ATOM 2879 N N . THR A 1 408 ? 17.334 -11.133 31.374 1.00 18.23 408 THR A N 1
ATOM 2880 C CA . THR A 1 408 ? 17.402 -9.973 32.246 1.00 18.71 408 THR A CA 1
ATOM 2881 C C . THR A 1 408 ? 17.566 -8.741 31.365 1.00 19.07 408 THR A C 1
ATOM 2882 O O . THR A 1 408 ? 17.637 -8.857 30.138 1.00 18.89 408 THR A O 1
ATOM 2886 N N . ASP A 1 409 ? 17.656 -7.569 31.994 1.00 19.79 409 ASP A N 1
ATOM 2887 C CA . ASP A 1 409 ? 17.806 -6.297 31.277 1.00 20.13 409 ASP A CA 1
ATOM 2888 C C . ASP A 1 409 ? 18.978 -6.258 30.289 1.00 19.61 409 ASP A C 1
ATOM 2889 O O . ASP A 1 409 ? 19.003 -5.404 29.412 1.00 19.66 409 ASP A O 1
ATOM 2894 N N . ILE A 1 410 ? 19.938 -7.171 30.425 1.00 19.15 410 ILE A N 1
ATOM 2895 C CA . ILE A 1 410 ? 21.142 -7.165 29.573 1.00 18.69 410 ILE A CA 1
ATOM 2896 C C . ILE A 1 410 ? 20.817 -7.163 28.074 1.00 18.74 410 ILE A C 1
ATOM 2897 O O . ILE A 1 410 ? 21.605 -6.673 27.264 1.00 18.53 410 ILE A O 1
ATOM 2902 N N . SER A 1 411 ? 19.647 -7.691 27.717 1.00 18.76 411 SER A N 1
ATOM 2903 C CA . SER A 1 411 ? 19.208 -7.725 26.322 1.00 19.01 411 SER A CA 1
ATOM 2904 C C . SER A 1 411 ? 18.717 -6.374 25.782 1.00 19.26 411 SER A C 1
ATOM 2905 O O . SER A 1 411 ? 18.435 -6.248 24.592 1.00 19.12 411 SER A O 1
ATOM 2908 N N . GLU A 1 412 ? 18.645 -5.361 26.649 1.00 19.49 412 GLU A N 1
ATOM 2909 C CA . GLU A 1 412 ? 18.336 -3.989 26.220 1.00 19.57 412 GLU A CA 1
ATOM 2910 C C . GLU A 1 412 ? 19.502 -3.338 25.473 1.00 19.70 412 GLU A C 1
ATOM 2911 O O . GLU A 1 412 ? 19.314 -2.334 24.780 1.00 19.60 412 GLU A O 1
ATOM 2917 N N . MET A 1 413 ? 20.699 -3.905 25.627 1.00 19.49 413 MET A N 1
ATOM 2918 C CA . MET A 1 413 ? 21.916 -3.335 25.053 1.00 19.45 413 MET A CA 1
ATOM 2919 C C . MET A 1 413 ? 22.318 -3.940 23.702 1.00 19.40 413 MET A C 1
ATOM 2920 O O . MET A 1 413 ? 23.334 -4.624 23.603 1.00 18.99 413 MET A O 1
ATOM 2925 N N . GLY A 1 414 ? 21.530 -3.671 22.665 1.00 19.33 414 GLY A N 1
ATOM 2926 C CA . GLY A 1 414 ? 21.877 -4.095 21.305 1.00 19.34 414 GLY A CA 1
ATOM 2927 C C . GLY A 1 414 ? 21.707 -5.571 20.978 1.00 19.55 414 GLY A C 1
ATOM 2928 O O . GLY A 1 414 ? 22.188 -6.033 19.945 1.00 19.40 414 GLY A O 1
ATOM 2929 N N . ALA A 1 415 ? 21.022 -6.317 21.846 1.00 19.84 415 ALA A N 1
ATOM 2930 C CA . ALA A 1 415 ? 20.751 -7.730 21.580 1.00 19.99 415 ALA A CA 1
ATOM 2931 C C . ALA A 1 415 ? 19.658 -7.838 20.527 1.00 20.12 415 ALA A C 1
ATOM 2932 O O . ALA A 1 415 ? 18.551 -7.350 20.734 1.00 20.13 415 ALA A O 1
ATOM 2934 N N . ASN A 1 416 ? 19.988 -8.460 19.399 1.00 20.06 416 ASN A N 1
ATOM 2935 C CA . ASN A 1 416 ? 19.059 -8.622 18.285 1.00 20.44 416 ASN A CA 1
ATOM 2936 C C . ASN A 1 416 ? 18.382 -9.987 18.289 1.00 20.36 416 ASN A C 1
ATOM 2937 O O . ASN A 1 416 ? 19.063 -11.006 18.362 1.00 20.45 416 ASN A O 1
ATOM 2942 N N . PHE A 1 417 ? 17.053 -10.005 18.199 1.00 20.34 417 PHE A N 1
ATOM 2943 C CA . PHE A 1 417 ? 16.299 -11.261 18.117 1.00 20.58 417 PHE A CA 1
ATOM 2944 C C . PHE A 1 417 ? 15.349 -11.276 16.925 1.00 20.75 417 PHE A C 1
ATOM 2945 O O . PHE A 1 417 ? 14.647 -10.300 16.654 1.00 20.77 417 PHE A O 1
ATOM 2953 N N . ARG A 1 418 ? 15.312 -12.402 16.227 1.00 20.98 418 ARG A N 1
ATOM 2954 C CA . ARG A 1 418 ? 14.359 -12.591 15.152 1.00 21.10 418 ARG A CA 1
ATOM 2955 C C . ARG A 1 418 ? 13.056 -13.108 15.762 1.00 20.65 418 ARG A C 1
ATOM 2956 O O . ARG A 1 418 ? 12.705 -14.279 15.617 1.00 21.16 418 ARG A O 1
ATOM 2964 N N . ALA A 1 419 ? 12.354 -12.210 16.450 1.00 20.31 419 ALA A N 1
ATOM 2965 C CA . ALA A 1 419 ? 11.172 -12.538 17.251 1.00 19.75 419 ALA A CA 1
ATOM 2966 C C . ALA A 1 419 ? 9.997 -11.622 16.932 1.00 19.31 419 ALA A C 1
ATOM 2967 O O . ALA A 1 419 ? 10.181 -10.525 16.419 1.00 19.50 419 ALA A O 1
ATOM 2969 N N . GLY A 1 420 ? 8.790 -12.073 17.249 1.00 18.85 420 GLY A N 1
ATOM 2970 C CA . GLY A 1 420 ? 7.590 -11.300 16.967 1.00 18.50 420 GLY A CA 1
ATOM 2971 C C . GLY A 1 420 ? 6.927 -10.699 18.193 1.00 18.29 420 GLY A C 1
ATOM 2972 O O . GLY A 1 420 ? 6.045 -9.854 18.064 1.00 18.23 420 GLY A O 1
ATOM 2973 N N . ARG A 1 421 ? 7.337 -11.131 19.385 1.00 17.97 421 ARG A N 1
ATOM 2974 C CA . ARG A 1 421 ? 6.708 -10.645 20.613 1.00 17.83 421 ARG A CA 1
ATOM 2975 C C . ARG A 1 421 ? 7.684 -10.387 21.753 1.00 17.76 421 ARG A C 1
ATOM 2976 O O . ARG A 1 421 ? 8.577 -11.191 22.010 1.00 17.83 421 ARG A O 1
ATOM 2984 N N . VAL A 1 422 ? 7.498 -9.259 22.432 1.00 17.55 422 VAL A N 1
ATOM 2985 C CA . VAL A 1 422 ? 8.153 -9.022 23.711 1.00 17.46 422 VAL A CA 1
ATOM 2986 C C . VAL A 1 422 ? 7.126 -9.117 24.836 1.00 17.71 422 VAL A C 1
ATOM 2987 O O . VAL A 1 422 ? 6.059 -8.505 24.778 1.00 17.88 422 VAL A O 1
ATOM 2991 N N . ILE A 1 423 ? 7.440 -9.910 25.851 1.00 17.86 423 ILE A N 1
ATOM 2992 C CA . ILE A 1 423 ? 6.646 -9.888 27.076 1.00 18.17 423 ILE A CA 1
ATOM 2993 C C . ILE A 1 423 ? 7.435 -9.070 28.084 1.00 18.45 423 ILE A C 1
ATOM 2994 O O . ILE A 1 423 ? 8.570 -9.416 28.414 1.00 18.57 423 ILE A O 1
ATOM 2999 N N . ASP A 1 424 ? 6.852 -7.963 28.540 1.00 18.78 424 ASP A N 1
ATOM 3000 C CA . ASP A 1 424 ? 7.569 -7.064 29.440 1.00 18.84 424 ASP A CA 1
ATOM 3001 C C . ASP A 1 424 ? 6.761 -6.615 30.652 1.00 18.73 424 ASP A C 1
ATOM 3002 O O . ASP A 1 424 ? 6.076 -5.600 30.602 1.00 19.52 424 ASP A O 1
ATOM 3007 N N . PRO A 1 425 ? 6.855 -7.366 31.758 1.00 18.87 425 PRO A N 1
ATOM 3008 C CA . PRO A 1 425 ? 6.231 -6.948 33.011 1.00 18.88 425 PRO A CA 1
ATOM 3009 C C . PRO A 1 425 ? 6.874 -5.691 33.597 1.00 19.27 425 PRO A C 1
ATOM 3010 O O . PRO A 1 425 ? 6.484 -5.248 34.680 1.00 19.22 425 PRO A O 1
ATOM 3014 N N . ARG A 1 426 ? 7.865 -5.144 32.891 1.00 19.73 426 ARG A N 1
ATOM 3015 C CA . ARG A 1 426 ? 8.466 -3.845 33.223 1.00 20.25 426 ARG A CA 1
ATOM 3016 C C . ARG A 1 426 ? 8.942 -3.793 34.676 1.00 20.57 426 ARG A C 1
ATOM 3017 O O . ARG A 1 426 ? 8.617 -2.881 35.433 1.00 20.67 426 ARG A O 1
ATOM 3025 N N . ARG A 1 427 ? 9.743 -4.792 35.031 1.00 21.22 427 ARG A N 1
ATOM 3026 C CA . ARG A 1 427 ? 10.137 -5.045 36.403 1.00 21.70 427 ARG A CA 1
ATOM 3027 C C . ARG A 1 427 ? 11.633 -5.328 36.426 1.00 21.61 427 ARG A C 1
ATOM 3028 O O . ARG A 1 427 ? 12.161 -5.938 35.500 1.00 22.14 427 ARG A O 1
ATOM 3036 N N . CYS A 1 428 ? 12.324 -4.862 37.462 1.00 21.51 428 CYS A N 1
ATOM 3037 C CA . CYS A 1 428 ? 13.758 -5.130 37.612 1.00 21.18 428 CYS A CA 1
ATOM 3038 C C . CYS A 1 428 ? 14.178 -5.101 39.070 1.00 20.49 428 CYS A C 1
ATOM 3039 O O . CYS A 1 428 ? 13.465 -4.570 39.913 1.00 20.85 428 CYS A O 1
ATOM 3042 N N . LEU A 1 429 ? 15.334 -5.684 39.363 1.00 19.91 429 LEU A N 1
ATOM 3043 C CA . LEU A 1 429 ? 15.965 -5.517 40.667 1.00 19.25 429 LEU A CA 1
ATOM 3044 C C . LEU A 1 429 ? 16.900 -4.316 40.634 1.00 18.82 429 LEU A C 1
ATOM 3045 O O . LEU A 1 429 ? 17.517 -4.023 39.605 1.00 18.97 429 LEU A O 1
ATOM 3050 N N . LYS A 1 430 ? 16.983 -3.614 41.759 1.00 18.19 430 LYS A N 1
ATOM 3051 C CA . LYS A 1 430 ? 17.851 -2.455 41.882 1.00 17.93 430 LYS A CA 1
ATOM 3052 C C . LYS A 1 430 ? 18.821 -2.628 43.045 1.00 17.41 430 LYS A C 1
ATOM 3053 O O . LYS A 1 430 ? 18.388 -2.732 44.195 1.00 17.60 430 LYS A O 1
ATOM 3059 N N . PRO A 1 431 ? 20.136 -2.664 42.750 1.00 16.81 431 PRO A N 1
ATOM 3060 C CA . PRO A 1 431 ? 21.114 -2.682 43.827 1.00 16.39 431 PRO A CA 1
ATOM 3061 C C . PRO A 1 431 ? 21.096 -1.352 44.560 1.00 15.91 431 PRO A C 1
ATOM 3062 O O . PRO A 1 431 ? 21.075 -0.295 43.923 1.00 15.87 431 PRO A O 1
ATOM 3066 N N . VAL A 1 432 ? 21.075 -1.416 45.887 1.00 15.40 432 VAL A N 1
ATOM 3067 C CA . VAL A 1 432 ? 21.028 -0.226 46.726 1.00 15.09 432 VAL A CA 1
ATOM 3068 C C . VAL A 1 432 ? 22.035 -0.385 47.850 1.00 15.05 432 VAL A C 1
ATOM 3069 O O . VAL A 1 432 ? 22.109 -1.439 48.482 1.00 14.96 432 VAL A O 1
ATOM 3073 N N . ILE A 1 433 ? 22.821 0.661 48.079 1.00 15.00 433 ILE A N 1
ATOM 3074 C CA . ILE A 1 433 ? 23.718 0.710 49.219 1.00 15.35 433 ILE A CA 1
ATOM 3075 C C . ILE A 1 433 ? 22.939 1.207 50.432 1.00 15.73 433 ILE A C 1
ATOM 3076 O O . ILE A 1 433 ? 22.495 2.357 50.468 1.00 15.61 433 ILE A O 1
ATOM 3081 N N . LEU A 1 434 ? 22.764 0.319 51.408 1.00 16.46 434 LEU A N 1
ATOM 3082 C CA . LEU A 1 434 ? 22.112 0.648 52.671 1.00 17.15 434 LEU A CA 1
ATOM 3083 C C . LEU A 1 434 ? 23.107 1.204 53.667 1.00 17.71 434 LEU A C 1
ATOM 3084 O O . LEU A 1 434 ? 24.202 0.665 53.830 1.00 17.76 434 LEU A O 1
ATOM 3089 N N . THR A 1 435 ? 22.709 2.285 54.333 1.00 18.44 435 THR A N 1
ATOM 3090 C CA . THR A 1 435 ? 23.533 2.936 55.354 1.00 19.02 435 THR A CA 1
ATOM 3091 C C . THR A 1 435 ? 22.858 2.840 56.722 1.00 19.25 435 THR A C 1
ATOM 3092 O O . THR A 1 435 ? 23.407 3.288 57.732 1.00 19.19 435 THR A O 1
ATOM 3096 N N . ASP A 1 436 ? 21.660 2.255 56.738 1.00 19.63 436 ASP A N 1
ATOM 3097 C CA . ASP A 1 436 ? 20.937 1.981 57.976 1.00 19.77 436 ASP A CA 1
ATOM 3098 C C . ASP A 1 436 ? 21.704 0.922 58.765 1.00 19.93 436 ASP A C 1
ATOM 3099 O O . ASP A 1 436 ? 21.486 -0.278 58.598 1.00 20.12 436 ASP A O 1
ATOM 3104 N N . GLY A 1 437 ? 22.614 1.386 59.614 1.00 20.13 437 GLY A N 1
ATOM 3105 C CA . GLY A 1 437 ? 23.494 0.503 60.368 1.00 20.34 437 GLY A CA 1
ATOM 3106 C C . GLY A 1 437 ? 24.745 0.163 59.574 1.00 20.39 437 GLY A C 1
ATOM 3107 O O . GLY A 1 437 ? 25.335 1.048 58.942 1.00 20.52 437 GLY A O 1
ATOM 3108 N N . PRO A 1 438 ? 25.161 -1.121 59.603 1.00 20.25 438 PRO A N 1
ATOM 3109 C CA . PRO A 1 438 ? 26.348 -1.566 58.870 1.00 19.85 438 PRO A CA 1
ATOM 3110 C C . PRO A 1 438 ? 26.101 -1.509 57.366 1.00 19.03 438 PRO A C 1
ATOM 3111 O O . PRO A 1 438 ? 25.028 -1.881 56.908 1.00 19.10 438 PRO A O 1
ATOM 3115 N N . GLU A 1 439 ? 27.084 -1.033 56.610 1.00 18.44 439 GLU A N 1
ATOM 3116 C CA . GLU A 1 439 ? 26.901 -0.786 55.179 1.00 17.75 439 GLU A CA 1
ATOM 3117 C C . GLU A 1 439 ? 26.900 -2.085 54.379 1.00 17.17 439 GLU A C 1
ATOM 3118 O O . GLU A 1 439 ? 27.833 -2.879 54.466 1.00 17.11 439 GLU A O 1
ATOM 3124 N N . ARG A 1 440 ? 25.832 -2.295 53.617 1.00 16.68 440 ARG A N 1
ATOM 3125 C CA . ARG A 1 440 ? 25.681 -3.483 52.782 1.00 16.19 440 ARG A CA 1
ATOM 3126 C C . ARG A 1 440 ? 24.994 -3.128 51.474 1.00 15.96 440 ARG A C 1
ATOM 3127 O O . ARG A 1 440 ? 24.394 -2.060 51.353 1.00 15.95 440 ARG A O 1
ATOM 3135 N N . VAL A 1 441 ? 25.088 -4.027 50.499 1.00 15.54 441 VAL A N 1
ATOM 3136 C CA . VAL A 1 441 ? 24.366 -3.876 49.246 1.00 15.30 441 VAL A CA 1
ATOM 3137 C C . VAL A 1 441 ? 23.278 -4.941 49.139 1.00 15.34 441 VAL A C 1
ATOM 3138 O O . VAL A 1 441 ? 23.554 -6.139 49.243 1.00 14.86 441 VAL A O 1
ATOM 3142 N N . ILE A 1 442 ? 22.043 -4.483 48.948 1.00 15.51 442 ILE A N 1
ATOM 3143 C CA . ILE A 1 442 ? 20.904 -5.368 48.722 1.00 15.91 442 ILE A CA 1
ATOM 3144 C C . ILE A 1 442 ? 20.382 -5.205 47.301 1.00 15.90 442 ILE A C 1
ATOM 3145 O O . ILE A 1 442 ? 20.608 -4.178 46.668 1.00 15.99 442 ILE A O 1
ATOM 3150 N N . LEU A 1 443 ? 19.703 -6.233 46.800 1.00 16.23 443 LEU A N 1
ATOM 3151 C CA . LEU A 1 443 ? 18.916 -6.121 45.585 1.00 16.38 443 LEU A CA 1
ATOM 3152 C C . LEU A 1 443 ? 17.479 -5.794 45.984 1.00 16.49 443 LEU A C 1
ATOM 3153 O O . LEU A 1 443 ? 16.758 -6.651 46.506 1.00 16.23 443 LEU A O 1
ATOM 3158 N N . ALA A 1 444 ? 17.072 -4.548 45.755 1.00 16.45 444 ALA A N 1
ATOM 3159 C CA . ALA A 1 444 ? 15.720 -4.110 46.094 1.00 16.61 444 ALA A CA 1
ATOM 3160 C C . ALA A 1 444 ? 14.738 -4.392 44.961 1.00 16.54 444 ALA A C 1
ATOM 3161 O O . ALA A 1 444 ? 15.104 -4.355 43.786 1.00 16.44 444 ALA A O 1
ATOM 3163 N N . GLY A 1 445 ? 13.494 -4.672 45.331 1.00 16.64 445 GLY A N 1
ATOM 3164 C CA . GLY A 1 445 ? 12.427 -4.901 44.370 1.00 16.90 445 GLY A CA 1
ATOM 3165 C C . GLY A 1 445 ? 11.908 -6.328 44.361 1.00 17.30 445 GLY A C 1
ATOM 3166 O O . GLY A 1 445 ? 11.966 -7.012 45.383 1.00 17.15 445 GLY A O 1
ATOM 3167 N N . PRO A 1 446 ? 11.421 -6.802 43.193 1.00 17.74 446 PRO A N 1
ATOM 3168 C CA . PRO A 1 446 ? 11.435 -6.102 41.897 1.00 17.93 446 PRO A CA 1
ATOM 3169 C C . PRO A 1 446 ? 10.673 -4.776 41.909 1.00 18.06 446 PRO A C 1
ATOM 3170 O O . PRO A 1 446 ? 9.654 -4.648 42.587 1.00 18.32 446 PRO A O 1
ATOM 3174 N N . ILE A 1 447 ? 11.187 -3.795 41.179 1.00 17.97 447 ILE A N 1
ATOM 3175 C CA . ILE A 1 447 ? 10.544 -2.489 41.068 1.00 18.01 447 ILE A CA 1
ATOM 3176 C C . ILE A 1 447 ? 10.350 -2.132 39.590 1.00 17.64 447 ILE A C 1
ATOM 3177 O O . ILE A 1 447 ? 10.887 -2.828 38.725 1.00 17.78 447 ILE A O 1
ATOM 3182 N N . PRO A 1 448 ? 9.551 -1.082 39.289 1.00 17.37 448 PRO A N 1
ATOM 3183 C CA . PRO A 1 448 ? 9.368 -0.692 37.889 1.00 17.16 448 PRO A CA 1
ATOM 3184 C C . PRO A 1 448 ? 10.652 -0.197 37.240 1.00 16.99 448 PRO A C 1
ATOM 3185 O O . PRO A 1 448 ? 11.452 0.486 37.883 1.00 16.74 448 PRO A O 1
ATOM 3189 N N . VAL A 1 449 ? 10.829 -0.556 35.971 1.00 16.96 449 VAL A N 1
ATOM 3190 C CA . VAL A 1 449 ? 11.956 -0.114 35.157 1.00 16.60 449 VAL A CA 1
ATOM 3191 C C . VAL A 1 449 ? 11.841 1.362 34.770 1.00 16.67 449 VAL A C 1
ATOM 3192 O O . VAL A 1 449 ? 10.759 1.933 34.789 1.00 16.46 449 VAL A O 1
ATOM 3196 N N . THR A 1 450 ? 12.958 1.976 34.399 1.00 17.08 450 THR A N 1
ATOM 3197 C CA . THR A 1 450 ? 12.937 3.333 33.8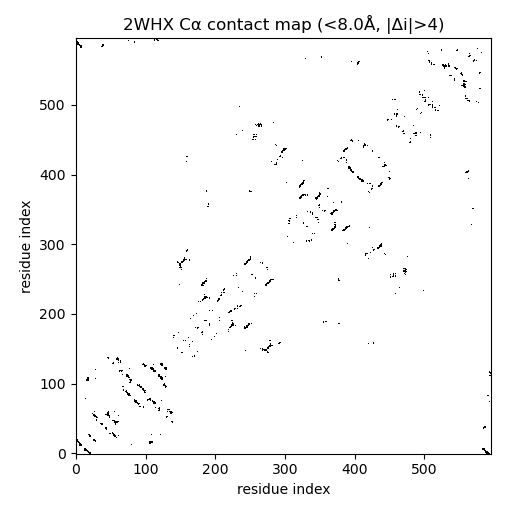48 1.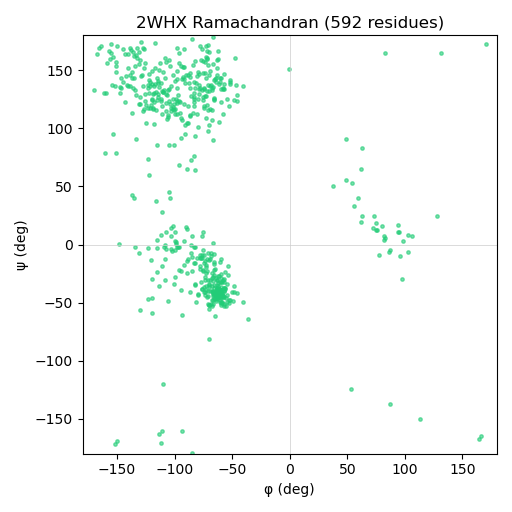00 17.16 450 THR A CA 1
ATOM 3198 C C . THR A 1 450 ? 12.157 3.347 32.524 1.00 17.33 450 THR A C 1
ATOM 3199 O O . THR A 1 450 ? 11.999 2.304 31.880 1.00 17.63 450 THR A O 1
ATOM 3203 N N . PRO A 1 451 ? 11.661 4.522 32.115 1.00 17.38 451 PRO A N 1
ATOM 3204 C CA . PRO A 1 451 ? 11.086 4.624 30.776 1.00 17.68 451 PRO A CA 1
ATOM 3205 C C . PRO A 1 451 ? 12.080 4.215 29.681 1.00 17.84 451 PRO A C 1
ATOM 3206 O O . PRO A 1 451 ? 11.681 3.580 28.709 1.00 18.22 451 PRO A O 1
ATOM 3210 N N . ALA A 1 452 ? 13.356 4.564 29.852 1.00 17.85 452 ALA A N 1
ATOM 3211 C CA . ALA A 1 452 ? 14.405 4.198 28.891 1.00 18.08 452 ALA A CA 1
ATOM 3212 C C . ALA A 1 452 ? 14.491 2.686 28.709 1.00 18.20 452 ALA A C 1
ATOM 3213 O O . ALA A 1 452 ? 14.565 2.185 27.575 1.00 18.06 452 ALA A O 1
ATOM 3215 N N . SER A 1 453 ? 14.466 1.963 29.828 1.00 18.32 453 SER A N 1
ATOM 3216 C CA . SER A 1 453 ? 14.482 0.504 29.794 1.00 18.66 453 SER A CA 1
ATOM 3217 C C . SER A 1 453 ? 13.279 -0.068 29.053 1.00 18.10 453 SER A C 1
ATOM 3218 O O . SER A 1 453 ? 13.450 -0.895 28.160 1.00 18.09 453 SER A O 1
ATOM 3221 N N . ALA A 1 454 ? 12.081 0.400 29.405 1.00 17.93 454 ALA A N 1
ATOM 3222 C CA . ALA A 1 454 ? 10.845 -0.073 28.774 1.00 17.78 454 ALA A CA 1
ATOM 3223 C C . ALA A 1 454 ? 10.911 0.073 27.253 1.00 17.68 454 ALA A C 1
ATOM 3224 O O . ALA A 1 454 ? 10.528 -0.838 26.521 1.00 17.96 454 ALA A O 1
ATOM 3226 N N . ALA A 1 455 ? 11.418 1.216 26.800 1.00 17.29 455 ALA A N 1
ATOM 3227 C CA . ALA A 1 455 ? 11.583 1.513 25.380 1.00 17.50 455 ALA A CA 1
ATOM 3228 C C . ALA A 1 455 ? 12.570 0.571 24.687 1.00 17.40 455 ALA A C 1
ATOM 3229 O O . ALA A 1 455 ? 12.336 0.149 23.553 1.00 17.25 455 ALA A O 1
ATOM 3231 N N . GLN A 1 456 ? 13.677 0.263 25.363 1.00 17.40 456 GLN A N 1
ATOM 3232 C CA . GLN A 1 456 ? 14.706 -0.606 24.797 1.00 17.17 456 GLN A CA 1
ATOM 3233 C C . GLN A 1 456 ? 14.245 -2.053 24.772 1.00 17.37 456 GLN A C 1
ATOM 3234 O O . GLN A 1 456 ? 14.655 -2.817 23.897 1.00 17.15 456 GLN A O 1
ATOM 3240 N N . ARG A 1 457 ? 13.409 -2.421 25.743 1.00 17.50 457 ARG A N 1
ATOM 3241 C CA . ARG A 1 457 ? 12.834 -3.762 25.813 1.00 17.92 457 ARG A CA 1
ATOM 3242 C C . ARG A 1 457 ? 11.822 -3.944 24.688 1.00 17.88 457 ARG A C 1
ATOM 3243 O O . ARG A 1 457 ? 11.943 -4.873 23.886 1.00 18.24 457 ARG A O 1
ATOM 3251 N N . ARG A 1 458 ? 10.839 -3.042 24.633 1.00 17.21 458 ARG A N 1
ATOM 3252 C CA . ARG A 1 458 ? 9.919 -2.923 23.501 1.00 16.73 458 ARG A CA 1
ATOM 3253 C C . ARG A 1 458 ? 10.671 -2.900 22.178 1.00 16.70 458 ARG A C 1
ATOM 3254 O O . ARG A 1 458 ? 10.251 -3.535 21.204 1.00 16.65 458 ARG A O 1
ATOM 3262 N N . GLY A 1 459 ? 11.789 -2.178 22.162 1.00 16.28 459 GLY A N 1
ATOM 3263 C CA . GLY A 1 459 ? 12.572 -1.955 20.953 1.00 16.17 459 GLY A CA 1
ATOM 3264 C C . GLY A 1 459 ? 13.234 -3.164 20.322 1.00 16.28 459 GLY A C 1
ATOM 3265 O O . GLY A 1 459 ? 13.782 -3.048 19.231 1.00 16.49 459 GLY A O 1
ATOM 3266 N N . ARG A 1 460 ? 13.199 -4.313 21.002 1.00 16.44 460 ARG A N 1
ATOM 3267 C CA . ARG A 1 460 ? 13.671 -5.586 20.434 1.00 16.47 460 ARG A CA 1
ATOM 3268 C C . ARG A 1 460 ? 12.903 -5.973 19.182 1.00 16.50 460 ARG A C 1
ATOM 3269 O O . ARG A 1 460 ? 13.452 -6.613 18.287 1.00 16.65 460 ARG A O 1
ATOM 3277 N N . ILE A 1 461 ? 11.624 -5.607 19.139 1.00 16.27 461 ILE A N 1
ATOM 3278 C CA . ILE A 1 461 ? 10.754 -5.983 18.031 1.00 16.10 461 ILE A CA 1
ATOM 3279 C C . ILE A 1 461 ? 10.247 -4.759 17.263 1.00 16.31 461 ILE A C 1
ATOM 3280 O O . ILE A 1 461 ? 10.485 -3.613 17.659 1.00 16.56 461 ILE A O 1
ATOM 3285 N N . GLY A 1 462 ? 9.565 -5.008 16.156 1.00 16.64 462 GLY A N 1
ATOM 3286 C CA . GLY A 1 462 ? 9.141 -3.938 15.255 1.00 17.07 462 GLY A CA 1
ATOM 3287 C C . GLY A 1 462 ? 10.297 -3.399 14.422 1.00 17.23 462 GLY A C 1
ATOM 3288 O O . GLY A 1 462 ? 10.167 -2.366 13.769 1.00 16.98 462 GLY A O 1
ATOM 3289 N N . ARG A 1 463 ? 11.418 -4.116 14.429 1.00 17.55 463 ARG A N 1
ATOM 3290 C CA . ARG A 1 463 ? 12.645 -3.663 13.760 1.00 18.30 463 ARG A CA 1
ATOM 3291 C C . ARG A 1 463 ? 12.726 -4.108 12.303 1.00 18.52 463 ARG A C 1
ATOM 3292 O O . ARG A 1 463 ? 13.563 -3.616 11.536 1.00 18.34 463 ARG A O 1
ATOM 3300 N N . ASN A 1 464 ? 11.861 -5.047 11.940 1.00 19.13 464 ASN A N 1
ATOM 3301 C CA . ASN A 1 464 ? 11.875 -5.676 10.628 1.00 19.90 464 ASN A CA 1
ATOM 3302 C C . ASN A 1 464 ? 10.721 -5.156 9.768 1.00 20.42 464 ASN A C 1
ATOM 3303 O O . ASN A 1 464 ? 9.564 -5.465 10.041 1.00 20.37 464 ASN A O 1
ATOM 3308 N N . PRO A 1 465 ? 11.039 -4.360 8.727 1.00 21.01 465 PRO A N 1
ATOM 3309 C CA . PRO A 1 465 ? 10.053 -3.748 7.824 1.00 21.49 465 PRO A CA 1
ATOM 3310 C C . PRO A 1 465 ? 9.132 -4.757 7.135 1.00 21.92 465 PRO A C 1
ATOM 3311 O O . PRO A 1 465 ? 7.988 -4.428 6.812 1.00 22.14 465 PRO A O 1
ATOM 3315 N N . ALA A 1 466 ? 9.634 -5.970 6.913 1.00 22.30 466 ALA A N 1
ATOM 3316 C CA . ALA A 1 466 ? 8.863 -7.043 6.289 1.00 22.61 466 ALA A CA 1
ATOM 3317 C C . ALA A 1 466 ? 7.879 -7.724 7.247 1.00 22.78 466 ALA A C 1
ATOM 3318 O O . ALA A 1 466 ? 7.049 -8.521 6.816 1.00 22.73 466 ALA A O 1
ATOM 3320 N N . GLN A 1 467 ? 7.971 -7.403 8.536 1.00 23.22 467 GLN A N 1
ATOM 3321 C CA . GLN A 1 467 ? 7.138 -8.030 9.559 1.00 23.62 467 GLN A CA 1
ATOM 3322 C C . GLN A 1 467 ? 6.369 -6.988 10.379 1.00 23.74 467 GLN A C 1
ATOM 3323 O O . GLN A 1 467 ? 6.936 -6.324 11.257 1.00 23.68 467 GLN A O 1
ATOM 3329 N N . GLU A 1 468 ? 5.069 -6.872 10.103 1.00 23.63 468 GLU A N 1
ATOM 3330 C CA . GLU A 1 468 ? 4.281 -5.725 10.567 1.00 23.72 468 GLU A CA 1
ATOM 3331 C C . GLU A 1 468 ? 3.373 -5.944 11.782 1.00 23.44 468 GLU A C 1
ATOM 3332 O O . GLU A 1 468 ? 2.771 -4.986 12.276 1.00 23.40 468 GLU A O 1
ATOM 3338 N N . ASP A 1 469 ? 3.276 -7.180 12.269 1.00 23.04 469 ASP A N 1
ATOM 3339 C CA . ASP A 1 469 ? 2.429 -7.451 13.440 1.00 22.96 469 ASP A CA 1
ATOM 3340 C C . ASP A 1 469 ? 3.161 -7.941 14.684 1.00 22.27 469 ASP A C 1
ATOM 3341 O O . ASP A 1 469 ? 2.644 -8.777 15.423 1.00 22.26 469 ASP A O 1
ATOM 3346 N N . ASP A 1 470 ? 4.348 -7.393 14.924 1.00 21.43 470 ASP A N 1
ATOM 3347 C CA . ASP A 1 470 ? 5.049 -7.625 16.176 1.00 20.75 470 ASP A CA 1
ATOM 3348 C C . ASP A 1 470 ? 4.242 -7.071 17.350 1.00 20.36 470 ASP A C 1
ATOM 3349 O O . ASP A 1 470 ? 3.483 -6.112 17.198 1.00 20.38 470 ASP A O 1
ATOM 3354 N N . GLN A 1 471 ? 4.415 -7.680 18.518 1.00 19.74 471 GLN A N 1
ATOM 3355 C CA . GLN A 1 471 ? 3.655 -7.303 19.703 1.00 19.00 471 GLN A CA 1
ATOM 3356 C C . GLN A 1 471 ? 4.568 -6.887 20.840 1.00 18.83 471 GLN A C 1
ATOM 3357 O O . GLN A 1 471 ? 5.647 -7.457 21.044 1.00 19.07 471 GLN A O 1
ATOM 3363 N N . TYR A 1 472 ? 4.134 -5.873 21.572 1.00 18.28 472 TYR A N 1
ATOM 3364 C CA . TYR A 1 472 ? 4.742 -5.565 22.847 1.00 18.14 472 TYR A CA 1
ATOM 3365 C C . TYR A 1 472 ? 3.687 -5.721 23.936 1.00 18.24 472 TYR A C 1
ATOM 3366 O O . TYR A 1 472 ? 2.802 -4.879 24.088 1.00 18.43 472 TYR A O 1
ATOM 3375 N N . VAL A 1 473 ? 3.775 -6.823 24.666 1.00 18.27 473 VAL A N 1
ATOM 3376 C CA . VAL A 1 473 ? 2.844 -7.110 25.747 1.00 18.75 473 VAL A CA 1
ATOM 3377 C C . VAL A 1 473 ? 3.517 -6.689 27.047 1.00 19.05 473 VAL A C 1
ATOM 3378 O O . VAL A 1 473 ? 4.615 -7.148 27.361 1.00 19.61 473 VAL A O 1
ATOM 3382 N N . PHE A 1 474 ? 2.871 -5.786 27.779 1.00 19.18 474 PHE A N 1
ATOM 3383 C CA . PHE A 1 474 ? 3.488 -5.165 28.946 1.00 19.29 474 PHE A CA 1
ATOM 3384 C C . PHE A 1 474 ? 2.505 -4.986 30.091 1.00 19.59 474 PHE A C 1
ATOM 3385 O O . PHE A 1 474 ? 1.296 -5.041 29.897 1.00 19.67 474 PHE A O 1
ATOM 3393 N N . SER A 1 475 ? 3.045 -4.744 31.279 1.00 20.17 475 SER A N 1
ATOM 3394 C CA . SER A 1 475 ? 2.244 -4.483 32.464 1.00 20.66 475 SER A CA 1
ATOM 3395 C C . SER A 1 475 ? 2.900 -3.400 33.316 1.00 21.05 475 SER A C 1
ATOM 3396 O O . SER A 1 475 ? 4.120 -3.401 33.497 1.00 20.83 475 SER A O 1
ATOM 3399 N N . GLY A 1 476 ? 2.082 -2.481 33.828 1.00 21.46 476 GLY A N 1
ATOM 3400 C CA . GLY A 1 476 ? 2.538 -1.437 34.739 1.00 22.06 476 GLY A CA 1
ATOM 3401 C C . GLY A 1 476 ? 3.159 -0.208 34.094 1.00 22.68 476 GLY A C 1
ATOM 3402 O O . GLY A 1 476 ? 3.520 -0.214 32.914 1.00 22.58 476 GLY A O 1
ATOM 3403 N N . ASP A 1 477 ? 3.275 0.852 34.892 1.00 23.15 477 ASP A N 1
ATOM 3404 C CA . ASP A 1 477 ? 3.935 2.085 34.485 1.00 23.72 477 ASP A CA 1
ATOM 3405 C C . ASP A 1 477 ? 5.425 2.021 34.797 1.00 24.06 477 ASP A C 1
ATOM 3406 O O . ASP A 1 477 ? 5.820 1.419 35.796 1.00 24.01 477 ASP A O 1
ATOM 3411 N N . PRO A 1 478 ? 6.262 2.646 33.947 1.00 24.44 478 PRO A N 1
ATOM 3412 C CA . PRO A 1 478 ? 7.674 2.761 34.302 1.00 24.81 478 PRO A CA 1
ATOM 3413 C C . PRO A 1 478 ? 7.883 3.842 35.369 1.00 25.27 478 PRO A C 1
ATOM 3414 O O . PRO A 1 478 ? 6.966 4.617 35.643 1.00 25.18 478 PRO A O 1
ATOM 3418 N N . LEU A 1 479 ? 9.078 3.880 35.954 1.00 25.99 479 LEU A N 1
ATOM 3419 C CA . LEU A 1 479 ? 9.409 4.782 37.055 1.00 27.04 479 LEU A CA 1
ATOM 3420 C C . LEU A 1 479 ? 10.712 5.533 36.770 1.00 27.50 479 LEU A C 1
ATOM 3421 O O . LEU A 1 479 ? 11.756 4.909 36.580 1.00 27.61 479 LEU A O 1
ATOM 3426 N N . LYS A 1 480 ? 10.651 6.864 36.736 1.00 28.10 480 LYS A N 1
ATOM 3427 C CA . LYS A 1 480 ? 11.834 7.681 36.434 1.00 28.75 480 LYS A CA 1
ATOM 3428 C C . LYS A 1 480 ? 12.891 7.540 37.517 1.00 29.00 480 LYS A C 1
ATOM 3429 O O . LYS A 1 480 ? 14.003 7.078 37.260 1.00 29.24 480 LYS A O 1
ATOM 3435 N N . ASN A 1 481 ? 12.510 7.945 38.727 1.00 29.24 481 ASN A N 1
ATOM 3436 C CA . ASN A 1 481 ? 13.416 8.129 39.854 1.00 29.43 481 ASN A CA 1
ATOM 3437 C C . ASN A 1 481 ? 14.190 6.876 40.239 1.00 29.24 481 ASN A C 1
ATOM 3438 O O . ASN A 1 481 ? 13.611 5.904 40.724 1.00 29.57 481 ASN A O 1
ATOM 3443 N N . ASP A 1 482 ? 15.500 6.913 40.015 1.00 28.74 482 ASP A N 1
ATOM 3444 C CA . ASP A 1 482 ? 16.390 5.839 40.449 1.00 28.34 482 ASP A CA 1
ATOM 3445 C C . ASP A 1 482 ? 17.662 6.408 41.100 1.00 27.97 482 ASP A C 1
ATOM 3446 O O . ASP A 1 482 ? 18.769 5.893 40.894 1.00 27.81 482 ASP A O 1
ATOM 3451 N N . GLU A 1 483 ? 17.483 7.469 41.893 1.00 27.39 483 GLU A N 1
ATOM 3452 C CA . GLU A 1 483 ? 18.594 8.174 42.547 1.00 27.03 483 GLU A CA 1
ATOM 3453 C C . GLU A 1 483 ? 19.331 7.293 43.560 1.00 26.32 483 GLU A C 1
ATOM 3454 O O . GLU A 1 483 ? 20.526 7.482 43.792 1.00 26.38 483 GLU A O 1
ATOM 3460 N N . ASP A 1 484 ? 18.614 6.336 44.150 1.00 25.41 484 ASP A N 1
ATOM 3461 C CA . ASP A 1 484 ? 19.173 5.433 45.165 1.00 24.71 484 ASP A CA 1
ATOM 3462 C C . ASP A 1 484 ? 19.900 4.214 44.574 1.00 23.95 484 ASP A C 1
ATOM 3463 O O . ASP A 1 484 ? 20.299 3.302 45.306 1.00 23.92 484 ASP A O 1
ATOM 3468 N N . HIS A 1 485 ? 20.069 4.206 43.253 1.00 22.84 485 HIS A N 1
ATOM 3469 C CA . HIS A 1 485 ? 20.700 3.092 42.553 1.00 21.57 485 HIS A CA 1
ATOM 3470 C C . HIS A 1 485 ? 22.198 3.072 42.820 1.00 21.04 485 HIS A C 1
ATOM 3471 O O . HIS A 1 485 ? 22.890 4.071 42.616 1.00 21.00 485 HIS A O 1
ATOM 3478 N N . ALA A 1 486 ? 22.689 1.917 43.256 1.00 20.23 486 ALA A N 1
ATOM 3479 C CA . ALA A 1 486 ? 24.093 1.739 43.607 1.00 19.65 486 ALA A CA 1
ATOM 3480 C C . ALA A 1 486 ? 25.068 2.010 42.454 1.00 19.07 486 ALA A C 1
ATOM 3481 O O . ALA A 1 486 ? 26.222 2.370 42.690 1.00 18.76 486 ALA A O 1
ATOM 3483 N N . HIS A 1 487 ? 24.605 1.851 41.216 1.00 18.63 487 HIS A N 1
ATOM 3484 C CA . HIS A 1 487 ? 25.474 1.996 40.037 1.00 18.43 487 HIS A CA 1
ATOM 3485 C C . HIS A 1 487 ? 26.077 3.388 39.843 1.00 18.54 487 HIS A C 1
ATOM 3486 O O . HIS A 1 487 ? 27.174 3.508 39.299 1.00 18.84 487 HIS A O 1
ATOM 3493 N N . TRP A 1 488 ? 25.367 4.429 40.274 1.00 18.41 488 TRP A N 1
ATOM 3494 C CA . TRP A 1 488 ? 25.881 5.794 40.161 1.00 18.48 488 TRP A CA 1
ATOM 3495 C C . TRP A 1 488 ? 27.022 6.067 41.133 1.00 18.37 488 TRP A C 1
ATOM 3496 O O . TRP A 1 488 ? 28.025 6.654 40.741 1.00 18.30 488 TRP A O 1
ATOM 3507 N N . THR A 1 489 ? 26.878 5.653 42.391 1.00 18.34 489 THR A N 1
ATOM 3508 C CA . THR A 1 489 ? 27.967 5.870 43.339 1.00 18.51 489 THR A CA 1
ATOM 3509 C C . THR A 1 489 ? 29.131 4.934 43.040 1.00 18.04 489 THR A C 1
ATOM 3510 O O . THR A 1 489 ? 30.279 5.322 43.189 1.00 18.31 489 THR A O 1
ATOM 3514 N N . GLU A 1 490 ? 28.833 3.714 42.601 1.00 18.00 490 GLU A N 1
ATOM 3515 C CA . GLU A 1 490 ? 29.870 2.809 42.109 1.00 17.84 490 GLU A CA 1
ATOM 3516 C C . GLU A 1 490 ? 30.602 3.409 40.909 1.00 17.80 490 GLU A C 1
ATOM 3517 O O . GLU A 1 490 ? 31.822 3.285 40.805 1.00 17.80 490 GLU A O 1
ATOM 3523 N N . ALA A 1 491 ? 29.863 4.055 40.012 1.00 17.39 491 ALA A N 1
ATOM 3524 C CA . ALA A 1 491 ? 30.485 4.774 38.898 1.00 17.76 491 ALA A CA 1
ATOM 3525 C C . ALA A 1 491 ? 31.492 5.810 39.398 1.00 17.86 491 ALA A C 1
ATOM 3526 O O . ALA A 1 491 ? 32.551 5.984 38.795 1.00 17.45 491 ALA A O 1
ATOM 3528 N N . LYS A 1 492 ? 31.166 6.481 40.508 1.00 17.94 492 LYS A N 1
ATOM 3529 C CA . LYS A 1 492 ? 32.070 7.485 41.078 1.00 18.20 492 LYS A CA 1
ATOM 3530 C C . LYS A 1 492 ? 33.274 6.853 41.769 1.00 18.12 492 LYS A C 1
ATOM 3531 O O . LYS A 1 492 ? 34.345 7.456 41.831 1.00 18.53 492 LYS A O 1
ATOM 3537 N N . MET A 1 493 ? 33.110 5.631 42.269 1.00 17.93 493 MET A N 1
ATOM 3538 C CA . MET A 1 493 ? 34.241 4.878 42.812 1.00 17.59 493 MET A CA 1
ATOM 3539 C C . MET A 1 493 ? 35.259 4.576 41.710 1.00 17.62 493 MET A C 1
ATOM 3540 O O . MET A 1 493 ? 36.466 4.647 41.937 1.00 17.30 493 MET A O 1
ATOM 3545 N N . LEU A 1 494 ? 34.768 4.243 40.521 1.00 17.32 494 LEU A N 1
ATOM 3546 C CA . LEU A 1 494 ? 35.642 4.004 39.370 1.00 17.94 494 LEU A CA 1
ATOM 3547 C C . LEU A 1 494 ? 36.310 5.306 38.936 1.00 17.73 494 LEU A C 1
ATOM 3548 O O . LEU A 1 494 ? 37.530 5.378 38.828 1.00 17.61 494 LEU A O 1
ATOM 3553 N N . LEU A 1 495 ? 35.480 6.324 38.719 1.00 17.78 495 LEU A N 1
ATOM 3554 C CA . LEU A 1 495 ? 35.897 7.657 38.299 1.00 17.82 495 LEU A CA 1
ATOM 3555 C C . LEU A 1 495 ? 36.939 8.296 39.208 1.00 17.85 495 LEU A C 1
ATOM 3556 O O . LEU A 1 495 ? 37.956 8.797 38.732 1.00 17.65 495 LEU A O 1
ATOM 3561 N N . ASP A 1 496 ? 36.676 8.282 40.513 1.00 17.84 496 ASP A N 1
ATOM 3562 C CA . ASP A 1 496 ? 37.581 8.865 41.492 1.00 17.89 496 ASP A CA 1
ATOM 3563 C C . ASP A 1 496 ? 38.961 8.219 41.482 1.00 17.98 496 ASP A C 1
ATOM 3564 O O . ASP A 1 496 ? 39.906 8.774 42.045 1.00 17.96 496 ASP A O 1
ATOM 3569 N N . ASN A 1 497 ? 39.071 7.051 40.849 1.00 17.57 497 ASN A N 1
ATOM 3570 C CA . ASN A 1 497 ? 40.328 6.302 40.836 1.00 17.30 497 ASN A CA 1
ATOM 3571 C C . ASN A 1 497 ? 41.014 6.228 39.473 1.00 17.18 497 ASN A C 1
ATOM 3572 O O . ASN A 1 497 ? 41.999 5.514 39.299 1.00 16.84 497 ASN A O 1
ATOM 3577 N N . ILE A 1 498 ? 40.485 6.978 38.514 1.00 17.34 498 ILE A N 1
ATOM 3578 C CA . ILE A 1 498 ? 41.185 7.216 37.257 1.00 17.71 498 ILE A CA 1
ATOM 3579 C C . ILE A 1 498 ? 41.927 8.547 37.385 1.00 17.99 498 ILE A C 1
ATOM 3580 O O . ILE A 1 498 ? 41.325 9.575 37.683 1.00 17.65 498 ILE A O 1
ATOM 3585 N N . TYR A 1 499 ? 43.241 8.504 37.193 1.00 18.62 499 TYR A N 1
ATOM 3586 C CA . TYR A 1 499 ? 44.078 9.695 37.252 1.00 19.25 499 TYR A CA 1
ATOM 3587 C C . TYR A 1 499 ? 44.357 10.171 35.835 1.00 19.56 499 TYR A C 1
ATOM 3588 O O . TYR A 1 499 ? 44.552 9.352 34.929 1.00 19.82 499 TYR A O 1
ATOM 3597 N N . THR A 1 500 ? 44.352 11.490 35.644 1.00 19.76 500 THR A N 1
ATOM 3598 C CA . THR A 1 500 ? 44.733 12.094 34.370 1.00 20.07 500 THR A CA 1
ATOM 3599 C C . THR A 1 500 ? 46.027 12.886 34.562 1.00 20.29 500 THR A C 1
ATOM 3600 O O . THR A 1 500 ? 46.280 13.389 35.658 1.00 20.06 500 THR A O 1
ATOM 3604 N N . PRO A 1 501 ? 46.857 12.993 33.504 1.00 20.61 501 PRO A N 1
ATOM 3605 C CA . PRO A 1 501 ? 48.085 13.786 33.615 1.00 20.88 501 PRO A CA 1
ATOM 3606 C C . PRO A 1 501 ? 47.794 15.254 33.916 1.00 21.09 501 PRO A C 1
ATOM 3607 O O . PRO A 1 501 ? 48.623 15.933 34.524 1.00 21.19 501 PRO A O 1
ATOM 3611 N N . GLU A 1 502 ? 46.617 15.724 33.505 1.00 21.22 502 GLU A N 1
ATOM 3612 C CA . GLU A 1 502 ? 46.221 17.119 33.700 1.00 21.53 502 GLU A CA 1
ATOM 3613 C C . GLU A 1 502 ? 45.837 17.422 35.145 1.00 21.43 502 GLU A C 1
ATOM 3614 O O . GLU A 1 502 ? 45.644 18.583 35.498 1.00 21.77 502 GLU A O 1
ATOM 3620 N N . GLY A 1 503 ? 45.723 16.378 35.966 1.00 21.45 503 GLY A N 1
ATOM 3621 C CA . GLY A 1 503 ? 45.354 16.515 37.373 1.00 21.29 503 GLY A CA 1
ATOM 3622 C C . GLY A 1 503 ? 43.857 16.642 37.606 1.00 21.51 503 GLY A C 1
ATOM 3623 O O . GLY A 1 503 ? 43.410 16.827 38.743 1.00 21.84 503 GLY A O 1
ATOM 3624 N N . ILE A 1 504 ? 43.078 16.532 36.536 1.00 21.12 504 ILE A N 1
ATOM 3625 C CA . ILE A 1 504 ? 41.625 16.660 36.622 1.00 20.96 504 ILE A CA 1
ATOM 3626 C C . ILE A 1 504 ? 40.970 15.337 37.039 1.00 20.61 504 ILE A C 1
ATOM 3627 O O . ILE A 1 504 ? 41.220 14.291 36.430 1.00 20.44 504 ILE A O 1
ATOM 3632 N N . ILE A 1 505 ? 40.147 15.388 38.087 1.00 20.17 505 ILE A N 1
ATOM 3633 C CA . ILE A 1 505 ? 39.323 14.244 38.457 1.00 19.62 505 ILE A CA 1
ATOM 3634 C C . ILE A 1 505 ? 38.171 14.100 37.470 1.00 19.22 505 ILE A C 1
ATOM 3635 O O . ILE A 1 505 ? 37.324 14.991 37.373 1.00 19.18 505 ILE A O 1
ATOM 3640 N N . PRO A 1 506 ? 38.130 12.974 36.738 1.00 18.96 506 PRO A N 1
ATOM 3641 C CA . PRO A 1 506 ? 37.005 12.723 35.846 1.00 18.71 506 PRO A CA 1
ATOM 3642 C C . PRO A 1 506 ? 35.692 12.675 36.627 1.00 18.46 506 PRO A C 1
ATOM 3643 O O . PRO A 1 506 ? 35.657 12.205 37.774 1.00 18.70 506 PRO A O 1
ATOM 3647 N N . THR A 1 507 ? 34.627 13.185 36.024 1.00 17.98 507 THR A N 1
ATOM 3648 C CA . THR A 1 507 ? 33.326 13.201 36.691 1.00 17.63 507 THR A CA 1
ATOM 3649 C C . THR A 1 507 ? 32.258 12.647 35.770 1.00 17.19 507 THR A C 1
ATOM 3650 O O . THR A 1 507 ? 32.481 12.489 34.570 1.00 16.76 507 THR A O 1
ATOM 3654 N N . LEU A 1 508 ? 31.108 12.339 36.355 1.00 17.15 508 LEU A N 1
ATOM 3655 C CA . LEU A 1 508 ? 29.944 11.826 35.635 1.00 16.85 508 LEU A CA 1
ATOM 3656 C C . LEU A 1 508 ? 29.567 12.696 34.441 1.00 16.31 508 LEU A C 1
ATOM 3657 O O . LEU A 1 508 ? 29.663 13.922 34.499 1.00 16.20 508 LEU A O 1
ATOM 3662 N N . PHE A 1 509 ? 29.153 12.045 33.358 1.00 15.87 509 PHE A N 1
ATOM 3663 C CA . PHE A 1 509 ? 28.556 12.720 32.197 1.00 15.18 509 PHE A CA 1
ATOM 3664 C C . PHE A 1 509 ? 27.410 13.629 32.674 1.00 15.01 509 PHE A C 1
ATOM 3665 O O . PHE A 1 509 ? 26.636 13.244 33.550 1.00 15.09 509 PHE A O 1
ATOM 3673 N N . GLY A 1 510 ? 27.337 14.833 32.103 1.00 14.96 510 GLY A N 1
ATOM 3674 C CA . GLY A 1 510 ? 26.437 15.909 32.540 1.00 14.53 510 GLY A CA 1
ATOM 3675 C C . GLY A 1 510 ? 25.054 15.522 33.042 1.00 14.71 510 GLY A C 1
ATOM 3676 O O . GLY A 1 510 ? 24.734 15.756 34.207 1.00 14.38 510 GLY A O 1
ATOM 3677 N N . PRO A 1 511 ? 24.217 14.945 32.159 1.00 14.96 511 PRO A N 1
ATOM 3678 C CA . PRO A 1 511 ? 22.858 14.499 32.490 1.00 15.30 511 PRO A CA 1
ATOM 3679 C C . PRO A 1 511 ? 22.776 13.437 33.589 1.00 15.68 511 PRO A C 1
ATOM 3680 O O . PRO A 1 511 ? 21.691 13.179 34.108 1.00 15.51 511 PRO A O 1
ATOM 3684 N N . GLU A 1 512 ? 23.909 12.841 33.947 1.00 16.28 512 GLU A N 1
ATOM 3685 C CA . GLU A 1 512 ? 23.927 11.754 34.927 1.00 16.91 512 GLU A CA 1
ATOM 3686 C C . GLU A 1 512 ? 24.404 12.176 36.313 1.00 17.51 512 GLU A C 1
ATOM 3687 O O . GLU A 1 512 ? 24.396 11.365 37.241 1.00 17.49 512 GLU A O 1
ATOM 3693 N N . ARG A 1 513 ? 24.813 13.439 36.452 1.00 18.57 513 ARG A N 1
ATOM 3694 C CA . ARG A 1 513 ? 25.423 13.924 37.701 1.00 19.71 513 ARG A CA 1
ATOM 3695 C C . ARG A 1 513 ? 24.450 14.011 38.878 1.00 20.11 513 ARG A C 1
ATOM 3696 O O . ARG A 1 513 ? 24.851 13.822 40.023 1.00 20.60 513 ARG A O 1
ATOM 3704 N N . GLU A 1 514 ? 23.177 14.274 38.594 1.00 20.48 514 GLU A N 1
ATOM 3705 C CA . GLU A 1 514 ? 22.153 14.381 39.636 1.00 21.07 514 GLU A CA 1
ATOM 3706 C C . GLU A 1 514 ? 21.826 13.042 40.315 1.00 21.27 514 GLU A C 1
ATOM 3707 O O . GLU A 1 514 ? 21.177 13.010 41.363 1.00 21.28 514 GLU A O 1
ATOM 3713 N N . LYS A 1 515 ? 22.293 11.944 39.725 1.00 21.51 515 LYS A N 1
ATOM 3714 C CA . LYS A 1 515 ? 21.881 10.606 40.156 1.00 21.81 515 LYS A CA 1
ATOM 3715 C C . LYS A 1 515 ? 22.653 10.061 41.362 1.00 22.00 515 LYS A C 1
ATOM 3716 O O . LYS A 1 515 ? 22.356 8.974 41.865 1.00 22.06 515 LYS A O 1
ATOM 3722 N N . THR A 1 516 ? 23.625 10.838 41.834 1.00 22.15 516 THR A N 1
ATOM 3723 C CA . THR A 1 516 ? 24.299 10.559 43.099 1.00 22.24 516 THR A CA 1
ATOM 3724 C C . THR A 1 516 ? 24.560 11.851 43.881 1.00 22.42 516 THR A C 1
ATOM 3725 O O . THR A 1 516 ? 24.681 12.935 43.294 1.00 22.33 516 THR A O 1
ATOM 3729 N N . GLN A 1 517 ? 24.620 11.737 45.206 1.00 22.50 517 GLN A N 1
ATOM 3730 C CA . GLN A 1 517 ? 24.994 12.872 46.053 1.00 22.56 517 GLN A CA 1
ATOM 3731 C C . GLN A 1 517 ? 26.484 12.819 46.413 1.00 22.41 517 GLN A C 1
ATOM 3732 O O . GLN A 1 517 ? 27.002 13.710 47.085 1.00 22.43 517 GLN A O 1
ATOM 3738 N N . ALA A 1 518 ? 27.164 11.772 45.949 1.00 22.38 518 ALA A N 1
ATOM 3739 C CA . ALA A 1 518 ? 28.590 11.575 46.219 1.00 22.25 518 ALA A CA 1
ATOM 3740 C C . ALA A 1 518 ? 29.460 12.750 45.758 1.00 22.15 518 ALA A C 1
ATOM 3741 O O . ALA A 1 518 ? 29.260 13.312 44.675 1.00 22.39 518 ALA A O 1
ATOM 3743 N N . ILE A 1 519 ? 30.420 13.112 46.605 1.00 21.82 519 ILE A N 1
ATOM 3744 C CA . ILE A 1 519 ? 31.332 14.223 46.356 1.00 21.15 519 ILE A CA 1
ATOM 3745 C C . ILE A 1 519 ? 32.475 13.768 45.460 1.00 20.88 519 ILE A C 1
ATOM 3746 O O . ILE A 1 519 ? 33.057 12.708 45.688 1.00 20.54 519 ILE A O 1
ATOM 3751 N N . ASP A 1 520 ? 32.794 14.577 44.448 1.00 20.70 520 ASP A N 1
ATOM 3752 C CA . ASP A 1 520 ? 33.951 14.333 43.587 1.00 20.50 520 ASP A CA 1
ATOM 3753 C C . ASP A 1 520 ? 35.199 14.035 44.421 1.00 20.34 520 ASP A C 1
ATOM 3754 O O . ASP A 1 520 ? 35.560 14.810 45.314 1.00 20.29 520 ASP A O 1
ATOM 3759 N N . GLY A 1 521 ? 35.820 12.889 44.153 1.00 19.92 521 GLY A N 1
ATOM 3760 C CA . GLY A 1 521 ? 37.111 12.546 44.738 1.00 19.71 521 GLY A CA 1
ATOM 3761 C C . GLY A 1 521 ? 37.063 11.880 46.098 1.00 19.78 521 GLY A C 1
ATOM 3762 O O . GLY A 1 521 ? 38.097 11.440 46.612 1.00 19.95 521 GLY A O 1
ATOM 3763 N N . GLU A 1 522 ? 35.873 11.797 46.688 1.00 19.47 522 GLU A N 1
ATOM 3764 C CA . GLU A 1 522 ? 35.732 11.193 48.008 1.00 19.62 522 GLU A CA 1
ATOM 3765 C C . GLU A 1 522 ? 36.047 9.696 48.022 1.00 19.30 522 GLU A C 1
ATOM 3766 O O . GLU A 1 522 ? 36.278 9.128 49.082 1.00 19.33 522 GLU A O 1
ATOM 3772 N N . PHE A 1 523 ? 36.061 9.066 46.848 1.00 19.18 523 PHE A N 1
ATOM 3773 C CA . PHE A 1 523 ? 36.355 7.636 46.745 1.00 18.99 523 PHE A CA 1
ATOM 3774 C C . PHE A 1 523 ? 37.764 7.344 46.247 1.00 19.02 523 PHE A C 1
ATOM 3775 O O . PHE A 1 523 ? 38.110 6.185 45.999 1.00 18.91 523 PHE A O 1
ATOM 3783 N N . ARG A 1 524 ? 38.575 8.392 46.125 1.00 18.92 524 ARG A N 1
ATOM 3784 C CA . ARG A 1 524 ? 39.937 8.262 45.625 1.00 19.09 524 ARG A CA 1
ATOM 3785 C C . ARG A 1 524 ? 40.806 7.456 46.580 1.00 19.24 524 ARG A C 1
ATOM 3786 O O . ARG A 1 524 ? 40.906 7.760 47.769 1.00 19.26 524 ARG A O 1
ATOM 3794 N N . LEU A 1 525 ? 41.412 6.411 46.035 1.00 19.57 525 LEU A N 1
ATOM 3795 C CA . LEU A 1 525 ? 42.385 5.607 46.745 1.00 19.94 525 LEU A CA 1
ATOM 3796 C C . LEU A 1 525 ? 43.763 5.886 46.164 1.00 20.32 525 LEU A C 1
ATOM 3797 O O . LEU A 1 525 ? 43.887 6.383 45.038 1.00 20.58 525 LEU A O 1
ATOM 3802 N N . ARG A 1 526 ? 44.800 5.569 46.929 1.00 20.62 526 ARG A N 1
ATOM 3803 C CA . ARG A 1 526 ? 46.169 5.698 46.447 1.00 20.91 526 ARG A CA 1
ATOM 3804 C C . ARG A 1 526 ? 47.026 4.511 46.874 1.00 20.85 526 ARG A C 1
ATOM 3805 O O . ARG A 1 526 ? 46.602 3.699 47.698 1.00 20.67 526 ARG A O 1
ATOM 3813 N N . GLY A 1 527 ? 48.221 4.418 46.291 1.00 20.87 527 GLY A N 1
ATOM 3814 C CA . GLY A 1 527 ? 49.189 3.375 46.616 1.00 20.94 527 GLY A CA 1
ATOM 3815 C C . GLY A 1 527 ? 48.634 1.968 46.510 1.00 21.16 527 GLY A C 1
ATOM 3816 O O . GLY A 1 527 ? 48.082 1.580 45.476 1.00 21.29 527 GLY A O 1
ATOM 3817 N N . GLU A 1 528 ? 48.750 1.222 47.606 1.00 21.19 528 GLU A N 1
ATOM 3818 C CA . GLU A 1 528 ? 48.411 -0.194 47.628 1.00 21.28 528 GLU A CA 1
ATOM 3819 C C . GLU A 1 528 ? 46.909 -0.464 47.688 1.00 20.97 528 GLU A C 1
ATOM 3820 O O . GLU A 1 528 ? 46.440 -1.464 47.150 1.00 20.92 528 GLU A O 1
ATOM 3826 N N . GLN A 1 529 ? 46.168 0.421 48.350 1.00 20.74 529 GLN A N 1
ATOM 3827 C CA . GLN A 1 529 ? 44.719 0.289 48.460 1.00 20.55 529 GLN A CA 1
ATOM 3828 C C . GLN A 1 529 ? 44.065 0.461 47.089 1.00 20.55 529 GLN A C 1
ATOM 3829 O O . GLN A 1 529 ? 43.162 -0.288 46.722 1.00 20.44 529 GLN A O 1
ATOM 3835 N N . ARG A 1 530 ? 44.550 1.442 46.335 1.00 20.72 530 ARG A N 1
ATOM 3836 C CA . ARG A 1 530 ? 44.124 1.684 44.961 1.00 20.72 530 ARG A CA 1
ATOM 3837 C C . ARG A 1 530 ? 44.407 0.466 44.075 1.00 20.53 530 ARG A C 1
ATOM 3838 O O . ARG A 1 530 ? 43.518 -0.019 43.380 1.00 20.41 530 ARG A O 1
ATOM 3846 N N . LYS A 1 531 ? 45.640 -0.030 44.129 1.00 20.47 531 LYS A N 1
ATOM 3847 C CA . LYS A 1 531 ? 46.058 -1.200 43.355 1.00 20.52 531 LYS A CA 1
ATOM 3848 C C . LYS A 1 531 ? 45.247 -2.463 43.682 1.00 20.22 531 LYS A C 1
ATOM 3849 O O . LYS A 1 531 ? 44.971 -3.274 42.793 1.00 20.08 531 LYS A O 1
ATOM 3855 N N . THR A 1 532 ? 44.879 -2.621 44.953 1.00 19.64 532 THR A N 1
ATOM 3856 C CA . THR A 1 532 ? 44.090 -3.766 45.395 1.00 19.30 532 THR A CA 1
ATOM 3857 C C . THR A 1 532 ? 42.633 -3.624 44.962 1.00 19.05 532 THR A C 1
ATOM 3858 O O . THR A 1 532 ? 41.987 -4.612 44.615 1.00 18.88 532 THR A O 1
ATOM 3862 N N . PHE A 1 533 ? 42.130 -2.392 44.992 1.00 18.72 533 PHE A N 1
ATOM 3863 C CA . PHE A 1 533 ? 40.788 -2.080 44.511 1.00 18.41 533 PHE A CA 1
ATOM 3864 C C . PHE A 1 533 ? 40.645 -2.545 43.071 1.00 18.46 533 PHE A C 1
ATOM 3865 O O . PHE A 1 533 ? 39.726 -3.298 42.748 1.00 18.55 533 PHE A O 1
ATOM 3873 N N . VAL A 1 534 ? 41.578 -2.126 42.220 1.00 18.33 534 VAL A N 1
ATOM 3874 C CA . VAL A 1 534 ? 41.544 -2.498 40.811 1.00 18.43 534 VAL A CA 1
ATOM 3875 C C . VAL A 1 534 ? 41.607 -4.014 40.655 1.00 18.39 534 VAL A C 1
ATOM 3876 O O . VAL A 1 534 ? 40.835 -4.594 39.890 1.00 18.20 534 VAL A O 1
ATOM 3880 N N . GLU A 1 535 ? 42.503 -4.648 41.408 1.00 18.46 535 GLU A N 1
ATOM 3881 C CA . GLU A 1 535 ? 42.755 -6.075 41.258 1.00 18.68 535 GLU A CA 1
ATOM 3882 C C . GLU A 1 535 ? 41.567 -6.933 41.698 1.00 18.60 535 GLU A C 1
ATOM 3883 O O . GLU A 1 535 ? 41.251 -7.932 41.049 1.00 18.36 535 GLU A O 1
ATOM 3889 N N . LEU A 1 536 ? 40.914 -6.535 42.789 1.00 18.71 536 LEU A N 1
ATOM 3890 C CA . LEU A 1 536 ? 39.703 -7.212 43.268 1.00 19.13 536 LEU A CA 1
ATOM 3891 C C . LEU A 1 536 ? 38.579 -7.225 42.234 1.00 19.40 536 LEU A C 1
ATOM 3892 O O . LEU A 1 536 ? 37.792 -8.163 42.185 1.00 19.02 536 LEU A O 1
ATOM 3897 N N . MET A 1 537 ? 38.506 -6.177 41.417 1.00 20.19 537 MET A N 1
ATOM 3898 C CA . MET A 1 537 ? 37.526 -6.114 40.336 1.00 20.78 537 MET A CA 1
ATOM 3899 C C . MET A 1 537 ? 37.998 -6.894 39.114 1.00 21.25 537 MET A C 1
ATOM 3900 O O . MET A 1 537 ? 37.251 -7.707 38.565 1.00 21.26 537 MET A O 1
ATOM 3905 N N . ARG A 1 538 ? 39.239 -6.637 38.699 1.00 21.77 538 ARG A N 1
ATOM 3906 C CA . ARG A 1 538 ? 39.794 -7.172 37.450 1.00 22.18 538 ARG A CA 1
ATOM 3907 C C . ARG A 1 538 ? 40.016 -8.690 37.491 1.00 22.29 538 ARG A C 1
ATOM 3908 O O . ARG A 1 538 ? 39.570 -9.408 36.593 1.00 22.38 538 ARG A O 1
ATOM 3916 N N . ARG A 1 539 ? 40.701 -9.170 38.527 1.00 22.39 539 ARG A N 1
ATOM 3917 C CA . ARG A 1 539 ? 40.990 -10.599 38.676 1.00 22.51 539 ARG A CA 1
ATOM 3918 C C . ARG A 1 539 ? 40.050 -11.290 39.672 1.00 22.35 539 ARG A C 1
ATOM 3919 O O . ARG A 1 539 ? 39.692 -12.459 39.488 1.00 22.50 539 ARG A O 1
ATOM 3927 N N . GLY A 1 540 ? 39.640 -10.565 40.710 1.00 22.18 540 GLY A N 1
ATOM 3928 C CA . GLY A 1 540 ? 38.722 -11.103 41.713 1.00 22.03 540 GLY A CA 1
ATOM 3929 C C . GLY A 1 540 ? 37.280 -11.190 41.236 1.00 22.04 540 GLY A C 1
ATOM 3930 O O . GLY A 1 540 ? 36.489 -11.959 41.786 1.00 22.04 540 GLY A O 1
ATOM 3931 N N . ASP A 1 541 ? 36.949 -10.389 40.219 1.00 21.78 541 ASP A N 1
ATOM 3932 C CA . ASP A 1 541 ? 35.611 -10.339 39.605 1.00 21.64 541 ASP A CA 1
ATOM 3933 C C . ASP A 1 541 ? 34.521 -9.889 40.588 1.00 21.24 541 ASP A C 1
ATOM 3934 O O . ASP A 1 541 ? 33.340 -10.198 40.414 1.00 21.62 541 ASP A O 1
ATOM 3939 N N . LEU A 1 542 ? 34.928 -9.147 41.614 1.00 20.59 542 LEU A N 1
ATOM 3940 C CA . LEU A 1 542 ? 34.004 -8.651 42.630 1.00 19.73 542 LEU A CA 1
ATOM 3941 C C . LEU A 1 542 ? 33.319 -7.360 42.182 1.00 19.43 542 LEU A C 1
ATOM 3942 O O . LEU A 1 542 ? 33.866 -6.625 41.351 1.00 19.61 542 LEU A O 1
ATOM 3947 N N . PRO A 1 543 ? 32.116 -7.076 42.729 1.00 18.99 543 PRO A N 1
ATOM 3948 C CA . PRO A 1 543 ? 31.440 -5.812 42.433 1.00 18.51 543 PRO A CA 1
ATOM 3949 C C . PRO A 1 543 ? 32.283 -4.650 42.915 1.00 18.10 543 PRO A C 1
ATOM 3950 O O . PRO A 1 543 ? 33.147 -4.835 43.779 1.00 18.34 543 PRO A O 1
ATOM 3954 N N . VAL A 1 544 ? 32.025 -3.464 42.366 1.00 17.61 544 VAL A N 1
ATOM 3955 C CA . VAL A 1 544 ? 32.778 -2.256 42.693 1.00 16.91 544 VAL A CA 1
ATOM 3956 C C . VAL A 1 544 ? 32.691 -1.900 44.191 1.00 17.15 544 VAL A C 1
ATOM 3957 O O . VAL A 1 544 ? 33.717 -1.710 44.845 1.00 17.61 544 VAL A O 1
ATOM 3961 N N . TRP A 1 545 ? 31.475 -1.818 44.727 1.00 17.11 545 TRP A N 1
ATOM 3962 C CA . TRP A 1 545 ? 31.273 -1.452 46.131 1.00 17.06 545 TRP A CA 1
ATOM 3963 C C . TRP A 1 545 ? 32.047 -2.368 47.079 1.00 16.82 545 TRP A C 1
ATOM 3964 O O . TRP A 1 545 ? 32.706 -1.896 48.006 1.00 16.86 545 TRP A O 1
ATOM 3975 N N . LEU A 1 546 ? 31.964 -3.673 46.835 1.00 16.90 546 LEU A N 1
ATOM 3976 C CA . LEU A 1 546 ? 32.636 -4.657 47.676 1.00 16.72 546 LEU A CA 1
ATOM 3977 C C . LEU A 1 546 ? 34.159 -4.537 47.552 1.00 16.83 546 LEU A C 1
ATOM 3978 O O . LEU A 1 546 ? 34.861 -4.448 48.568 1.00 17.13 546 LEU A O 1
ATOM 3983 N N . SER A 1 547 ? 34.654 -4.536 46.310 1.00 16.55 547 SER A N 1
ATOM 3984 C CA . SER A 1 547 ? 36.064 -4.300 46.021 1.00 16.29 547 SER A CA 1
ATOM 3985 C C . SER A 1 547 ? 36.579 -3.038 46.716 1.00 16.38 547 SER A C 1
ATOM 3986 O O . SER A 1 547 ? 37.702 -3.026 47.223 1.00 16.04 547 SER A O 1
ATOM 3989 N N . TYR A 1 548 ? 35.766 -1.978 46.722 1.00 16.38 548 TYR A N 1
ATOM 3990 C CA . TYR A 1 548 ? 36.148 -0.724 47.387 1.00 16.42 548 TYR A CA 1
ATOM 3991 C C . TYR A 1 548 ? 36.175 -0.883 48.904 1.00 16.52 548 TYR A C 1
ATOM 3992 O O . TYR A 1 548 ? 37.054 -0.341 49.573 1.00 16.60 548 TYR A O 1
ATOM 4001 N N . LYS A 1 549 ? 35.198 -1.610 49.436 1.00 16.86 549 LYS A N 1
ATOM 4002 C CA . LYS A 1 549 ? 35.096 -1.852 50.877 1.00 17.58 549 LYS A CA 1
ATOM 4003 C C . LYS A 1 549 ? 36.308 -2.610 51.405 1.00 17.52 549 LYS A C 1
ATOM 4004 O O . LYS A 1 549 ? 36.876 -2.244 52.430 1.00 17.58 549 LYS A O 1
ATOM 4010 N N . VAL A 1 550 ? 36.707 -3.651 50.681 1.00 17.43 550 VAL A N 1
ATOM 4011 C CA . VAL A 1 550 ? 37.818 -4.500 51.089 1.00 17.03 550 VAL A CA 1
ATOM 4012 C C . VAL A 1 550 ? 39.141 -3.744 50.957 1.00 17.28 550 VAL A C 1
ATOM 4013 O O . VAL A 1 550 ? 39.912 -3.672 51.914 1.00 17.05 550 VAL A O 1
ATOM 4017 N N . ALA A 1 551 ? 39.386 -3.162 49.783 1.00 17.24 551 ALA A N 1
ATOM 4018 C CA . ALA A 1 551 ? 40.628 -2.422 49.538 1.00 17.30 551 ALA A CA 1
ATOM 4019 C C . ALA A 1 551 ? 40.839 -1.230 50.476 1.00 17.37 551 ALA A C 1
ATOM 4020 O O . ALA A 1 551 ? 41.954 -1.011 50.948 1.00 17.54 551 ALA A O 1
ATOM 4022 N N . SER A 1 552 ? 39.786 -0.457 50.741 1.00 17.44 552 SER A N 1
ATOM 4023 C CA . SER A 1 552 ? 39.939 0.726 51.602 1.00 17.66 552 SER A CA 1
ATOM 4024 C C . SER A 1 552 ? 40.004 0.381 53.094 1.00 17.61 552 SER A C 1
ATOM 4025 O O . SER A 1 552 ? 40.352 1.225 53.920 1.00 17.79 552 SER A O 1
ATOM 4028 N N . ALA A 1 553 ? 39.680 -0.867 53.425 1.00 17.61 553 ALA A N 1
ATOM 4029 C CA . ALA A 1 553 ? 39.878 -1.390 54.774 1.00 17.36 553 ALA A CA 1
ATOM 4030 C C . ALA A 1 553 ? 41.350 -1.733 55.010 1.00 17.45 553 ALA A C 1
ATOM 4031 O O . ALA A 1 553 ? 41.764 -1.988 56.148 1.00 17.72 553 ALA A O 1
ATOM 4033 N N . GLY A 1 554 ? 42.134 -1.736 53.932 1.00 17.33 554 GLY A N 1
ATOM 4034 C CA . GLY A 1 554 ? 43.578 -1.973 54.009 1.00 17.30 554 GLY A CA 1
ATOM 4035 C C . GLY A 1 554 ? 43.948 -3.423 53.761 1.00 17.31 554 GLY A C 1
ATOM 4036 O O . GLY A 1 554 ? 45.090 -3.824 53.980 1.00 17.25 554 GLY A O 1
ATOM 4037 N N . ILE A 1 555 ? 42.975 -4.208 53.302 1.00 17.42 555 ILE A N 1
ATOM 4038 C CA . ILE A 1 555 ? 43.165 -5.636 53.047 1.00 17.35 555 ILE A CA 1
ATOM 4039 C C . ILE A 1 555 ? 43.889 -5.856 51.718 1.00 17.67 555 ILE A C 1
ATOM 4040 O O . ILE A 1 555 ? 43.547 -5.241 50.706 1.00 17.83 555 ILE A O 1
ATOM 4045 N N . SER A 1 556 ? 44.896 -6.726 51.739 1.00 17.88 556 SER A N 1
ATOM 4046 C CA . SER A 1 556 ? 45.600 -7.162 50.533 1.00 18.22 556 SER A CA 1
ATOM 4047 C C . SER A 1 556 ? 44.721 -8.094 49.700 1.00 18.32 556 SER A C 1
ATOM 4048 O O . SER A 1 556 ? 43.766 -8.687 50.215 1.00 18.34 556 SER A O 1
ATOM 4051 N N . TYR A 1 557 ? 45.060 -8.235 48.420 1.00 18.34 557 TYR A N 1
ATOM 4052 C CA . TYR A 1 557 ? 44.266 -9.051 47.497 1.00 18.43 557 TYR A CA 1
ATOM 4053 C C . TYR A 1 557 ? 44.124 -10.521 47.912 1.00 18.40 557 TYR A C 1
ATOM 4054 O O . TYR A 1 557 ? 43.037 -11.094 47.800 1.00 18.58 557 TYR A O 1
ATOM 4063 N N . LYS A 1 558 ? 45.220 -11.115 48.380 1.00 18.43 558 LYS A N 1
ATOM 4064 C CA . LYS A 1 558 ? 45.293 -12.555 48.666 1.00 18.65 558 LYS A CA 1
ATOM 4065 C C . LYS A 1 558 ? 44.797 -12.928 50.068 1.00 18.45 558 LYS A C 1
ATOM 4066 O O . LYS A 1 558 ? 44.688 -14.110 50.403 1.00 18.44 558 LYS A O 1
ATOM 4072 N N . ASP A 1 559 ? 44.513 -11.912 50.876 1.00 18.37 559 ASP A N 1
ATOM 4073 C CA . ASP A 1 559 ? 43.981 -12.083 52.218 1.00 18.29 559 ASP A CA 1
ATOM 4074 C C . ASP A 1 559 ? 42.471 -12.269 52.122 1.00 18.40 559 ASP A C 1
ATOM 4075 O O . ASP A 1 559 ? 41.756 -11.385 51.639 1.00 18.23 559 ASP A O 1
ATOM 4080 N N . ARG A 1 560 ? 41.992 -13.421 52.588 1.00 18.35 560 ARG A N 1
ATOM 4081 C CA . ARG A 1 560 ? 40.580 -13.779 52.451 1.00 18.41 560 ARG A CA 1
ATOM 4082 C C . ARG A 1 560 ? 39.852 -13.895 53.792 1.00 18.46 560 ARG A C 1
ATOM 4083 O O . ARG A 1 560 ? 38.675 -14.242 53.829 1.00 18.76 560 ARG A O 1
ATOM 4091 N N . GLU A 1 561 ? 40.546 -13.582 54.885 1.00 18.60 561 GLU A N 1
ATOM 4092 C CA . GLU A 1 561 ? 39.966 -13.665 56.231 1.00 18.77 561 GLU A CA 1
ATOM 4093 C C . GLU A 1 561 ? 38.599 -12.992 56.336 1.00 18.37 561 GLU A C 1
ATOM 4094 O O . GLU A 1 561 ? 37.718 -13.472 57.053 1.00 18.05 561 GLU A O 1
ATOM 4100 N N . TRP A 1 562 ? 38.430 -11.894 55.600 1.00 18.26 562 TRP A N 1
ATOM 4101 C CA . TRP A 1 562 ? 37.200 -11.103 55.631 1.00 18.09 562 TRP A CA 1
ATOM 4102 C C . TRP A 1 562 ? 35.969 -11.847 55.099 1.00 18.25 562 TRP A C 1
ATOM 4103 O O . TRP A 1 562 ? 34.842 -11.466 55.406 1.00 18.36 562 TRP A O 1
ATOM 4114 N N . CYS A 1 563 ? 36.190 -12.895 54.305 1.00 18.48 563 CYS A N 1
ATOM 4115 C CA . CYS A 1 563 ? 35.105 -13.744 53.797 1.00 18.70 563 CYS A CA 1
ATOM 4116 C C . CYS A 1 563 ? 34.455 -14.622 54.873 1.00 19.06 563 CYS A C 1
ATOM 4117 O O . CYS A 1 563 ? 33.443 -15.281 54.613 1.00 19.13 563 CYS A O 1
ATOM 4120 N N . PHE A 1 564 ? 35.037 -14.620 56.070 1.00 19.50 564 PHE A N 1
ATOM 4121 C CA . PHE A 1 564 ? 34.624 -15.511 57.154 1.00 20.18 564 PHE A CA 1
ATOM 4122 C C . PHE A 1 564 ? 34.408 -14.769 58.481 1.00 20.80 564 PHE A C 1
ATOM 4123 O O . PHE A 1 564 ? 33.902 -15.338 59.449 1.00 20.87 564 PHE A O 1
ATOM 4131 N N . THR A 1 565 ? 34.766 -13.488 58.493 1.00 21.64 565 THR A N 1
ATOM 4132 C CA . THR A 1 565 ? 34.763 -12.651 59.697 1.00 22.68 565 THR A CA 1
ATOM 4133 C C . THR A 1 565 ? 33.395 -12.009 60.017 1.00 23.16 565 THR A C 1
ATOM 4134 O O . THR A 1 565 ? 33.198 -11.475 61.112 1.00 23.14 565 THR A O 1
ATOM 4138 N N . GLY A 1 566 ? 32.454 -12.088 59.077 1.00 23.69 566 GLY A N 1
ATOM 4139 C CA . GLY A 1 566 ? 31.147 -11.430 59.214 1.00 24.42 566 GLY A CA 1
ATOM 4140 C C . GLY A 1 566 ? 30.285 -11.901 60.372 1.00 24.89 566 GLY A C 1
ATOM 4141 O O . GLY A 1 566 ? 30.558 -12.942 60.977 1.00 24.97 566 GLY A O 1
ATOM 4142 N N . GLU A 1 567 ? 29.240 -11.132 60.680 1.00 25.38 567 GLU A N 1
ATOM 4143 C CA . GLU A 1 567 ? 28.329 -11.479 61.779 1.00 25.86 567 GLU A CA 1
ATOM 4144 C C . GLU A 1 567 ? 27.350 -12.575 61.367 1.00 25.89 567 GLU A C 1
ATOM 4145 O O . GLU A 1 567 ? 27.260 -12.939 60.191 1.00 25.87 567 GLU A O 1
ATOM 4151 N N . ARG A 1 568 ? 26.612 -13.077 62.355 1.00 25.90 568 ARG A N 1
ATOM 4152 C CA . ARG A 1 568 ? 25.603 -14.121 62.181 1.00 26.01 568 ARG A CA 1
ATOM 4153 C C . ARG A 1 568 ? 24.753 -13.958 60.911 1.00 25.61 568 ARG A C 1
ATOM 4154 O O . ARG A 1 568 ? 24.604 -14.909 60.135 1.00 25.90 568 ARG A O 1
ATOM 4162 N N . ASN A 1 569 ? 24.216 -12.754 60.701 1.00 24.93 569 ASN A N 1
ATOM 4163 C CA . ASN A 1 569 ? 23.298 -12.478 59.589 1.00 24.25 569 ASN A CA 1
ATOM 4164 C C . ASN A 1 569 ? 23.963 -12.443 58.213 1.00 23.74 569 ASN A C 1
ATOM 4165 O O . ASN A 1 569 ? 23.279 -12.438 57.184 1.00 23.82 569 ASN A O 1
ATOM 4170 N N . ASN A 1 570 ? 25.292 -12.414 58.196 1.00 22.89 570 ASN A N 1
ATOM 4171 C CA . ASN A 1 570 ? 26.041 -12.376 56.945 1.00 21.99 570 ASN A CA 1
ATOM 4172 C C . ASN A 1 570 ? 26.306 -13.752 56.338 1.00 21.10 570 ASN A C 1
ATOM 4173 O O . ASN A 1 570 ? 26.916 -13.856 55.273 1.00 20.79 570 ASN A O 1
ATOM 4178 N N . GLN A 1 571 ? 25.839 -14.798 57.017 1.00 20.34 571 GLN A N 1
ATOM 4179 C CA . GLN A 1 571 ? 25.909 -16.164 56.499 1.00 19.38 571 GLN A CA 1
ATOM 4180 C C . GLN A 1 571 ? 25.300 -16.264 55.100 1.00 19.30 571 GLN A C 1
ATOM 4181 O O . GLN A 1 571 ? 24.114 -15.980 54.912 1.00 19.25 571 GLN A O 1
ATOM 4187 N N . ILE A 1 572 ? 26.122 -16.662 54.129 1.00 18.95 572 ILE A N 1
ATOM 4188 C CA . ILE A 1 572 ? 25.669 -16.857 52.752 1.00 18.63 572 ILE A CA 1
ATOM 4189 C C . ILE A 1 572 ? 24.927 -18.182 52.613 1.00 18.93 572 ILE A C 1
ATOM 4190 O O . ILE A 1 572 ? 25.377 -19.219 53.115 1.00 18.93 572 ILE A O 1
ATOM 4195 N N . LEU A 1 573 ? 23.790 -18.133 51.923 1.00 19.10 573 LEU A N 1
ATOM 4196 C CA . LEU A 1 573 ? 23.006 -19.325 51.606 1.00 19.20 573 LEU A CA 1
ATOM 4197 C C . LEU A 1 573 ? 23.108 -19.669 50.124 1.00 19.18 573 LEU A C 1
ATOM 4198 O O . LEU A 1 573 ? 23.163 -18.779 49.278 1.00 19.24 573 LEU A O 1
ATOM 4203 N N . GLU A 1 574 ? 23.146 -20.963 49.824 1.00 19.28 574 GLU A N 1
ATOM 4204 C CA . GLU A 1 574 ? 23.038 -21.449 48.448 1.00 19.30 574 GLU A CA 1
ATOM 4205 C C . GLU A 1 574 ? 22.054 -22.598 48.386 1.00 18.64 574 GLU A C 1
ATOM 4206 O O . GLU A 1 574 ? 22.161 -23.558 49.148 1.00 18.45 574 GLU A O 1
ATOM 4212 N N . GLU A 1 575 ? 21.095 -22.486 47.471 1.00 18.28 575 GLU A N 1
ATOM 4213 C CA . GLU A 1 575 ? 20.036 -23.479 47.313 1.00 17.73 575 GLU A CA 1
ATOM 4214 C C . GLU A 1 575 ? 19.599 -24.027 48.682 1.00 17.01 575 GLU A C 1
ATOM 4215 O O . GLU A 1 575 ? 19.548 -25.242 48.898 1.00 16.81 575 GLU A O 1
ATOM 4221 N N . ASN A 1 576 ? 19.319 -23.100 49.603 1.00 16.20 576 ASN A N 1
ATOM 4222 C CA . ASN A 1 576 ? 18.771 -23.394 50.941 1.00 15.53 576 ASN A CA 1
ATOM 4223 C C . ASN A 1 576 ? 19.751 -24.039 51.928 1.00 15.24 576 ASN A C 1
ATOM 4224 O O . ASN A 1 576 ? 19.350 -24.552 52.979 1.00 14.94 576 ASN A O 1
ATOM 4229 N N . MET A 1 577 ? 21.035 -23.992 51.583 1.00 15.22 577 MET A N 1
ATOM 4230 C CA . MET A 1 577 ? 22.104 -24.524 52.426 1.00 15.30 577 MET A CA 1
ATOM 4231 C C . MET A 1 577 ? 23.039 -23.396 52.852 1.00 15.64 577 MET A C 1
ATOM 4232 O O . MET A 1 577 ? 23.387 -22.531 52.049 1.00 15.28 577 MET A O 1
ATOM 4237 N N . GLU A 1 578 ? 23.449 -23.412 54.115 1.00 16.37 578 GLU A N 1
ATOM 4238 C CA . GLU A 1 578 ? 24.502 -22.519 54.576 1.00 17.16 578 GLU A CA 1
ATOM 4239 C C . GLU A 1 578 ? 25.798 -22.936 53.901 1.00 17.42 578 GLU A C 1
ATOM 4240 O O . GLU A 1 578 ? 26.274 -24.054 54.092 1.00 17.11 578 GLU A O 1
ATOM 4246 N N . VAL A 1 579 ? 26.332 -22.040 53.077 1.00 17.86 579 VAL A N 1
ATOM 4247 C CA . VAL A 1 579 ? 27.568 -22.288 52.346 1.00 18.65 579 VAL A CA 1
ATOM 4248 C C . VAL A 1 579 ? 28.753 -22.410 53.300 1.00 19.24 579 VAL A C 1
ATOM 4249 O O . VAL A 1 579 ? 29.001 -21.522 54.122 1.00 19.13 579 VAL A O 1
ATOM 4253 N N . GLU A 1 580 ? 29.454 -23.535 53.190 1.00 20.11 580 GLU A N 1
ATOM 4254 C CA . GLU A 1 580 ? 30.732 -23.752 53.856 1.00 20.92 580 GLU A CA 1
ATOM 4255 C C . GLU A 1 580 ? 31.834 -23.883 52.815 1.00 21.20 580 GLU A C 1
ATOM 4256 O O . GLU A 1 580 ? 31.646 -24.507 51.769 1.00 21.26 580 GLU A O 1
ATOM 4262 N N . ILE A 1 581 ? 32.983 -23.295 53.121 1.00 21.66 581 ILE A N 1
ATOM 4263 C CA . ILE A 1 581 ? 34.104 -23.215 52.196 1.00 22.17 581 ILE A CA 1
ATOM 4264 C C . ILE A 1 581 ? 35.283 -24.033 52.726 1.00 22.47 581 ILE A C 1
ATOM 4265 O O . ILE A 1 581 ? 35.567 -24.022 53.924 1.00 22.30 581 ILE A O 1
ATOM 4270 N N . TRP A 1 582 ? 35.948 -24.752 51.825 1.00 22.95 582 TRP A N 1
ATOM 4271 C CA . TRP A 1 582 ? 37.240 -25.354 52.118 1.00 23.57 582 TRP A CA 1
ATOM 4272 C C . TRP A 1 582 ? 38.347 -24.374 51.738 1.00 23.95 582 TRP A C 1
ATOM 4273 O O . TRP A 1 582 ? 38.665 -24.216 50.559 1.00 23.98 582 TRP A O 1
ATOM 4284 N N . THR A 1 583 ? 38.921 -23.721 52.749 1.00 24.56 583 THR A N 1
ATOM 4285 C CA . THR A 1 583 ? 39.881 -22.621 52.562 1.00 25.24 583 THR A CA 1
ATOM 4286 C C . THR A 1 583 ? 41.219 -23.025 51.930 1.00 25.71 583 THR A C 1
ATOM 4287 O O . THR A 1 583 ? 41.462 -24.199 51.641 1.00 25.71 583 THR A O 1
ATOM 4291 N N . ARG A 1 584 ? 42.076 -22.020 51.738 1.00 26.35 584 ARG A N 1
ATOM 4292 C CA . ARG A 1 584 ? 43.421 -22.172 51.175 1.00 26.98 584 ARG A CA 1
ATOM 4293 C C . ARG A 1 584 ? 44.278 -23.152 51.973 1.00 26.91 584 ARG A C 1
ATOM 4294 O O . ARG A 1 584 ? 44.837 -24.098 51.412 1.00 27.05 584 ARG A O 1
ATOM 4302 N N . GLU A 1 585 ? 44.369 -22.920 53.281 1.00 26.93 585 GLU A N 1
ATOM 4303 C CA . GLU A 1 585 ? 45.223 -23.724 54.162 1.00 26.84 585 GLU A CA 1
ATOM 4304 C C . GLU A 1 585 ? 44.532 -24.949 54.781 1.00 26.60 585 GLU A C 1
ATOM 4305 O O . GLU A 1 585 ? 45.041 -25.540 55.736 1.00 26.75 585 GLU A O 1
ATOM 4311 N N . GLY A 1 586 ? 43.381 -25.327 54.228 1.00 26.38 586 GLY A N 1
ATOM 4312 C CA . GLY A 1 586 ? 42.728 -26.594 54.570 1.00 25.95 586 GLY A CA 1
ATOM 4313 C C . GLY A 1 586 ? 41.671 -26.580 55.662 1.00 25.62 586 GLY A C 1
ATOM 4314 O O . GLY A 1 586 ? 41.318 -27.634 56.191 1.00 25.67 586 GLY A O 1
ATOM 4315 N N . GLU A 1 587 ? 41.161 -25.397 55.999 1.00 25.26 587 GLU A N 1
ATOM 4316 C CA . GLU A 1 587 ? 40.100 -25.265 57.000 1.00 24.84 587 GLU A CA 1
ATOM 4317 C C . GLU A 1 587 ? 38.718 -25.256 56.350 1.00 24.30 587 GLU A C 1
ATOM 4318 O O . GLU A 1 587 ? 38.535 -24.686 55.269 1.00 24.28 587 GLU A O 1
ATOM 4324 N N . LYS A 1 588 ? 37.751 -25.883 57.015 1.00 23.63 588 LYS A N 1
ATOM 4325 C CA . LYS A 1 588 ? 36.356 -25.804 56.598 1.00 23.01 588 LYS A CA 1
ATOM 4326 C C . LYS A 1 588 ? 35.657 -24.697 57.384 1.00 22.46 588 LYS A C 1
ATOM 4327 O O . LYS A 1 588 ? 35.489 -24.798 58.602 1.00 22.34 588 LYS A O 1
ATOM 4333 N N . LYS A 1 589 ? 35.258 -23.645 56.669 1.00 21.76 589 LYS A N 1
ATOM 4334 C CA . LYS A 1 589 ? 34.702 -22.434 57.271 1.00 21.10 589 LYS A CA 1
ATOM 4335 C C . LYS A 1 589 ? 33.370 -22.027 56.640 1.00 20.39 589 LYS A C 1
ATOM 4336 O O . LYS A 1 589 ? 33.161 -22.204 55.442 1.00 20.26 589 LYS A O 1
ATOM 4342 N N . LYS A 1 590 ? 32.482 -21.469 57.456 1.00 19.64 590 LYS A N 1
ATOM 4343 C CA . LYS A 1 590 ? 31.208 -20.935 56.982 1.00 19.09 590 LYS A CA 1
ATOM 4344 C C . LYS A 1 590 ? 31.463 -19.680 56.159 1.00 18.72 590 LYS A C 1
ATOM 4345 O O . LYS A 1 590 ? 32.219 -18.806 56.588 1.00 18.63 590 LYS A O 1
ATOM 4351 N N . LEU A 1 591 ? 30.847 -19.595 54.981 1.00 18.24 591 LEU A N 1
ATOM 4352 C CA . LEU A 1 591 ? 30.946 -18.388 54.165 1.00 18.09 591 LEU A CA 1
ATOM 4353 C C . LEU A 1 591 ? 30.113 -17.290 54.813 1.00 18.06 591 LEU A C 1
ATOM 4354 O O . LEU A 1 591 ? 28.875 -17.342 54.828 1.00 17.88 591 LEU A O 1
ATOM 4359 N N . ARG A 1 592 ? 30.819 -16.309 55.367 1.00 17.82 592 ARG A N 1
ATOM 4360 C CA . ARG A 1 592 ? 30.214 -15.279 56.192 1.00 17.93 592 ARG A CA 1
ATOM 4361 C C . ARG A 1 592 ? 31.053 -14.001 56.065 1.00 18.04 592 ARG A C 1
ATOM 4362 O O . ARG A 1 592 ? 31.864 -13.702 56.941 1.00 17.82 592 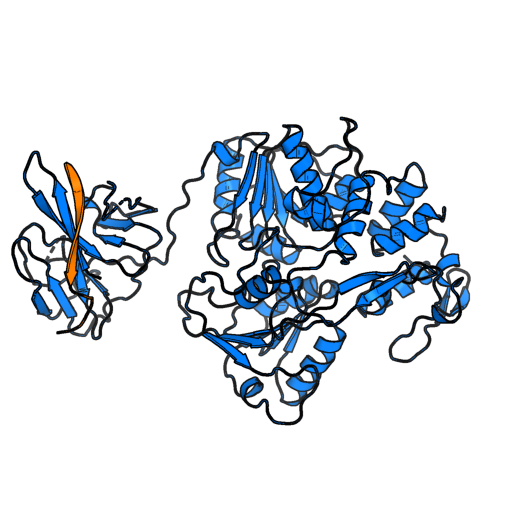ARG A O 1
ATOM 4370 N N . PRO A 1 593 ? 30.880 -13.257 54.951 1.00 18.13 593 PRO A N 1
ATOM 4371 C CA . PRO A 1 593 ? 31.731 -12.106 54.645 1.00 18.25 593 PRO A CA 1
ATOM 4372 C C . PRO A 1 593 ? 31.509 -10.941 55.596 1.00 18.39 593 PRO A C 1
ATOM 4373 O O . PRO A 1 593 ? 30.399 -10.752 56.097 1.00 18.30 593 PRO A O 1
ATOM 4377 N N . LYS A 1 594 ? 32.568 -10.171 55.832 1.00 18.52 594 LYS A N 1
ATOM 4378 C CA . LYS A 1 594 ? 32.479 -8.957 56.628 1.00 18.63 594 LYS A CA 1
ATOM 4379 C C . LYS A 1 594 ? 31.577 -7.952 55.925 1.00 18.45 594 LYS A C 1
ATOM 4380 O O . LYS A 1 594 ? 30.731 -7.334 56.557 1.00 18.10 594 LYS A O 1
ATOM 4386 N N . TRP A 1 595 ? 31.749 -7.817 54.612 1.00 18.88 595 TRP A N 1
ATOM 4387 C CA . TRP A 1 595 ? 30.878 -6.970 53.802 1.00 19.16 595 TRP A CA 1
ATOM 4388 C C . TRP A 1 595 ? 29.990 -7.803 52.894 1.00 19.47 595 TRP A C 1
ATOM 4389 O O . TRP A 1 595 ? 30.456 -8.710 52.205 1.00 19.60 595 TRP A O 1
ATOM 4400 N N . LEU A 1 596 ? 28.701 -7.485 52.919 1.00 19.95 596 LEU A N 1
ATOM 4401 C CA . LEU A 1 596 ? 27.681 -8.283 52.267 1.00 20.36 596 LEU A CA 1
ATOM 4402 C C . LEU A 1 596 ? 27.175 -7.585 51.013 1.00 20.55 596 LEU A C 1
ATOM 4403 O O . LEU A 1 596 ? 26.473 -6.573 51.087 1.00 20.57 596 LEU A O 1
ATOM 4408 N N . ASP A 1 597 ? 27.561 -8.125 49.861 1.00 20.82 597 ASP A N 1
ATOM 4409 C CA . ASP A 1 597 ? 27.105 -7.619 48.576 1.00 20.96 597 ASP A CA 1
ATOM 4410 C C . ASP A 1 597 ? 26.189 -8.669 47.971 1.00 21.10 597 ASP A C 1
ATOM 4411 O O . ASP A 1 597 ? 26.640 -9.755 47.614 1.00 20.98 597 ASP A O 1
ATOM 4416 N N . ALA A 1 598 ? 24.902 -8.343 47.863 1.00 21.44 598 ALA A N 1
ATOM 4417 C CA . ALA A 1 598 ? 23.900 -9.323 47.432 1.00 21.86 598 ALA A CA 1
ATOM 4418 C C . ALA A 1 598 ? 24.180 -9.878 46.038 1.00 22.03 598 ALA A C 1
ATOM 4419 O O . ALA A 1 598 ? 23.835 -11.017 45.735 1.00 22.18 598 ALA A O 1
ATOM 4421 N N . ARG A 1 599 ? 24.829 -9.072 45.206 1.00 22.40 599 ARG A N 1
ATOM 4422 C CA . ARG A 1 599 ? 25.171 -9.473 43.841 1.00 22.53 599 ARG A CA 1
ATOM 4423 C C . ARG A 1 599 ? 26.125 -10.674 43.740 1.00 23.03 599 ARG A C 1
ATOM 4424 O O . ARG A 1 599 ? 26.073 -11.406 42.751 1.00 23.53 599 ARG A O 1
ATOM 4432 N N . VAL A 1 600 ? 26.973 -10.895 44.746 1.00 23.43 600 VAL A N 1
ATOM 4433 C CA . VAL A 1 600 ? 27.819 -12.099 44.747 1.00 24.08 600 VAL A CA 1
ATOM 4434 C C . VAL A 1 600 ? 27.039 -13.389 45.045 1.00 24.65 600 VAL A C 1
ATOM 4435 O O . VAL A 1 600 ? 27.514 -14.477 44.736 1.00 24.77 600 VAL A O 1
ATOM 4439 N N . TYR A 1 601 ? 25.852 -13.273 45.636 1.00 25.41 601 TYR A N 1
ATOM 4440 C CA . TYR A 1 601 ? 25.084 -14.466 45.977 1.00 26.23 601 TYR A CA 1
ATOM 4441 C C . TYR A 1 601 ? 23.670 -14.568 45.399 1.00 26.46 601 TYR A C 1
ATOM 4442 O O . TYR A 1 601 ? 23.002 -15.583 45.588 1.00 26.55 601 TYR A O 1
ATOM 4451 N N . ALA A 1 602 ? 23.226 -13.535 44.686 1.00 26.78 602 ALA A N 1
ATOM 4452 C CA . ALA A 1 602 ? 21.922 -13.564 44.024 1.00 27.08 602 ALA A CA 1
ATOM 4453 C C . ALA A 1 602 ? 22.050 -14.139 42.617 1.00 27.56 602 ALA A C 1
ATOM 4454 O O . ALA A 1 602 ? 21.084 -14.663 42.051 1.00 27.67 602 ALA A O 1
ATOM 4456 N N . ASP A 1 603 ? 23.255 -14.032 42.063 1.00 27.80 603 ASP A N 1
ATOM 4457 C CA . ASP A 1 603 ? 23.574 -14.561 40.743 1.00 28.00 603 ASP A CA 1
ATOM 4458 C C . ASP A 1 603 ? 24.325 -15.885 40.923 1.00 27.93 603 ASP A C 1
ATOM 4459 O O . ASP A 1 603 ? 25.423 -15.897 41.481 1.00 28.17 603 ASP A O 1
ATOM 4464 N N . PRO A 1 604 ? 23.735 -17.005 40.457 1.00 27.78 604 PRO A N 1
ATOM 4465 C CA . PRO A 1 604 ? 24.327 -18.337 40.670 1.00 27.54 604 PRO A CA 1
ATOM 4466 C C . PRO A 1 604 ? 25.748 -18.499 40.109 1.00 27.36 604 PRO A C 1
ATOM 4467 O O . PRO A 1 604 ? 26.539 -19.271 40.657 1.00 27.37 604 PRO A O 1
ATOM 4471 N N . MET A 1 605 ? 26.060 -17.783 39.029 1.00 26.89 605 MET A N 1
ATOM 4472 C CA . MET A 1 605 ? 27.409 -17.776 38.477 1.00 26.50 605 MET A CA 1
ATOM 4473 C C . MET A 1 605 ? 28.336 -16.981 39.393 1.00 26.09 605 MET A C 1
ATOM 4474 O O . MET A 1 605 ? 29.484 -17.368 39.608 1.00 26.22 605 MET A O 1
ATOM 4479 N N . ALA A 1 606 ? 27.828 -15.873 39.933 1.00 25.42 606 ALA A N 1
ATOM 4480 C CA . ALA A 1 606 ? 28.604 -15.025 40.827 1.00 24.83 606 ALA A CA 1
ATOM 4481 C C . ALA A 1 606 ? 28.905 -15.730 42.140 1.00 24.34 606 ALA A C 1
ATOM 4482 O O . ALA A 1 606 ? 29.983 -15.547 42.704 1.00 24.23 606 ALA A O 1
ATOM 4484 N N . LEU A 1 607 ? 27.956 -16.532 42.621 1.00 23.56 607 LEU A N 1
ATOM 4485 C CA . LEU A 1 607 ? 28.167 -17.317 43.829 1.00 23.16 607 LEU A CA 1
ATOM 4486 C C . LEU A 1 607 ? 29.277 -18.341 43.618 1.00 22.76 607 LEU A C 1
ATOM 4487 O O . LEU A 1 607 ? 30.194 -18.445 44.435 1.00 22.69 607 LEU A O 1
ATOM 4492 N N . LYS A 1 608 ? 29.200 -19.071 42.510 1.00 22.32 608 LYS A N 1
ATOM 4493 C CA . LYS A 1 608 ? 30.214 -20.063 42.165 1.00 22.20 608 LYS A CA 1
ATOM 4494 C C . LYS A 1 608 ? 31.589 -19.404 42.050 1.00 21.80 608 LYS A C 1
ATOM 4495 O O . LYS A 1 608 ? 32.578 -19.934 42.557 1.00 21.75 608 LYS A O 1
ATOM 4501 N N . ASP A 1 609 ? 31.634 -18.239 41.403 1.00 21.32 609 ASP A N 1
ATOM 4502 C CA . ASP A 1 609 ? 32.859 -17.453 41.284 1.00 21.09 609 ASP A CA 1
ATOM 4503 C C . ASP A 1 609 ? 33.348 -16.971 42.651 1.00 20.55 609 ASP A C 1
ATOM 4504 O O . ASP A 1 609 ? 34.547 -17.006 42.939 1.00 20.28 609 ASP A O 1
ATOM 4509 N N . PHE A 1 610 ? 32.415 -16.531 43.491 1.00 20.01 610 PHE A N 1
ATOM 4510 C CA . PHE A 1 610 ? 32.766 -15.974 44.793 1.00 19.74 610 PHE A CA 1
ATOM 4511 C C . PHE A 1 610 ? 33.287 -17.037 45.751 1.00 19.64 610 PHE A C 1
ATOM 4512 O O . PHE A 1 610 ? 34.191 -16.772 46.541 1.00 19.45 610 PHE A O 1
ATOM 4520 N N . LYS A 1 611 ? 32.712 -18.237 45.664 1.00 19.47 611 LYS A N 1
ATOM 4521 C CA . LYS A 1 611 ? 33.163 -19.380 46.448 1.00 19.57 611 LYS A CA 1
ATOM 4522 C C . LYS A 1 611 ? 34.610 -19.731 46.118 1.00 19.45 611 LYS A C 1
ATOM 4523 O O . LYS A 1 611 ? 35.388 -20.069 47.010 1.00 19.23 611 LYS A O 1
ATOM 4529 N N . GLU A 1 612 ? 34.958 -19.642 44.836 1.00 19.55 612 GLU A N 1
ATOM 4530 C CA . GLU A 1 612 ? 36.335 -19.831 44.385 1.00 19.91 612 GLU A CA 1
ATOM 4531 C C . GLU A 1 612 ? 37.262 -18.738 44.906 1.00 19.86 612 GLU A C 1
ATOM 4532 O O . GLU A 1 612 ? 38.416 -19.012 45.245 1.00 20.07 612 GLU A O 1
ATOM 4538 N N . PHE A 1 613 ? 36.753 -17.509 44.970 1.00 19.90 613 PHE A N 1
ATOM 4539 C CA . PHE A 1 613 ? 37.504 -16.389 45.527 1.00 19.94 613 PHE A CA 1
ATOM 4540 C C . PHE A 1 613 ? 37.739 -16.578 47.025 1.00 20.03 613 PHE A C 1
ATOM 4541 O O . PHE A 1 613 ? 38.861 -16.417 47.510 1.00 19.76 613 PHE A O 1
ATOM 4549 N N . ALA A 1 614 ? 36.677 -16.923 47.749 1.00 20.26 614 ALA A N 1
ATOM 4550 C CA . ALA A 1 614 ? 36.770 -17.192 49.181 1.00 20.73 614 ALA A CA 1
ATOM 4551 C C . ALA A 1 614 ? 37.718 -18.360 49.496 1.00 21.22 614 ALA A C 1
ATOM 4552 O O . ALA A 1 614 ? 38.383 -18.359 50.536 1.00 21.56 614 ALA A O 1
ATOM 4554 N N . SER A 1 615 ? 37.784 -19.338 48.591 1.00 21.44 615 SER A N 1
ATOM 4555 C CA . SER A 1 615 ? 38.646 -20.510 48.759 1.00 21.89 615 SER A CA 1
ATOM 4556 C C . SER A 1 615 ? 40.136 -20.199 48.581 1.00 22.15 615 SER A C 1
ATOM 4557 O O . SER A 1 615 ? 40.988 -20.936 49.074 1.00 22.07 615 SER A O 1
ATOM 4560 N N . GLY A 1 616 ? 40.441 -19.117 47.869 1.00 22.58 616 GLY A N 1
ATOM 4561 C CA . GLY A 1 616 ? 41.824 -18.695 47.656 1.00 23.18 616 GLY A CA 1
ATOM 4562 C C . GLY A 1 616 ? 42.432 -19.211 46.367 1.00 23.60 616 GLY A C 1
ATOM 4563 O O . GLY A 1 616 ? 43.640 -19.094 46.159 1.00 23.77 616 GLY A O 1
ATOM 4564 N N . ARG A 1 617 ? 41.593 -19.782 45.504 1.00 24.11 617 ARG A N 1
ATOM 4565 C CA . ARG A 1 617 ? 42.021 -20.307 44.204 1.00 24.61 617 ARG A CA 1
ATOM 4566 C C . ARG A 1 617 ? 42.090 -19.209 43.152 1.00 24.91 617 ARG A C 1
ATOM 4567 O O . ARG A 1 617 ? 42.709 -19.386 42.099 1.00 25.10 617 ARG A O 1
ATOM 4575 N N . LYS A 1 618 ? 41.465 -18.075 43.460 1.00 25.18 618 LYS A N 1
ATOM 4576 C CA . LYS A 1 618 ? 41.229 -16.998 42.504 1.00 25.50 618 LYS A CA 1
ATOM 4577 C C . LYS A 1 618 ? 41.981 -15.720 42.892 1.00 25.60 618 LYS A C 1
ATOM 4578 O O . LYS A 1 618 ? 42.306 -14.891 42.042 1.00 25.72 618 LYS A O 1
ATOM 4585 N N . ALA B 2 1 ? 11.981 30.319 -8.848 1.00 23.22 49 ALA C N 1
ATOM 4586 C CA . ALA B 2 1 ? 11.531 28.937 -9.185 1.00 23.28 49 ALA C CA 1
ATOM 4587 C C . ALA B 2 1 ? 11.311 28.080 -7.929 1.00 23.34 49 ALA C C 1
ATOM 4588 O O . ALA B 2 1 ? 11.615 26.881 -7.919 1.00 23.31 49 ALA C O 1
ATOM 4590 N N . ASP B 2 2 ? 10.773 28.705 -6.881 1.00 23.34 50 ASP C N 1
ATOM 4591 C CA . ASP B 2 2 ? 10.472 28.021 -5.617 1.00 23.37 50 ASP C CA 1
ATOM 4592 C C . ASP B 2 2 ? 9.355 26.987 -5.760 1.00 23.29 50 ASP C C 1
ATOM 4593 O O . ASP B 2 2 ? 8.511 27.086 -6.654 1.00 23.27 50 ASP C O 1
ATOM 4598 N N . LEU B 2 3 ? 9.361 26.001 -4.866 1.00 23.25 51 LEU C N 1
ATOM 4599 C CA . LEU B 2 3 ? 8.472 24.845 -4.964 1.00 23.17 51 LEU C CA 1
ATOM 4600 C C . LEU B 2 3 ? 7.531 24.717 -3.761 1.00 23.11 51 LEU C C 1
ATOM 4601 O O . LEU B 2 3 ? 7.969 24.770 -2.608 1.00 23.03 51 LEU C O 1
ATOM 4606 N N . SER B 2 4 ? 6.240 24.552 -4.044 1.00 23.06 52 SER C N 1
ATOM 4607 C CA . SER B 2 4 ? 5.217 24.407 -3.003 1.00 23.15 52 SER C CA 1
ATOM 4608 C C . SER B 2 4 ? 4.275 23.229 -3.285 1.00 23.14 52 SER C C 1
ATOM 4609 O O . SER B 2 4 ? 4.289 22.667 -4.383 1.00 23.02 52 SER C O 1
ATOM 4612 N N . LEU B 2 5 ? 3.461 22.866 -2.293 1.00 23.24 53 LEU C N 1
ATOM 4613 C CA . LEU B 2 5 ? 2.550 21.720 -2.412 1.00 23.38 53 LEU C CA 1
ATOM 4614 C C . LEU B 2 5 ? 1.076 22.070 -2.188 1.00 23.44 53 LEU C C 1
ATOM 4615 O O . LEU B 2 5 ? 0.748 22.955 -1.394 1.00 23.36 53 LEU C O 1
ATOM 4620 N N . GLU B 2 6 ? 0.202 21.359 -2.902 1.00 23.55 54 GLU C N 1
ATOM 4621 C CA . GLU B 2 6 ? -1.251 21.492 -2.760 1.00 23.67 54 GLU C CA 1
ATOM 4622 C C . GLU B 2 6 ? -1.924 20.120 -2.798 1.00 23.71 54 GLU C C 1
ATOM 4623 O O . GLU B 2 6 ? -1.581 19.281 -3.634 1.00 23.79 54 GLU C O 1
ATOM 4629 N N . LYS B 2 7 ? -2.879 19.901 -1.895 1.00 23.74 55 LYS C N 1
ATOM 4630 C CA . LYS B 2 7 ? -3.609 18.630 -1.805 1.00 23.79 55 LYS C CA 1
ATOM 4631 C C . LYS B 2 7 ? -4.473 18.386 -3.043 1.00 23.81 55 LYS C C 1
ATOM 4632 O O . LYS B 2 7 ? -5.069 19.318 -3.588 1.00 23.83 55 LYS C O 1
ATOM 4638 N N . ALA B 2 8 ? -4.528 17.129 -3.480 1.00 23.81 56 ALA C N 1
ATOM 4639 C CA . ALA B 2 8 ? -5.332 16.742 -4.636 1.00 23.82 56 ALA C CA 1
ATOM 4640 C C . ALA B 2 8 ? -6.395 15.709 -4.264 1.00 23.87 56 ALA C C 1
ATOM 4641 O O . ALA B 2 8 ? -7.591 15.951 -4.451 1.00 23.81 56 ALA C O 1
ATOM 4643 N N . ALA B 2 9 ? -5.947 14.568 -3.738 1.00 23.96 57 ALA C N 1
ATOM 4644 C CA . ALA B 2 9 ? -6.826 13.465 -3.334 1.00 24.07 57 ALA C CA 1
ATOM 4645 C C . ALA B 2 9 ? -6.094 12.474 -2.426 1.00 24.12 57 ALA C C 1
ATOM 4646 O O . ALA B 2 9 ? -4.876 12.559 -2.253 1.00 24.08 57 ALA C O 1
ATOM 4648 N N . ASN B 2 10 ? -6.846 11.539 -1.849 1.00 24.21 58 ASN C N 1
ATOM 4649 C CA . ASN B 2 10 ? -6.271 10.477 -1.027 1.00 24.38 58 ASN C CA 1
ATOM 4650 C C . ASN B 2 10 ? -6.008 9.198 -1.824 1.00 24.57 58 ASN C C 1
ATOM 4651 O O . ASN B 2 10 ? -6.670 8.933 -2.834 1.00 24.56 58 ASN C O 1
ATOM 4656 N N . VAL B 2 11 ? -5.033 8.417 -1.359 1.00 24.78 59 VAL C N 1
ATOM 4657 C CA . VAL B 2 11 ? -4.652 7.150 -1.992 1.00 24.91 59 VAL C CA 1
ATOM 4658 C C . VAL B 2 11 ? -5.753 6.099 -1.798 1.00 24.99 59 VAL C C 1
ATOM 4659 O O . VAL B 2 11 ? -5.898 5.531 -0.712 1.00 25.03 59 VAL C O 1
ATOM 4663 N N . GLN B 2 12 ? -6.530 5.863 -2.855 1.00 25.17 60 GLN C N 1
ATOM 4664 C CA . GLN B 2 12 ? -7.651 4.912 -2.813 1.00 25.31 60 GLN C CA 1
ATOM 4665 C C . GLN B 2 12 ? -8.070 4.396 -4.197 1.00 25.32 60 GLN C C 1
ATOM 4666 O O . GLN B 2 12 ? -7.823 5.042 -5.215 1.00 25.31 60 GLN C O 1
ATOM 4672 N N . TRP B 2 13 ? -8.698 3.222 -4.205 1.00 25.40 61 TRP C N 1
ATOM 4673 C CA . TRP B 2 13 ? -9.264 2.609 -5.407 1.00 25.47 61 TRP C CA 1
ATOM 4674 C C . TRP B 2 13 ? -10.623 3.251 -5.698 1.00 25.55 61 TRP C C 1
ATOM 4675 O O . TRP B 2 13 ? -11.352 3.614 -4.769 1.00 25.51 61 TRP C O 1
ATOM 4686 N N . ASP B 2 14 ? -10.948 3.397 -6.985 1.00 25.64 62 ASP C N 1
ATOM 4687 C CA . ASP B 2 14 ? -12.185 4.053 -7.449 1.00 25.74 62 ASP C CA 1
ATOM 4688 C C . ASP B 2 14 ? -12.233 5.542 -7.103 1.00 25.85 62 ASP C C 1
ATOM 4689 O O . ASP B 2 14 ? -13.043 6.292 -7.653 1.00 25.92 62 ASP C O 1
#